Protein AF-A0A192ZIY2-F1 (afdb_monomer_lite)

Secondary structure (DSSP, 8-state):
---------SEEEEEEEEEETTEEEEEEEEEEE-TT-EEEEE--TTSSHHHHHHHHHT-SSEEEEEEEEEETTEE-TT--HHHHHHTTEEEE-SSPPPEEEEEHHHHHHHH-TTS-HHHHHHHHHHTT-GGGTTSEETTT--HHHHHHHHHHHHHHH--SEEEEESTTTT--HHHHHHHHHHHHHHHTSSTT-EEEEEESS-GGGGG-----EEEEEETTEEEEEE-HHHHHHHHHHHHHHHHHHHHH-TTSTT-GGGS--SSPPBPS--TTHHHHHHHHHHHHHHHHHHHHHHHHHTTSS------------------PPPPPPTTS----GGG-TT----TTSPPSEEEETTEEEEE---SSTTEEEEEHHHHHHH-HHHHHHTTTTTTTTTSSHHHHHHHHHTTT---SEEEEEPTT-B-TT--EEEEEEESS-SEEEEEEEEEE-TT-EEEEEEEEEE-TT---EEEEEEEEEE-TT-EEEEEEEEE--TT-EEEEEEEEEE-TT-EEEEEEEE-S--SEEEE--EEEE-STT-EEEEEEEEEE-TT-EEEEEEEEEE-STT-EEEEEEEEEESS-EEEEEEEEEE-SSSEEEEEEEEEEE-SSS-EEEEEEEEEE-STTEEEEEEEEEEEPPHHHHHHHHTTT--HHHHHHHHHHHHH-S--TT--HHHHHHHHHHHHHHHHT-

Foldseek 3Di:
DDDDDDLFFAKWWAQWWKDAPNRIQAGGETDDWGFLAAEEEAEDPSLCPLVVVCQQLVDDRMDTPDTFIGGRLDTCRPPHNLVSLVVQEFEADPDADWFFLFFLLLLLCLLAVPDDPVVLVVLCVLLVCPVRRRPGQVPVDFLSNNLSSSLSLSVSLLGLEYEYAASCPRPDLVSLLSSLLSVLCSQVVDSRRYHYYYHHQCSSVVNHDRHDKYWYGGRNYTFWMDDPVVVNVLCVVLNSVLVVCCSVPVCDPSHLNVDPDPIRTGGDDDPCSVVSVVVSVVVNVVVVVVVVVVVVVVVPDDDDDDDDPPPPPPPPPDDDDFDDDPPRDRQPPPPDVPAPPPSPDDAQWEDEQQDTPHHHADPFPQKHKAWPVVCVVVDVCCVVPWVCNFPPCVPDPLSVVLVVCVVPPAGAMEIERDAQGECPPPANEYEYEYEDDQEREHEYEYEFEHNYEHHYEYEYEYDQPDLHEYRYEYEYEWEANTEYAYEYEYYYYQNYHYEYEYEYEHAALTEYEYEYEYQYHYQEYAEEYEYEDQYALYEYEYEYEEEAEANYEYEYEYEYEQNYHNYEYEYAYEYEYHAAEYEYEYEYAQPDAQYEEEEEAEYEYADPHYFYHYHYYYHHPDPRYHYYYDYDYDYDDVSQLSSSSSSNADSLRSQLSSSLSSVVPDPPPDDPSVNVVNSVSSSVSSVVD

InterPro domains:
  IPR000825 SUF system FeS cluster assembly, SufBD core domain [PF01458] (438-662)
  IPR003439 ABC transporter-like, ATP-binding domain [PF00005] (26-167)
  IPR003439 ABC transporter-like, ATP-binding domain [PS50893] (11-244)
  IPR003593 AAA+ ATPase domain [SM00382] (35-229)
  IPR027417 P-loop containing nucleoside triphosphate hydrolase [G3DSA:3.40.50.300] (11-237)
  IPR027417 P-loop containing nucleoside triphosphate hydrolase [SSF52540] (11-235)
  IPR037284 SUF system FeS cluster assembly, SufBD superfamily [SSF101960] (343-683)
  IPR055346 SUF system FeS cluster assembly, SufBD [PTHR30508] (365-686)

Structure (mmCIF, N/CA/C/O backbone):
data_AF-A0A192ZIY2-F1
#
_entry.id   AF-A0A192ZIY2-F1
#
loop_
_atom_site.group_PDB
_atom_site.id
_atom_site.type_symbol
_atom_site.label_atom_id
_atom_site.label_alt_id
_atom_site.label_comp_id
_atom_site.label_asym_id
_atom_site.label_entity_id
_atom_site.label_seq_id
_atom_site.pdbx_PDB_ins_code
_atom_site.Cartn_x
_atom_site.Cartn_y
_atom_site.Cartn_z
_atom_site.occupancy
_atom_site.B_iso_or_equiv
_atom_site.auth_seq_id
_atom_site.auth_comp_id
_atom_site.auth_asym_id
_atom_site.auth_atom_id
_atom_site.pdbx_PDB_model_num
ATOM 1 N N . MET A 1 1 ? -45.177 20.064 40.447 1.00 34.44 1 MET A N 1
ATOM 2 C CA . MET A 1 1 ? -43.863 19.410 40.264 1.00 34.44 1 MET A CA 1
ATOM 3 C C . MET A 1 1 ? -44.067 18.135 39.458 1.00 34.44 1 MET A C 1
ATOM 5 O O . MET A 1 1 ? -44.577 17.172 40.004 1.00 34.44 1 MET A O 1
ATOM 9 N N . LYS A 1 2 ? -43.736 18.142 38.162 1.00 30.59 2 LYS A N 1
ATOM 10 C CA . LYS A 1 2 ? -43.534 16.923 37.362 1.00 30.59 2 LYS A CA 1
ATOM 11 C C . LYS A 1 2 ? -42.034 16.855 37.076 1.00 30.59 2 LYS A C 1
ATOM 13 O O . LYS A 1 2 ? -41.556 17.538 36.178 1.00 30.59 2 LYS A O 1
ATOM 18 N N . ARG A 1 3 ? -41.289 16.152 37.928 1.00 37.38 3 ARG A N 1
ATOM 19 C CA . ARG A 1 3 ? -39.884 15.800 37.696 1.00 37.38 3 ARG A CA 1
ATOM 20 C C . ARG A 1 3 ? -39.863 14.352 37.221 1.00 37.38 3 ARG A C 1
ATOM 22 O O . ARG A 1 3 ? -39.961 13.490 38.077 1.00 37.38 3 ARG A O 1
ATOM 29 N N . THR A 1 4 ? -39.729 14.146 35.913 1.00 34.03 4 THR A N 1
ATOM 30 C CA . THR A 1 4 ? -38.901 13.080 35.321 1.00 34.03 4 THR A CA 1
ATOM 31 C C . THR A 1 4 ? -38.742 13.395 33.837 1.00 34.03 4 THR A C 1
ATOM 33 O O . THR A 1 4 ? -39.650 13.211 33.035 1.00 34.03 4 THR A O 1
ATOM 36 N N . LYS A 1 5 ? -37.602 13.990 33.495 1.00 42.62 5 LYS A N 1
ATOM 37 C CA . LYS A 1 5 ? -37.067 14.032 32.135 1.00 42.62 5 LYS A CA 1
ATOM 38 C C . LYS A 1 5 ? -35.594 13.684 32.313 1.00 42.62 5 LYS A C 1
ATOM 40 O O . LYS A 1 5 ? -34.769 14.574 32.481 1.00 42.62 5 LYS A O 1
ATOM 45 N N . VAL A 1 6 ? -35.309 12.396 32.453 1.00 37.81 6 VAL A N 1
ATOM 46 C CA . VAL A 1 6 ? -33.943 11.877 32.440 1.00 37.81 6 VAL A CA 1
ATOM 47 C C . VAL A 1 6 ? -33.887 11.025 31.189 1.00 37.81 6 VAL A C 1
ATOM 49 O O . VAL A 1 6 ? -34.405 9.924 31.166 1.00 37.81 6 VAL A O 1
ATOM 52 N N . ILE A 1 7 ? -33.391 11.611 30.105 1.00 45.91 7 ILE A N 1
ATOM 53 C CA . ILE A 1 7 ? -33.013 10.842 28.924 1.00 45.91 7 ILE A CA 1
ATOM 54 C C . ILE A 1 7 ? -31.556 10.460 29.191 1.00 45.91 7 ILE A C 1
ATOM 56 O O . ILE A 1 7 ? -30.653 11.258 28.952 1.00 45.91 7 ILE A O 1
ATOM 60 N N . THR A 1 8 ? -31.341 9.303 29.813 1.00 50.22 8 THR A N 1
ATOM 61 C CA . THR A 1 8 ? -30.019 8.724 30.094 1.00 50.22 8 THR A CA 1
ATOM 62 C C . THR A 1 8 ? -29.543 7.997 28.840 1.00 50.22 8 THR A C 1
ATOM 64 O O . THR A 1 8 ? -29.742 6.805 28.660 1.00 50.22 8 THR A O 1
ATOM 67 N N . THR A 1 9 ? -28.974 8.730 27.888 1.00 69.62 9 THR A N 1
ATOM 68 C CA . THR A 1 9 ? -28.520 8.156 26.611 1.00 69.62 9 THR A CA 1
ATOM 69 C C . THR A 1 9 ? -27.038 7.812 26.677 1.00 69.62 9 THR A C 1
ATOM 71 O O . THR A 1 9 ? -26.224 8.641 26.293 1.00 69.62 9 THR A O 1
ATOM 74 N N . GLY A 1 10 ? -26.716 6.622 27.194 1.00 82.81 10 GLY A N 1
ATOM 75 C CA . GLY A 1 10 ? -25.386 5.996 27.162 1.00 82.81 10 GLY A CA 1
ATOM 76 C C . GLY A 1 10 ? -25.387 4.692 26.344 1.00 82.81 10 GLY A C 1
ATOM 77 O O . GLY A 1 10 ? -26.046 4.627 25.301 1.00 82.81 10 GLY A O 1
ATOM 78 N N . LEU A 1 11 ? -24.658 3.657 26.779 1.00 95.00 11 LEU A N 1
ATOM 79 C CA . LEU A 1 11 ? -24.660 2.322 26.152 1.00 95.00 11 LEU A CA 1
ATOM 80 C C . LEU A 1 11 ? -25.630 1.388 26.887 1.00 95.00 11 LEU A C 1
ATOM 82 O O . LEU A 1 11 ? -25.516 1.233 28.098 1.00 95.00 11 LEU A O 1
ATOM 86 N N . LEU A 1 12 ? -26.508 0.708 26.147 1.00 94.75 12 LEU A N 1
ATOM 87 C CA . LEU A 1 12 ? -27.374 -0.352 26.664 1.00 94.75 12 LEU A CA 1
ATOM 88 C C . LEU A 1 12 ? -27.266 -1.601 25.781 1.00 94.75 12 LEU A C 1
ATOM 90 O O . LEU A 1 12 ? -27.581 -1.573 24.595 1.00 94.75 12 LEU A O 1
ATOM 94 N N . VAL A 1 13 ? -26.850 -2.715 26.367 1.00 95.50 13 VAL A N 1
ATOM 95 C CA . VAL A 1 13 ? -26.836 -4.049 25.762 1.00 95.50 13 VAL A CA 1
ATOM 96 C C . VAL A 1 13 ? -27.898 -4.869 26.472 1.00 95.50 13 VAL A C 1
ATOM 98 O O . VAL A 1 13 ? -27.801 -5.036 27.682 1.00 95.50 13 VAL A O 1
ATOM 101 N N . HIS A 1 14 ? -28.886 -5.376 25.739 1.00 93.50 14 HIS A N 1
ATOM 102 C CA . HIS A 1 14 ? -30.027 -6.091 26.304 1.00 93.50 14 HIS A CA 1
ATOM 103 C C . HIS A 1 14 ? -30.129 -7.509 25.739 1.00 93.50 14 HIS A C 1
ATOM 105 O O . HIS A 1 14 ? -30.290 -7.688 24.527 1.00 93.50 14 HIS A O 1
ATOM 111 N N . ASP A 1 15 ? -30.102 -8.496 26.638 1.00 94.75 15 ASP A N 1
ATOM 112 C CA . ASP A 1 15 ? -30.283 -9.928 26.379 1.00 94.75 15 ASP A CA 1
ATOM 113 C C . ASP A 1 15 ? -29.476 -10.414 25.167 1.00 94.75 15 ASP A C 1
ATOM 115 O O . ASP A 1 15 ? -29.984 -11.100 24.279 1.00 94.75 15 ASP A O 1
ATOM 119 N N . LEU A 1 16 ? -28.217 -9.973 25.083 1.00 97.25 16 LEU A N 1
ATOM 120 C CA . LEU A 1 16 ? -27.389 -10.171 23.902 1.00 97.25 16 LEU A CA 1
ATOM 121 C C . LEU A 1 16 ? -26.819 -11.591 23.868 1.00 97.25 16 LEU A C 1
ATOM 123 O O . LEU A 1 16 ? -26.073 -11.997 24.764 1.00 97.25 16 LEU A O 1
ATOM 127 N N . HIS A 1 17 ? -27.123 -12.308 22.789 1.00 97.94 17 HIS A N 1
ATOM 128 C CA . HIS A 1 17 ? -26.523 -13.592 22.446 1.00 97.94 17 HIS A CA 1
ATOM 129 C C . HIS A 1 17 ? -25.740 -13.474 21.141 1.00 97.94 17 HIS A C 1
ATOM 131 O O . HIS A 1 17 ? -26.233 -12.924 20.151 1.00 97.94 17 HIS A O 1
ATOM 137 N N . VAL A 1 18 ? -24.513 -13.991 21.141 1.00 97.44 18 VAL A N 1
ATOM 138 C CA . VAL A 1 18 ? -23.596 -13.877 20.002 1.00 97.44 18 VAL A CA 1
ATOM 139 C C . VAL A 1 18 ? -22.951 -15.215 19.709 1.00 97.44 18 VAL A C 1
ATOM 141 O O . VAL A 1 18 ? -22.423 -15.874 20.604 1.00 97.44 18 VAL A O 1
ATOM 144 N N . GLU A 1 19 ? -22.956 -15.572 18.434 1.00 97.06 19 GLU A N 1
ATOM 145 C CA . GLU A 1 19 ? -22.317 -16.753 17.880 1.00 97.06 19 GLU A CA 1
ATOM 146 C C . GLU A 1 19 ? -21.079 -16.360 17.069 1.00 97.06 19 GLU A C 1
ATOM 148 O O . GLU A 1 19 ? -21.103 -15.393 16.307 1.00 97.06 19 GLU A O 1
ATOM 153 N N . VAL A 1 20 ? -19.998 -17.121 17.221 1.00 94.25 20 VAL A N 1
ATOM 154 C CA . VAL A 1 20 ? -18.762 -16.992 16.442 1.00 94.25 20 VAL A CA 1
ATOM 155 C C . VAL A 1 20 ? -18.442 -18.367 15.864 1.00 94.25 20 VAL A C 1
ATOM 157 O O . VAL A 1 20 ? -18.321 -19.343 16.604 1.00 94.25 20 VAL A O 1
ATOM 160 N N . HIS A 1 21 ? -18.331 -18.460 14.537 1.00 91.44 21 HIS A N 1
ATOM 161 C CA . HIS A 1 21 ? -18.038 -19.704 13.808 1.00 91.44 21 HIS A CA 1
ATOM 162 C C . HIS A 1 21 ? -18.883 -20.930 14.230 1.00 91.44 21 HIS A C 1
ATOM 164 O O . HIS A 1 21 ? -18.337 -22.017 14.428 1.00 91.44 21 HIS A O 1
ATOM 170 N N . GLY A 1 22 ? -20.203 -20.795 14.389 1.00 90.75 22 GLY A N 1
ATOM 171 C CA . GLY A 1 22 ? -21.055 -21.935 14.760 1.00 90.75 22 GLY A CA 1
ATOM 172 C C . GLY A 1 22 ? -21.241 -22.139 16.267 1.00 90.75 22 GLY A C 1
ATOM 173 O O . GLY A 1 22 ? -22.009 -23.009 16.677 1.00 90.75 22 GLY A O 1
ATOM 174 N N . ARG A 1 23 ? -20.496 -21.410 17.111 1.00 94.81 23 ARG A N 1
ATOM 175 C CA . ARG A 1 23 ? -20.497 -21.588 18.567 1.00 94.81 23 ARG A CA 1
ATOM 176 C C . ARG A 1 23 ? -20.997 -20.336 19.266 1.00 94.81 23 ARG A C 1
ATOM 178 O O . ARG A 1 23 ? -20.445 -19.256 19.081 1.00 94.81 23 ARG A O 1
ATOM 185 N N . GLU A 1 24 ? -22.003 -20.497 20.113 1.00 96.25 24 GLU A N 1
ATOM 186 C CA . GLU A 1 24 ? -22.490 -19.422 20.972 1.00 96.25 24 GLU A CA 1
ATOM 187 C C . GLU A 1 24 ? -21.434 -19.085 22.042 1.00 96.25 24 GLU A C 1
ATOM 189 O O . GLU A 1 24 ? -20.915 -19.980 22.715 1.00 96.25 24 GLU A O 1
ATOM 194 N N . ILE A 1 25 ? -21.074 -17.803 22.135 1.00 97.31 25 ILE A N 1
ATOM 195 C CA . ILE A 1 25 ? -20.029 -17.267 23.021 1.00 97.31 25 ILE A CA 1
ATOM 196 C C . ILE A 1 25 ? -20.614 -16.346 24.092 1.00 97.31 25 ILE A C 1
ATOM 198 O O . ILE A 1 25 ? -20.110 -16.333 25.210 1.00 97.31 25 ILE A O 1
ATOM 202 N N . LEU A 1 26 ? -21.633 -15.551 23.753 1.00 97.56 26 LEU A N 1
ATOM 203 C CA . LEU A 1 26 ? -22.332 -14.686 24.706 1.00 97.56 26 LEU A CA 1
ATOM 204 C C . LEU A 1 26 ? -23.729 -15.231 24.960 1.00 97.56 26 LEU A C 1
ATOM 206 O O . LEU A 1 26 ? -24.420 -15.592 24.008 1.00 97.56 26 LEU A O 1
ATOM 210 N N . HIS A 1 27 ? -24.137 -15.234 26.225 1.00 95.88 27 HIS A N 1
ATOM 211 C CA . HIS A 1 27 ? -25.359 -15.887 26.678 1.00 95.88 27 HIS A CA 1
ATOM 212 C C . HIS A 1 27 ? -26.210 -14.919 27.516 1.00 95.88 27 HIS A C 1
ATOM 214 O O . HIS A 1 27 ? -26.100 -14.873 28.744 1.00 95.88 27 HIS A O 1
ATOM 220 N N . GLY A 1 28 ? -27.059 -14.129 26.855 1.00 94.62 28 GLY A N 1
ATOM 221 C CA . GLY A 1 28 ? -28.006 -13.225 27.521 1.00 94.62 28 GLY A CA 1
ATOM 222 C C . GLY A 1 28 ? -27.320 -12.090 28.284 1.00 94.62 28 GLY A C 1
ATOM 223 O O . GLY A 1 28 ? -27.620 -11.839 29.452 1.00 94.62 28 GLY A O 1
ATOM 224 N N . VAL A 1 29 ? -26.348 -11.426 27.652 1.00 95.19 29 VAL A N 1
ATOM 225 C CA . VAL A 1 29 ? -25.579 -10.342 28.279 1.00 95.19 29 VAL A CA 1
ATOM 226 C C . VAL A 1 29 ? -26.437 -9.083 28.415 1.00 95.19 29 VAL A C 1
ATOM 228 O O . VAL A 1 29 ? -26.978 -8.591 27.426 1.00 95.19 29 VAL A O 1
ATOM 231 N N . ASN A 1 30 ? -26.505 -8.548 29.637 1.00 92.56 30 ASN A N 1
ATOM 232 C CA . ASN A 1 30 ? -27.182 -7.297 29.980 1.00 92.56 30 ASN A CA 1
ATOM 233 C C . ASN A 1 30 ? -26.175 -6.313 30.583 1.00 92.56 30 ASN A C 1
ATOM 235 O O . ASN A 1 30 ? -25.624 -6.582 31.649 1.00 92.56 30 ASN A O 1
ATOM 239 N N . LEU A 1 31 ? -25.911 -5.199 29.902 1.00 93.56 31 LEU A N 1
ATOM 240 C CA . LEU A 1 31 ? -24.946 -4.185 30.332 1.00 93.56 31 LEU A CA 1
ATOM 241 C C . LEU A 1 31 ? -25.505 -2.793 30.074 1.00 93.56 31 LEU A C 1
ATOM 243 O O . LEU A 1 31 ? -25.953 -2.501 28.971 1.00 93.56 31 LEU A O 1
ATOM 247 N N . GLU A 1 32 ? -25.401 -1.923 31.066 1.00 92.50 32 GLU A N 1
ATOM 248 C CA . GLU A 1 32 ? -25.784 -0.523 30.958 1.00 92.50 32 GLU A CA 1
ATOM 249 C C . GLU A 1 32 ? -24.625 0.360 31.433 1.00 92.50 32 GLU A C 1
ATOM 251 O O . GLU A 1 32 ? -23.956 0.029 32.414 1.00 92.50 32 GLU A O 1
ATOM 256 N N . ILE A 1 33 ? -24.346 1.437 30.698 1.00 93.81 33 ILE A N 1
ATOM 257 C CA . ILE A 1 33 ? -23.341 2.454 31.037 1.00 93.81 33 ILE A CA 1
ATOM 258 C C . ILE A 1 33 ? -23.975 3.817 30.798 1.00 93.81 33 ILE A C 1
ATOM 260 O O . ILE A 1 33 ? -24.331 4.131 29.656 1.00 93.81 33 ILE A O 1
ATOM 264 N N . HIS A 1 34 ? -24.122 4.627 31.844 1.00 92.19 34 HIS A N 1
ATOM 265 C CA . HIS A 1 34 ? -24.714 5.958 31.725 1.00 92.19 34 HIS A CA 1
ATOM 266 C C . HIS A 1 34 ? -23.685 6.994 31.245 1.00 92.19 34 HIS A C 1
ATOM 268 O O . HIS A 1 34 ? -22.475 6.792 31.380 1.00 92.19 34 HIS A O 1
ATOM 274 N N . PRO A 1 35 ? -24.137 8.130 30.681 1.00 91.38 35 PRO A N 1
ATOM 275 C CA . PRO A 1 35 ? -23.258 9.244 30.328 1.00 91.38 35 PRO A CA 1
ATOM 276 C C . PRO A 1 35 ? -22.317 9.645 31.469 1.00 91.38 35 PRO A C 1
ATOM 278 O O . PRO A 1 35 ? -22.763 9.881 32.590 1.00 91.38 35 PRO A O 1
ATOM 281 N N . GLY A 1 36 ? -21.020 9.740 31.168 1.00 91.94 36 GLY A N 1
ATOM 282 C CA . GLY A 1 36 ? -19.978 10.104 32.136 1.00 91.94 36 GLY A CA 1
ATOM 283 C C . GLY A 1 36 ? -19.411 8.935 32.949 1.00 91.94 36 GLY A C 1
ATOM 284 O O . GLY A 1 36 ? -18.352 9.090 33.576 1.00 91.94 36 GLY A O 1
ATOM 285 N N . GLU A 1 37 ? -20.063 7.768 32.919 1.00 94.94 37 GLU A N 1
ATOM 286 C CA . GLU A 1 37 ? -19.603 6.574 33.622 1.00 94.94 37 GLU A CA 1
ATOM 287 C C . GLU A 1 37 ? -18.511 5.843 32.841 1.00 94.94 37 GLU A C 1
ATOM 289 O O . GLU A 1 37 ? -18.525 5.718 31.613 1.00 94.94 37 GLU A O 1
ATOM 294 N N . THR A 1 38 ? -17.528 5.330 33.569 1.00 96.38 38 THR A N 1
ATOM 295 C CA . THR A 1 38 ? -16.494 4.443 33.043 1.00 96.38 38 THR A CA 1
ATOM 296 C C . THR A 1 38 ? -16.569 3.109 33.757 1.00 96.38 38 THR A C 1
ATOM 298 O O . THR A 1 38 ? -16.330 3.019 34.960 1.00 96.38 38 THR A O 1
ATOM 301 N N . HIS A 1 39 ? -16.890 2.061 33.010 1.00 96.62 39 HIS A N 1
ATOM 302 C CA . HIS A 1 39 ? -16.995 0.704 33.521 1.00 96.62 39 HIS A CA 1
ATOM 303 C C . HIS A 1 39 ? -15.748 -0.109 33.165 1.00 96.62 39 HIS A C 1
ATOM 305 O O . HIS A 1 39 ? -15.152 0.077 32.103 1.00 96.62 39 HIS A O 1
ATOM 311 N N . VAL A 1 40 ? -15.361 -1.041 34.037 1.00 96.62 40 VAL A N 1
ATOM 312 C CA . VAL A 1 40 ? -14.350 -2.062 33.733 1.00 96.62 40 VAL A CA 1
ATOM 313 C C . VAL A 1 40 ? -15.003 -3.434 33.596 1.00 96.62 40 VAL A C 1
ATOM 315 O O . VAL A 1 40 ? -15.867 -3.792 34.389 1.00 96.62 40 VAL A O 1
ATOM 318 N N . LEU A 1 41 ? -14.581 -4.223 32.613 1.00 96.06 41 LEU A N 1
ATOM 319 C CA . LEU A 1 41 ? -14.995 -5.607 32.426 1.00 96.06 41 LEU A CA 1
ATOM 320 C C . LEU A 1 41 ? -13.798 -6.539 32.632 1.00 96.06 41 LEU A C 1
ATOM 322 O O . LEU A 1 41 ? -12.836 -6.539 31.860 1.00 96.06 41 LEU A O 1
ATOM 326 N N . LEU A 1 42 ? -13.877 -7.347 33.683 1.00 93.69 42 LEU A N 1
ATOM 327 C CA . LEU A 1 42 ? -12.855 -8.296 34.106 1.00 93.69 42 LEU A CA 1
ATOM 328 C C . LEU A 1 42 ? -13.327 -9.727 33.836 1.00 93.69 42 LEU A C 1
ATOM 330 O O . LEU A 1 42 ? -14.518 -10.023 33.832 1.00 93.69 42 LEU A O 1
ATOM 334 N N . GLY A 1 43 ? -12.391 -10.646 33.633 1.00 91.44 43 GLY A N 1
ATOM 335 C CA . GLY A 1 43 ? -12.706 -12.064 33.459 1.00 91.44 43 GLY A CA 1
ATOM 336 C C . GLY A 1 43 ? -11.525 -12.851 32.894 1.00 91.44 43 GLY A C 1
ATOM 337 O O . GLY A 1 43 ? -10.617 -12.245 32.314 1.00 91.44 43 GLY A O 1
ATOM 338 N N . PRO A 1 44 ? -11.535 -14.190 32.995 1.00 89.12 44 PRO A N 1
ATOM 339 C CA . PRO A 1 44 ? -10.482 -15.037 32.446 1.00 89.12 44 PRO A CA 1
ATOM 340 C C . PRO A 1 44 ? -10.410 -14.953 30.913 1.00 89.12 44 PRO A C 1
ATOM 342 O O . PRO A 1 44 ? -11.318 -14.458 30.239 1.00 89.12 44 PRO A O 1
ATOM 345 N N . ASN A 1 45 ? -9.310 -15.426 30.331 1.00 88.81 45 ASN A N 1
ATOM 346 C CA . ASN A 1 45 ? -9.163 -15.463 28.875 1.00 88.81 45 ASN A CA 1
ATOM 347 C C . ASN A 1 45 ? -10.216 -16.385 28.248 1.00 88.81 45 ASN A C 1
ATOM 349 O O . ASN A 1 45 ? -10.500 -17.458 28.773 1.00 88.81 45 ASN A O 1
ATOM 353 N N . GLY A 1 46 ? -10.793 -15.960 27.122 1.00 88.75 46 GLY A N 1
ATOM 354 C CA . GLY A 1 46 ? -11.793 -16.744 26.393 1.00 88.75 46 GLY A CA 1
ATOM 355 C C . GLY A 1 46 ? -13.222 -16.696 26.947 1.00 88.75 46 GLY A C 1
ATOM 356 O O . GLY A 1 46 ? -14.073 -17.389 26.408 1.00 88.75 46 GLY A O 1
ATOM 357 N N . CYS A 1 47 ? -13.529 -15.876 27.963 1.00 91.69 47 CYS A N 1
ATOM 358 C CA . CYS A 1 47 ? -14.893 -15.785 28.508 1.00 91.69 47 CYS A CA 1
ATOM 359 C C . CYS A 1 47 ? -15.875 -14.912 27.701 1.00 91.69 47 CYS A C 1
ATOM 361 O O . CYS A 1 47 ? -17.019 -14.783 28.119 1.00 91.69 47 CYS A O 1
ATOM 363 N N . GLY A 1 48 ? -15.446 -14.311 26.582 1.00 93.69 48 GLY A N 1
ATOM 364 C CA . GLY A 1 48 ? -16.313 -13.519 25.695 1.00 93.69 48 GLY A CA 1
ATOM 365 C C . GLY A 1 48 ? -16.124 -11.996 25.741 1.00 93.69 48 GLY A C 1
ATOM 366 O O . GLY A 1 48 ? -16.800 -11.294 24.999 1.00 93.69 48 GLY A O 1
ATOM 367 N N . LYS A 1 49 ? -15.188 -11.453 26.537 1.00 95.12 49 LYS A N 1
ATOM 368 C CA . LYS A 1 49 ? -14.987 -9.987 26.672 1.00 95.12 49 LYS A CA 1
ATOM 369 C C . LYS A 1 49 ? -14.742 -9.290 25.326 1.00 95.12 49 LYS A C 1
ATOM 371 O O . LYS A 1 49 ? -15.482 -8.383 24.957 1.00 95.12 49 LYS A O 1
ATOM 376 N N . SER A 1 50 ? -13.753 -9.762 24.566 1.00 94.19 50 SER A N 1
ATOM 377 C CA . SER A 1 50 ? -13.437 -9.228 23.236 1.00 94.19 50 SER A CA 1
ATOM 378 C C . SER A 1 50 ? -14.582 -9.446 22.244 1.00 94.19 50 SER A C 1
ATOM 380 O O . SER A 1 50 ? -14.821 -8.598 21.391 1.00 94.19 50 SER A O 1
ATOM 382 N N . THR A 1 51 ? -15.347 -10.536 22.384 1.00 95.81 51 THR A N 1
ATOM 383 C CA . THR A 1 51 ? -16.551 -10.798 21.577 1.00 95.81 51 THR A CA 1
ATOM 384 C C . THR A 1 51 ? -17.659 -9.788 21.869 1.00 95.81 51 THR A C 1
ATOM 386 O O . THR A 1 51 ? -18.286 -9.303 20.933 1.00 95.81 51 THR A O 1
ATOM 389 N N . LEU A 1 52 ? -17.871 -9.408 23.134 1.00 97.06 52 LEU A N 1
ATOM 390 C CA . LEU A 1 52 ? -18.818 -8.351 23.501 1.00 97.06 52 LEU A CA 1
ATOM 391 C C . LEU A 1 52 ? -18.411 -7.009 22.889 1.00 97.06 52 LEU A C 1
ATOM 393 O O . LEU A 1 52 ? -19.245 -6.330 22.294 1.00 97.06 52 LEU A O 1
ATOM 397 N N . LEU A 1 53 ? -17.128 -6.650 22.971 1.00 96.44 53 LEU A N 1
ATOM 398 C CA . LEU A 1 53 ? -16.628 -5.418 22.364 1.00 96.44 53 LEU A CA 1
ATOM 399 C C . LEU A 1 53 ? -16.796 -5.437 20.837 1.00 96.44 53 LEU A C 1
ATOM 401 O O . LEU A 1 53 ? -17.283 -4.465 20.257 1.00 96.44 53 LEU A O 1
ATOM 405 N N . SER A 1 54 ? -16.450 -6.561 20.204 1.00 95.19 54 SER A N 1
ATOM 406 C CA . SER A 1 54 ? -16.624 -6.791 18.763 1.00 95.19 54 SER A CA 1
ATOM 407 C C . SER A 1 54 ? -18.091 -6.632 18.355 1.00 95.19 54 SER A C 1
ATOM 409 O O . SER A 1 54 ? -18.383 -5.942 17.382 1.00 95.19 54 SER A O 1
ATOM 411 N N . ALA A 1 55 ? -19.028 -7.157 19.152 1.00 97.25 55 ALA A N 1
ATOM 412 C CA . ALA A 1 55 ? -20.463 -7.023 18.915 1.00 97.25 55 ALA A CA 1
ATOM 413 C C . ALA A 1 55 ? -20.973 -5.577 19.050 1.00 97.25 55 ALA A C 1
ATOM 415 O O . ALA A 1 55 ? -21.792 -5.137 18.237 1.00 97.25 55 ALA A O 1
ATOM 416 N N . ILE A 1 56 ? -20.471 -4.817 20.033 1.00 97.56 56 ILE A N 1
ATOM 417 C CA . ILE A 1 56 ? -20.825 -3.400 20.232 1.00 97.56 56 ILE A CA 1
ATOM 418 C C . ILE A 1 56 ? -20.291 -2.532 19.089 1.00 97.56 56 ILE A C 1
ATOM 420 O O . ILE A 1 56 ? -21.018 -1.680 18.579 1.00 97.56 56 ILE A O 1
ATOM 424 N N . MET A 1 57 ? -19.053 -2.755 18.649 1.00 96.50 57 MET A N 1
ATOM 425 C CA . MET A 1 57 ? -18.447 -1.980 17.563 1.00 96.50 57 MET A CA 1
ATOM 426 C C . MET A 1 57 ? -18.853 -2.469 16.164 1.00 96.50 57 MET A C 1
ATOM 428 O O . MET A 1 57 ? -18.814 -1.699 15.210 1.00 96.50 57 MET A O 1
ATOM 432 N N . GLY A 1 58 ? -19.276 -3.726 16.033 1.00 95.00 58 GLY A N 1
ATOM 433 C CA . GLY A 1 58 ? -19.723 -4.322 14.776 1.00 95.00 58 GLY A CA 1
ATOM 434 C C . GLY A 1 58 ? -18.624 -4.934 13.901 1.00 95.00 58 GLY A C 1
ATOM 435 O O . GLY A 1 58 ? -18.866 -5.071 12.707 1.00 95.00 58 GLY A O 1
ATOM 436 N N . PHE A 1 59 ? -17.442 -5.260 14.441 1.00 91.81 59 PHE A N 1
ATOM 437 C CA . PHE A 1 59 ? -16.319 -5.838 13.675 1.00 91.81 59 PHE A CA 1
ATOM 438 C C . PHE A 1 59 ? -16.086 -7.325 13.979 1.00 91.81 59 PHE A C 1
ATOM 440 O O . PHE A 1 59 ? -16.474 -7.809 15.041 1.00 91.81 59 PHE A O 1
ATOM 447 N N . GLY A 1 60 ? -15.398 -8.030 13.077 1.00 89.19 60 GLY A N 1
ATOM 448 C CA . GLY A 1 60 ? -15.120 -9.462 13.184 1.00 89.19 60 GLY A CA 1
ATOM 449 C C . GLY A 1 60 ? -16.272 -10.373 12.738 1.00 89.19 60 GLY A C 1
ATOM 450 O O . GLY A 1 60 ? -17.410 -9.947 12.548 1.00 89.19 60 GLY A O 1
ATOM 451 N N . ASP A 1 61 ? -15.970 -11.665 12.599 1.00 88.81 61 ASP A N 1
ATOM 452 C CA . ASP A 1 61 ? -16.910 -12.677 12.101 1.00 88.81 61 ASP A CA 1
ATOM 453 C C . ASP A 1 61 ? -17.828 -13.206 13.219 1.00 88.81 61 ASP A C 1
ATOM 455 O O . ASP A 1 61 ? -17.589 -14.268 13.802 1.00 88.81 61 ASP A O 1
ATOM 459 N N . PHE A 1 62 ? -18.900 -12.472 13.527 1.00 93.50 62 PHE A N 1
ATOM 460 C CA . PHE A 1 62 ? -19.905 -12.880 14.514 1.00 93.50 62 PHE A CA 1
ATOM 461 C C . PHE A 1 62 ? -21.340 -12.742 13.991 1.00 93.50 62 PHE A C 1
ATOM 463 O O . PHE A 1 62 ? -21.618 -12.060 13.008 1.00 93.50 62 PHE A O 1
ATOM 470 N N . THR A 1 63 ? -22.283 -13.393 14.669 1.00 95.38 63 THR A N 1
ATOM 471 C CA . THR A 1 63 ? -23.723 -13.256 14.421 1.00 95.38 63 THR A CA 1
ATOM 472 C C . THR A 1 63 ? -24.449 -12.989 15.733 1.00 95.38 63 THR A C 1
ATOM 474 O O . THR A 1 63 ? -24.319 -13.758 16.682 1.00 95.38 63 THR A O 1
ATOM 477 N N . VAL A 1 64 ? -25.232 -11.908 15.794 1.00 96.69 64 VAL A N 1
ATOM 478 C CA . VAL A 1 64 ? -26.164 -11.671 16.909 1.00 96.69 64 VAL A CA 1
ATOM 479 C C . VAL A 1 64 ? -27.385 -12.561 16.704 1.00 96.69 64 VAL A C 1
ATOM 481 O O . VAL A 1 64 ? -28.157 -12.347 15.769 1.00 96.69 64 VAL A O 1
ATOM 484 N N . THR A 1 65 ? -27.558 -13.568 17.557 1.00 96.50 65 THR A N 1
ATOM 485 C CA . THR A 1 65 ? -28.669 -14.530 17.458 1.00 96.50 65 THR A CA 1
ATOM 486 C C . THR A 1 65 ? -29.909 -14.054 18.210 1.00 96.50 65 THR A C 1
ATOM 488 O O . THR A 1 65 ? -31.031 -14.401 17.836 1.00 96.50 65 THR A O 1
ATOM 491 N N . LYS A 1 66 ? -29.724 -13.230 19.249 1.00 96.94 66 LYS A N 1
ATOM 492 C CA . LYS A 1 66 ? -30.788 -12.645 20.073 1.00 96.94 66 LYS A CA 1
ATOM 493 C C . LYS A 1 66 ? -30.291 -11.368 20.761 1.00 96.94 66 LYS A C 1
ATOM 495 O O . LYS A 1 66 ? -29.089 -11.207 20.968 1.00 96.94 66 LYS A O 1
ATOM 500 N N . GLY A 1 67 ? -31.223 -10.495 21.130 1.00 94.94 67 GLY A N 1
ATOM 501 C CA . GLY A 1 67 ? -30.945 -9.264 21.866 1.00 94.94 67 GLY A CA 1
ATOM 502 C C . GLY A 1 67 ? -30.632 -8.071 20.974 1.00 94.94 67 GLY A C 1
ATOM 503 O O . GLY A 1 67 ? -30.651 -8.157 19.744 1.00 94.94 67 GLY A O 1
ATOM 504 N N . ASN A 1 68 ? -30.365 -6.941 21.622 1.00 94.12 68 ASN A N 1
ATOM 505 C CA . ASN A 1 68 ? -30.175 -5.654 20.965 1.00 94.12 68 ASN A CA 1
ATOM 506 C C . ASN A 1 68 ? -29.089 -4.835 21.667 1.00 94.12 68 ASN A C 1
ATOM 508 O O . ASN A 1 68 ? -28.845 -4.975 22.866 1.00 94.12 68 ASN A O 1
ATOM 512 N N . ILE A 1 69 ? -28.467 -3.944 20.904 1.00 96.38 69 ILE A N 1
ATOM 513 C CA . ILE A 1 69 ? -27.479 -2.983 21.380 1.00 96.38 69 ILE A CA 1
ATOM 514 C C . ILE A 1 69 ? -27.982 -1.590 21.019 1.00 96.38 69 ILE A C 1
ATOM 516 O O . ILE A 1 69 ? -28.175 -1.281 19.843 1.00 96.38 69 ILE A O 1
ATOM 520 N N . PHE A 1 70 ? -28.161 -0.745 22.026 1.00 95.12 70 PHE A N 1
ATOM 521 C CA . PHE A 1 70 ? -28.535 0.651 21.881 1.00 95.12 70 PHE A CA 1
ATOM 522 C C . PHE A 1 70 ? -27.382 1.545 22.307 1.00 95.12 70 PHE A C 1
ATOM 524 O O . PHE A 1 70 ? -26.755 1.335 23.345 1.00 95.12 70 PHE A O 1
ATOM 531 N N . TYR A 1 71 ? -27.131 2.583 21.520 1.00 94.94 71 TYR A N 1
ATOM 532 C CA . TYR A 1 71 ? -26.206 3.641 21.885 1.00 94.94 71 TYR A CA 1
ATOM 533 C C . TYR A 1 71 ? -26.848 4.995 21.635 1.00 94.94 71 TYR A C 1
ATOM 535 O O . TYR A 1 71 ? -27.405 5.250 20.565 1.00 94.94 71 TYR A O 1
ATOM 543 N N . ASN A 1 72 ? -26.816 5.851 22.651 1.00 90.38 72 ASN A N 1
ATOM 544 C CA . ASN A 1 72 ? -27.486 7.145 22.659 1.00 90.38 72 ASN A CA 1
ATOM 545 C C . ASN A 1 72 ? -28.958 7.079 22.199 1.00 90.38 72 ASN A C 1
ATOM 547 O O . ASN A 1 72 ? -29.435 7.916 21.429 1.00 90.38 72 ASN A O 1
ATOM 551 N N . GLY A 1 73 ? -29.665 6.036 22.644 1.00 86.75 73 GLY A N 1
ATOM 552 C CA . GLY A 1 73 ? -31.070 5.785 22.325 1.00 86.75 73 GLY A CA 1
ATOM 553 C C . GLY A 1 73 ? -31.351 5.286 20.903 1.00 86.75 73 GLY A C 1
ATOM 554 O O . GLY A 1 73 ? -32.510 5.221 20.505 1.00 86.75 73 GLY A O 1
ATOM 555 N N . ARG A 1 74 ? -30.319 4.934 20.126 1.00 91.12 74 ARG A N 1
ATOM 556 C CA . ARG A 1 74 ? -30.456 4.346 18.785 1.00 91.12 74 ARG A CA 1
ATOM 557 C C . ARG A 1 74 ? -30.071 2.876 18.808 1.00 91.12 74 ARG A C 1
ATOM 559 O O . ARG A 1 74 ? -29.004 2.552 19.317 1.00 91.12 74 ARG A O 1
ATOM 566 N N . ASP A 1 75 ? -30.884 2.013 18.200 1.00 94.50 75 ASP A N 1
ATOM 567 C CA . ASP A 1 75 ? -30.494 0.620 17.953 1.00 94.50 75 ASP A CA 1
ATOM 568 C C . ASP A 1 75 ? -29.352 0.584 16.920 1.00 94.50 75 ASP A C 1
ATOM 570 O O . ASP A 1 75 ? -29.500 1.025 15.772 1.00 94.50 75 ASP A O 1
ATOM 574 N N . ILE A 1 76 ? -28.194 0.084 17.348 1.00 96.25 76 ILE A N 1
ATOM 575 C CA . ILE A 1 76 ? -26.995 -0.059 16.522 1.00 96.25 76 ILE A CA 1
ATOM 576 C C . ILE A 1 76 ? -26.735 -1.506 16.099 1.00 96.25 76 ILE A C 1
ATOM 578 O O . ILE A 1 76 ? -25.820 -1.733 15.317 1.00 96.25 76 ILE A O 1
ATOM 582 N N . THR A 1 77 ? -27.543 -2.478 16.534 1.00 95.62 77 THR A N 1
ATOM 583 C CA . THR A 1 77 ? -27.302 -3.929 16.383 1.00 95.62 77 THR A CA 1
ATOM 584 C C . THR A 1 77 ? -26.973 -4.347 14.948 1.00 95.62 77 THR A C 1
ATOM 586 O O . THR A 1 77 ? -26.124 -5.210 14.735 1.00 95.62 77 THR A O 1
ATOM 589 N N . LYS A 1 78 ? -27.612 -3.712 13.956 1.00 94.38 78 LYS A N 1
ATOM 590 C CA . LYS A 1 78 ? -27.434 -3.992 12.517 1.00 94.38 78 LYS A CA 1
ATOM 591 C C . LYS A 1 78 ? -26.703 -2.888 11.747 1.00 94.38 78 LYS A C 1
ATOM 593 O O . LYS A 1 78 ? -26.633 -2.949 10.524 1.00 94.38 78 LYS A O 1
ATOM 598 N N . GLN A 1 79 ? -26.204 -1.860 12.431 1.00 95.75 79 GLN A N 1
ATOM 599 C CA . GLN A 1 79 ? -25.443 -0.791 11.786 1.00 95.75 79 GLN A CA 1
ATOM 600 C C . GLN A 1 79 ? -24.021 -1.254 11.466 1.00 95.75 79 GLN A C 1
ATOM 602 O O . GLN A 1 79 ? -23.458 -2.077 12.195 1.00 95.75 79 GLN A O 1
ATOM 607 N N . SER A 1 80 ? -23.444 -0.693 10.403 1.00 96.19 80 SER A N 1
ATOM 608 C CA . SER A 1 80 ? -22.056 -0.920 10.007 1.00 96.19 80 SER A CA 1
ATOM 609 C C . SER A 1 80 ? -21.065 -0.301 11.002 1.00 96.19 80 SER A C 1
ATOM 611 O O . SER A 1 80 ? -21.411 0.591 11.784 1.00 96.19 80 SER A O 1
ATOM 613 N N . ILE A 1 81 ? -19.815 -0.769 10.959 1.00 97.69 81 ILE A N 1
ATOM 614 C CA . ILE A 1 81 ? -18.724 -0.326 11.845 1.00 97.69 81 ILE A CA 1
ATOM 615 C C . ILE A 1 81 ? -18.528 1.190 11.764 1.00 97.69 81 ILE A C 1
ATOM 617 O O . ILE A 1 81 ? -18.422 1.874 12.778 1.00 97.69 81 ILE A O 1
ATOM 621 N N . ASP A 1 82 ? -18.514 1.733 10.552 1.00 97.12 82 ASP A N 1
ATOM 622 C CA . ASP A 1 82 ? -18.274 3.149 10.301 1.00 97.12 82 ASP A CA 1
ATOM 623 C C . ASP A 1 82 ? -19.438 4.033 10.768 1.00 97.12 82 ASP A C 1
ATOM 625 O O . ASP A 1 82 ? -19.218 5.120 11.304 1.00 97.12 82 ASP A O 1
ATOM 629 N N . ALA A 1 83 ? -20.681 3.555 10.639 1.00 97.12 83 ALA A N 1
ATOM 630 C CA . ALA A 1 83 ? -21.850 4.244 11.175 1.00 97.12 83 ALA A CA 1
ATOM 631 C C . ALA A 1 83 ? -21.787 4.324 12.708 1.00 97.12 83 ALA A C 1
ATOM 633 O O . ALA A 1 83 ? -21.985 5.399 13.275 1.00 97.12 83 ALA A O 1
ATOM 634 N N . ARG A 1 84 ? -21.424 3.220 13.372 1.00 97.75 84 ARG A N 1
ATOM 635 C CA . ARG A 1 84 ? -21.199 3.167 14.827 1.00 97.75 84 ARG A CA 1
ATOM 636 C C . ARG A 1 84 ? -20.059 4.090 15.259 1.00 97.75 84 ARG A C 1
ATOM 638 O O . ARG A 1 84 ? -20.215 4.853 16.210 1.00 97.75 84 ARG A O 1
ATOM 645 N N . ALA A 1 85 ? -18.953 4.095 14.518 1.00 97.56 85 ALA A N 1
ATOM 646 C CA . ALA A 1 85 ? -17.825 4.985 14.767 1.00 97.56 85 ALA A CA 1
ATOM 647 C C . ALA A 1 85 ? -18.218 6.469 14.675 1.00 97.56 85 ALA A C 1
ATOM 649 O O . ALA A 1 85 ? -17.881 7.255 15.561 1.00 97.56 85 ALA A O 1
ATOM 650 N N . ARG A 1 86 ? -18.992 6.853 13.649 1.00 96.06 86 ARG A N 1
ATOM 651 C CA . ARG A 1 86 ? -19.499 8.228 13.469 1.00 96.06 86 ARG A CA 1
ATOM 652 C C . ARG A 1 86 ? -20.557 8.641 14.492 1.00 96.06 86 ARG A C 1
ATOM 654 O O . ARG A 1 86 ? -20.728 9.835 14.717 1.00 96.06 86 ARG A O 1
ATOM 661 N N . LEU A 1 87 ? -21.239 7.692 15.138 1.00 95.56 87 LEU A N 1
ATOM 662 C CA . LEU A 1 87 ? -22.080 7.983 16.307 1.00 95.56 87 LEU A CA 1
ATOM 663 C C . LEU A 1 87 ? -21.257 8.356 17.550 1.00 95.56 87 LEU A C 1
ATOM 665 O O . LEU A 1 87 ? -21.839 8.814 18.530 1.00 95.56 87 LEU A O 1
ATOM 669 N N . GLY A 1 88 ? -19.931 8.186 17.508 1.00 95.44 88 GLY A N 1
ATOM 670 C CA . GLY A 1 88 ? -19.017 8.516 18.596 1.00 95.44 88 GLY A CA 1
ATOM 671 C C . GLY A 1 88 ? -18.464 7.297 19.333 1.00 95.44 88 GLY A C 1
ATOM 672 O O . GLY A 1 88 ? -17.942 7.456 20.433 1.00 95.44 88 GLY A O 1
ATOM 673 N N . ILE A 1 89 ? -18.556 6.090 18.770 1.00 97.88 89 ILE A N 1
ATOM 674 C CA . ILE A 1 89 ? -17.970 4.886 19.371 1.00 97.88 89 ILE A CA 1
ATOM 675 C C . ILE A 1 89 ? -16.520 4.729 18.895 1.00 97.88 89 ILE A C 1
ATOM 677 O O . ILE A 1 89 ? -16.256 4.570 17.708 1.00 97.88 89 ILE A O 1
ATOM 681 N N . GLY A 1 90 ? -15.565 4.769 19.819 1.00 97.44 90 GLY A N 1
ATOM 682 C CA . GLY A 1 90 ? -14.146 4.540 19.553 1.00 97.44 90 GLY A CA 1
ATOM 683 C C . GLY A 1 90 ? -13.653 3.274 20.246 1.00 97.44 90 GLY A C 1
ATOM 684 O O . GLY A 1 90 ? -14.020 3.007 21.388 1.00 97.44 90 GLY A O 1
ATOM 685 N N . VAL A 1 91 ? -12.793 2.509 19.573 1.00 97.44 91 VAL A N 1
ATOM 686 C CA . VAL A 1 91 ? -12.216 1.262 20.099 1.00 97.44 91 VAL A CA 1
ATOM 687 C C . VAL A 1 91 ? -10.686 1.254 20.048 1.00 97.44 91 VAL A C 1
ATOM 689 O O . VAL A 1 91 ? -10.075 1.707 19.082 1.00 97.44 91 VAL A O 1
ATOM 692 N N . MET A 1 92 ? -10.054 0.686 21.067 1.00 96.19 92 MET A N 1
ATOM 693 C CA . MET A 1 92 ? -8.659 0.247 21.052 1.00 96.19 92 MET A CA 1
ATOM 694 C C . MET A 1 92 ? -8.624 -1.285 21.061 1.00 96.19 92 MET A C 1
ATOM 696 O O . MET A 1 92 ? -9.251 -1.907 21.920 1.00 96.19 92 MET A O 1
ATOM 700 N N . TYR A 1 93 ? -7.933 -1.886 20.093 1.00 94.25 93 TYR A N 1
ATOM 701 C CA . TYR A 1 93 ? -7.948 -3.330 19.855 1.00 94.25 93 TYR A CA 1
ATOM 702 C C . TYR A 1 93 ? -6.996 -4.059 20.802 1.00 94.25 93 TYR A C 1
ATOM 704 O O . TYR A 1 93 ? -5.954 -3.523 21.181 1.00 94.25 93 TYR A O 1
ATOM 712 N N . GLN A 1 94 ? -7.281 -5.329 21.109 1.00 90.62 94 GLN A N 1
ATOM 713 C CA . GLN A 1 94 ? -6.347 -6.182 21.852 1.00 90.62 94 GLN A CA 1
ATOM 714 C C . GLN A 1 94 ? -5.038 -6.347 21.067 1.00 90.62 94 GLN A C 1
ATOM 716 O O . GLN A 1 94 ? -3.949 -6.084 21.583 1.00 90.62 94 GLN A O 1
ATOM 721 N N . LYS A 1 95 ? -5.157 -6.692 19.782 1.00 90.44 95 LYS A N 1
ATOM 722 C CA . LYS A 1 95 ? -4.072 -6.697 18.797 1.00 90.44 95 LYS A CA 1
ATOM 723 C C . LYS A 1 95 ? -4.530 -5.948 17.555 1.00 90.44 95 LYS A C 1
ATOM 725 O O . LYS A 1 95 ? -5.328 -6.470 16.792 1.00 90.44 95 LYS A O 1
ATOM 730 N N . ALA A 1 96 ? -4.028 -4.734 17.360 1.00 93.19 96 ALA A N 1
ATOM 731 C CA . ALA A 1 96 ? -4.300 -3.984 16.142 1.00 93.19 96 ALA A CA 1
ATOM 732 C C . ALA A 1 96 ? -3.513 -4.570 14.952 1.00 93.19 96 ALA A C 1
ATOM 734 O O . ALA A 1 96 ? -2.335 -4.919 15.116 1.00 93.19 96 ALA A O 1
ATOM 735 N N . PRO A 1 97 ? -4.108 -4.639 13.750 1.00 93.25 97 PRO A N 1
ATOM 736 C CA . PRO A 1 97 ? -3.409 -5.112 12.566 1.00 93.25 97 PRO A CA 1
ATOM 737 C C . PRO A 1 97 ? -2.307 -4.134 12.135 1.00 93.25 97 PRO A C 1
ATOM 739 O O . PRO A 1 97 ? -2.383 -2.922 12.359 1.00 93.25 97 PRO A O 1
ATOM 742 N N . SER A 1 98 ? -1.285 -4.670 11.462 1.00 91.38 98 SER A N 1
ATOM 743 C CA . SER A 1 98 ? -0.279 -3.875 10.749 1.00 91.38 98 SER A CA 1
ATOM 744 C C . SER A 1 98 ? -0.724 -3.605 9.311 1.00 91.38 98 SER A C 1
ATOM 746 O O . SER A 1 98 ? -1.093 -4.526 8.572 1.00 91.38 98 SER A O 1
ATOM 748 N N . ILE A 1 99 ? -0.662 -2.340 8.895 1.00 89.19 99 ILE A N 1
ATOM 749 C CA . ILE A 1 99 ? -1.044 -1.891 7.554 1.00 89.19 99 ILE A CA 1
ATOM 750 C C . ILE A 1 99 ? 0.192 -1.300 6.871 1.00 89.19 99 ILE A C 1
ATOM 752 O O . ILE A 1 99 ? 0.498 -0.122 7.026 1.00 89.19 99 ILE A O 1
ATOM 756 N N . SER A 1 100 ? 0.910 -2.142 6.122 1.00 81.44 100 SER A N 1
ATOM 757 C CA . SER A 1 100 ? 2.042 -1.708 5.292 1.00 81.44 100 SER A CA 1
ATOM 758 C C . SER A 1 100 ? 1.581 -0.767 4.171 1.00 81.44 100 SER A C 1
ATOM 760 O O . SER A 1 100 ? 0.465 -0.898 3.666 1.00 81.44 100 SER A O 1
ATOM 762 N N . GLY A 1 101 ? 2.422 0.211 3.837 1.00 78.00 101 GLY A N 1
ATOM 763 C CA . GLY A 1 101 ? 2.159 1.295 2.892 1.00 78.00 101 GLY A CA 1
ATOM 764 C C . GLY A 1 101 ? 1.389 2.476 3.495 1.00 78.00 101 GLY A C 1
ATOM 765 O O . GLY A 1 101 ? 1.655 3.633 3.177 1.00 78.00 101 GLY A O 1
ATOM 766 N N . LEU A 1 102 ? 0.460 2.244 4.426 1.00 87.06 102 LEU A N 1
ATOM 767 C CA . LEU A 1 102 ? -0.314 3.332 5.028 1.00 87.06 102 LEU A CA 1
ATOM 768 C C . LEU A 1 102 ? 0.458 3.994 6.171 1.00 87.06 102 LEU A C 1
ATOM 770 O O . LEU A 1 102 ? 0.543 3.436 7.260 1.00 87.06 102 LEU A O 1
ATOM 774 N N . LYS A 1 103 ? 0.976 5.209 5.961 1.00 91.06 103 LYS A N 1
ATOM 775 C CA . LYS A 1 103 ? 1.620 5.996 7.028 1.00 91.06 103 LYS A CA 1
ATOM 776 C C . LYS A 1 103 ? 0.633 6.400 8.124 1.00 91.06 103 LYS A C 1
ATOM 778 O O . LYS A 1 103 ? -0.488 6.815 7.821 1.00 91.06 103 LYS A O 1
ATOM 783 N N . LEU A 1 104 ? 1.078 6.383 9.385 1.00 94.50 104 LEU A N 1
ATOM 784 C CA . LEU A 1 104 ? 0.256 6.801 10.529 1.00 94.50 104 LEU A CA 1
ATOM 785 C C . LEU A 1 104 ? -0.268 8.232 10.364 1.00 94.50 104 LEU A C 1
ATOM 787 O O . LEU A 1 104 ? -1.458 8.460 10.551 1.00 94.50 104 LEU A O 1
ATOM 791 N N . ARG A 1 105 ? 0.577 9.179 9.935 1.00 92.81 105 ARG A N 1
ATOM 792 C CA . ARG A 1 105 ? 0.164 10.571 9.678 1.00 92.81 105 ARG A CA 1
ATOM 793 C C . ARG A 1 105 ? -1.005 10.659 8.699 1.00 92.81 105 ARG A C 1
ATOM 795 O O . ARG A 1 105 ? -1.967 11.364 8.964 1.00 92.81 105 ARG A O 1
ATOM 802 N N . ARG A 1 106 ? -0.948 9.899 7.601 1.00 90.38 106 ARG A N 1
ATOM 803 C CA . ARG A 1 106 ? -1.990 9.898 6.564 1.00 90.38 106 ARG A CA 1
ATOM 804 C C . ARG A 1 106 ? -3.310 9.340 7.092 1.00 90.38 106 ARG A C 1
ATOM 806 O O . ARG A 1 106 ? -4.357 9.902 6.792 1.00 90.38 106 ARG A O 1
ATOM 813 N N . LEU A 1 107 ? -3.262 8.285 7.910 1.00 94.56 107 LEU A N 1
ATOM 814 C CA . LEU A 1 107 ? -4.452 7.778 8.594 1.00 94.56 107 LEU A CA 1
ATOM 815 C C . LEU A 1 107 ? -5.044 8.842 9.532 1.00 94.56 107 LEU A C 1
ATOM 817 O O . LEU A 1 107 ? -6.241 9.089 9.474 1.00 94.56 107 LEU A O 1
ATOM 821 N N . LEU A 1 108 ? -4.224 9.518 10.343 1.00 95.06 108 LEU A N 1
ATOM 822 C CA . LEU A 1 108 ? -4.696 10.570 11.254 1.00 95.06 108 LEU A CA 1
ATOM 823 C C . LEU A 1 108 ? -5.350 11.741 10.505 1.00 95.06 108 LEU A C 1
ATOM 825 O O . LEU A 1 108 ? -6.415 12.196 10.914 1.00 95.06 108 LEU A O 1
ATOM 829 N N . SER A 1 109 ? -4.775 12.174 9.378 1.00 92.06 109 SER A N 1
ATOM 830 C CA . SER A 1 109 ? -5.383 13.193 8.511 1.00 92.06 109 SER A CA 1
ATOM 831 C C . SER A 1 109 ? -6.715 12.740 7.907 1.00 92.06 109 SER A C 1
ATOM 833 O O . SER A 1 109 ? -7.603 13.561 7.718 1.00 92.06 109 SER A O 1
ATOM 835 N N . ALA A 1 110 ? -6.884 11.447 7.620 1.00 91.31 110 ALA A N 1
ATOM 836 C CA . ALA A 1 110 ? -8.152 10.916 7.122 1.00 91.31 110 ALA A CA 1
ATOM 837 C C . ALA A 1 110 ? -9.226 10.818 8.224 1.00 91.31 110 ALA A C 1
ATOM 839 O O . ALA A 1 110 ? -10.409 10.991 7.943 1.00 91.31 110 ALA A O 1
ATOM 840 N N . ILE A 1 111 ? -8.819 10.566 9.473 1.00 94.56 111 ILE A N 1
ATOM 841 C CA . ILE A 1 111 ? -9.713 10.533 10.644 1.00 94.56 111 ILE A CA 1
ATOM 842 C C . ILE A 1 111 ? -10.188 11.944 11.007 1.00 94.56 111 ILE A C 1
ATOM 844 O O . ILE A 1 111 ? -11.363 12.139 11.309 1.00 94.56 111 ILE A O 1
ATOM 848 N N . ALA A 1 112 ? -9.280 12.922 10.982 1.00 93.06 112 ALA A N 1
ATOM 849 C CA . ALA A 1 112 ? -9.544 14.295 11.399 1.00 93.06 112 ALA A CA 1
ATOM 850 C C . ALA A 1 112 ? -9.048 15.305 10.342 1.00 93.06 112 ALA A C 1
ATOM 852 O O . ALA A 1 112 ? -8.070 16.017 10.574 1.00 93.06 112 ALA A O 1
ATOM 853 N N . PRO A 1 113 ? -9.718 15.397 9.175 1.00 89.56 113 PRO A N 1
ATOM 854 C CA . PRO A 1 113 ? -9.265 16.229 8.053 1.00 89.56 113 PRO A CA 1
ATOM 855 C C . PRO A 1 113 ? -9.295 17.734 8.344 1.00 89.56 113 PRO A C 1
ATOM 857 O O . PRO A 1 113 ? -8.622 18.506 7.670 1.00 89.56 113 PRO A O 1
ATOM 860 N N . SER A 1 114 ? -10.078 18.160 9.337 1.00 90.69 114 SER A N 1
ATOM 861 C CA . SER A 1 114 ? -10.178 19.555 9.774 1.00 90.69 114 SER A CA 1
ATOM 862 C C . SER A 1 114 ? -9.203 19.927 10.895 1.00 90.69 114 SER A C 1
ATOM 864 O O . SER A 1 114 ? -9.222 21.070 11.348 1.00 90.69 114 SER A O 1
ATOM 866 N N . GLU A 1 115 ? -8.413 18.978 11.404 1.00 90.12 115 GLU A N 1
ATOM 867 C CA . GLU A 1 115 ? -7.490 19.231 12.512 1.00 90.12 115 GLU A CA 1
ATOM 868 C C . GLU A 1 115 ? -6.246 19.979 12.022 1.00 90.12 115 GLU A C 1
ATOM 870 O O . GLU A 1 115 ? -5.710 19.683 10.953 1.00 90.12 115 GLU A O 1
ATOM 875 N N . SER A 1 116 ? -5.778 20.961 12.797 1.00 91.62 116 SER A N 1
ATOM 876 C CA . SER A 1 116 ? -4.570 21.701 12.430 1.00 91.62 116 SER A CA 1
ATOM 877 C C . SER A 1 116 ? -3.320 20.843 12.628 1.00 91.62 116 SER A C 1
ATOM 879 O O . SER A 1 116 ? -3.257 19.993 13.518 1.00 91.62 116 SER A O 1
ATOM 881 N N . GLU A 1 117 ? -2.285 21.106 11.828 1.00 88.69 117 GLU A N 1
ATOM 882 C CA . GLU A 1 117 ? -1.004 20.405 11.959 1.00 88.69 117 GLU A CA 1
ATOM 883 C C . GLU A 1 117 ? -0.387 20.609 13.353 1.00 88.69 117 GLU A C 1
ATOM 885 O O . GLU A 1 117 ? 0.063 19.652 13.972 1.00 88.69 117 GLU A O 1
ATOM 890 N N . GLU A 1 118 ? -0.464 21.828 13.896 1.00 91.12 118 GLU A N 1
ATOM 891 C CA . GLU A 1 118 ? 0.015 22.154 15.248 1.00 91.12 118 GLU A CA 1
ATOM 892 C C . GLU A 1 118 ? -0.647 21.271 16.316 1.00 91.12 118 GLU A C 1
ATOM 894 O O . GLU A 1 118 ? 0.021 20.723 17.194 1.00 91.12 118 GLU A O 1
ATOM 899 N N . ARG A 1 119 ? -1.963 21.064 16.213 1.00 90.44 119 ARG A N 1
ATOM 900 C CA . ARG A 1 119 ? -2.701 20.227 17.160 1.00 90.44 119 ARG A CA 1
ATOM 901 C C . ARG A 1 119 ? -2.397 18.744 16.967 1.00 90.44 119 ARG A C 1
ATOM 903 O O . ARG A 1 119 ? -2.339 17.996 17.945 1.00 90.44 119 ARG A O 1
ATOM 910 N N . MET A 1 120 ? -2.157 18.310 15.729 1.00 91.00 120 MET A N 1
ATOM 911 C CA . MET A 1 120 ? -1.704 16.950 15.442 1.00 91.00 120 MET A CA 1
ATOM 912 C C . MET A 1 120 ? -0.311 16.686 16.042 1.00 91.00 120 MET A C 1
ATOM 914 O O . MET A 1 120 ? -0.106 15.637 16.658 1.00 91.00 120 MET A O 1
ATOM 918 N N . GLU A 1 121 ? 0.615 17.643 15.954 1.00 91.00 121 GLU A N 1
ATOM 919 C CA . GLU A 1 121 ? 1.941 17.568 16.582 1.00 91.00 121 GLU A CA 1
ATOM 920 C C . GLU A 1 121 ? 1.871 17.583 18.118 1.00 91.00 121 GLU A C 1
ATOM 922 O O . GLU A 1 121 ? 2.576 16.809 18.779 1.00 91.00 121 GLU A O 1
ATOM 927 N N . GLU A 1 122 ? 0.988 18.398 18.706 1.00 92.31 122 GLU A N 1
ATOM 928 C CA . GLU A 1 122 ? 0.743 18.426 20.153 1.00 92.31 122 GLU A CA 1
ATOM 929 C C . GLU A 1 122 ? 0.248 17.059 20.652 1.00 92.31 122 GLU A C 1
ATOM 931 O O . GLU A 1 122 ? 0.805 16.477 21.591 1.00 92.31 122 GLU A O 1
ATOM 936 N N . MET A 1 123 ? -0.767 16.496 19.988 1.00 92.06 123 MET A N 1
ATOM 937 C CA . MET A 1 123 ? -1.305 15.180 20.331 1.00 92.06 123 MET A CA 1
ATOM 938 C C . MET A 1 123 ? -0.255 14.075 20.139 1.00 92.06 123 MET A C 1
ATOM 940 O O . MET A 1 123 ? -0.102 13.221 21.023 1.00 92.06 123 MET A O 1
ATOM 944 N N . ALA A 1 124 ? 0.528 14.126 19.056 1.00 93.25 124 ALA A N 1
ATOM 945 C CA . ALA A 1 124 ? 1.592 13.160 18.787 1.00 93.25 124 ALA A CA 1
ATOM 946 C C . ALA A 1 124 ? 2.717 13.218 19.833 1.00 93.25 124 ALA A C 1
ATOM 948 O O . ALA A 1 124 ? 3.287 12.186 20.202 1.00 93.25 124 ALA A O 1
ATOM 949 N N . SER A 1 125 ? 3.014 14.412 20.346 1.00 92.88 125 SER A N 1
ATOM 950 C CA . SER A 1 125 ? 3.963 14.616 21.442 1.00 92.88 125 SER A CA 1
ATOM 951 C C . SER A 1 125 ? 3.410 14.067 22.755 1.00 92.88 125 SER A C 1
ATOM 953 O O . SER A 1 125 ? 4.098 13.319 23.449 1.00 92.88 125 SER A O 1
ATOM 955 N N . SER A 1 126 ? 2.139 14.352 23.062 1.00 90.62 126 SER A N 1
ATOM 956 C CA . SER A 1 126 ? 1.476 13.884 24.289 1.00 90.62 126 SER A CA 1
ATOM 957 C C . SER A 1 126 ? 1.362 12.360 24.383 1.00 90.62 126 SER A C 1
ATOM 959 O O . SER A 1 126 ? 1.346 11.813 25.480 1.00 90.62 126 SER A O 1
ATOM 961 N N . THR A 1 127 ? 1.328 11.670 23.240 1.00 91.56 127 THR A N 1
ATOM 962 C CA . THR A 1 127 ? 1.275 10.204 23.141 1.00 91.56 127 THR A CA 1
ATOM 963 C C . THR A 1 127 ? 2.629 9.574 22.814 1.00 91.56 127 THR A C 1
ATOM 965 O O . THR A 1 127 ? 2.717 8.356 22.707 1.00 91.56 127 THR A O 1
ATOM 968 N N . ASN A 1 128 ? 3.702 10.362 22.683 1.00 93.50 128 ASN A N 1
ATOM 969 C CA . ASN A 1 128 ? 5.041 9.893 22.312 1.00 93.50 128 ASN A CA 1
ATOM 970 C C . ASN A 1 128 ? 5.058 9.041 21.019 1.00 93.50 128 ASN A C 1
ATOM 972 O O . ASN A 1 128 ? 5.692 7.983 20.957 1.00 93.50 128 ASN A O 1
ATOM 976 N N . VAL A 1 129 ? 4.336 9.493 19.987 1.00 94.38 129 VAL A N 1
ATOM 977 C CA . VAL A 1 129 ? 4.275 8.850 18.657 1.00 94.38 129 VAL A CA 1
ATOM 978 C C . VAL A 1 129 ? 4.853 9.713 17.536 1.00 94.38 129 VAL A C 1
ATOM 980 O O . VAL A 1 129 ? 4.823 9.294 16.384 1.00 94.38 129 VAL A O 1
ATOM 983 N N . GLY A 1 130 ? 5.424 10.885 17.834 1.00 93.44 130 GLY A N 1
ATOM 984 C CA . GLY A 1 130 ? 5.963 11.796 16.810 1.00 93.44 130 GLY A CA 1
ATOM 985 C C . GLY A 1 130 ? 6.924 11.120 15.818 1.00 93.44 130 GLY A C 1
ATOM 986 O O . GLY A 1 130 ? 6.804 11.297 14.610 1.00 93.44 130 GLY A O 1
ATOM 987 N N . LYS A 1 131 ? 7.810 10.238 16.305 1.00 93.50 131 LYS A N 1
ATOM 988 C CA . LYS A 1 131 ? 8.745 9.457 15.462 1.00 93.50 131 LYS A CA 1
ATOM 989 C C . LYS A 1 131 ? 8.067 8.376 14.607 1.00 93.50 131 LYS A C 1
ATOM 991 O O . LYS A 1 131 ? 8.688 7.838 13.695 1.00 93.50 131 LYS A O 1
ATOM 996 N N . LEU A 1 132 ? 6.820 8.028 14.915 1.00 94.94 132 LEU A N 1
ATOM 997 C CA . LEU A 1 132 ? 6.040 6.990 14.241 1.00 94.94 132 LEU A CA 1
ATOM 998 C C . LEU A 1 132 ? 5.151 7.550 13.127 1.00 94.94 132 LEU A C 1
ATOM 1000 O O . LEU A 1 132 ? 4.687 6.780 12.294 1.00 94.94 132 LEU A O 1
ATOM 1004 N N . LEU A 1 133 ? 4.938 8.870 13.074 1.00 93.12 133 LEU A N 1
ATOM 1005 C CA . LEU A 1 133 ? 4.039 9.520 12.111 1.00 93.12 133 LEU A CA 1
ATOM 1006 C C . LEU A 1 133 ? 4.372 9.180 10.650 1.00 93.12 133 LEU A C 1
ATOM 1008 O O . LEU A 1 133 ? 3.471 8.951 9.845 1.00 93.12 133 LEU A O 1
ATOM 1012 N N . MET A 1 134 ? 5.664 9.097 10.324 1.00 90.62 134 MET A N 1
ATOM 1013 C CA . MET A 1 134 ? 6.158 8.787 8.974 1.00 90.62 134 MET A CA 1
ATOM 1014 C C . MET A 1 134 ? 6.386 7.288 8.733 1.00 90.62 134 MET A C 1
ATOM 1016 O O . MET A 1 134 ? 6.887 6.890 7.678 1.00 90.62 134 MET A O 1
ATOM 1020 N N . ARG A 1 135 ? 6.036 6.437 9.702 1.00 91.25 135 ARG A N 1
ATOM 1021 C CA . ARG A 1 135 ? 6.101 4.980 9.577 1.00 91.25 135 ARG A CA 1
ATOM 1022 C C . ARG A 1 135 ? 4.725 4.416 9.243 1.00 91.25 135 ARG A C 1
ATOM 1024 O O . ARG A 1 135 ? 3.697 5.046 9.493 1.00 91.25 135 ARG A O 1
ATOM 1031 N N . ASP A 1 136 ? 4.731 3.226 8.663 1.00 91.75 136 ASP A N 1
ATOM 1032 C CA . ASP A 1 136 ? 3.517 2.490 8.324 1.00 91.75 136 ASP A CA 1
ATOM 1033 C C . ASP A 1 136 ? 2.763 2.098 9.603 1.00 91.75 136 ASP A C 1
ATOM 1035 O O . ASP A 1 136 ? 3.376 1.745 10.616 1.00 91.75 136 ASP A O 1
ATOM 1039 N N . VAL A 1 137 ? 1.432 2.157 9.562 1.00 94.75 137 VAL A N 1
ATOM 1040 C CA . VAL A 1 137 ? 0.555 1.923 10.714 1.00 94.75 137 VAL A CA 1
ATOM 1041 C C . VAL A 1 137 ? 0.854 0.555 11.325 1.00 94.75 137 VAL A C 1
ATOM 1043 O O . VAL A 1 137 ? 0.671 -0.495 10.702 1.00 94.75 137 VAL A O 1
ATOM 1046 N N . ASN A 1 138 ? 1.323 0.585 12.574 1.00 94.56 138 ASN A N 1
ATOM 1047 C CA . ASN A 1 138 ? 1.643 -0.577 13.405 1.00 94.56 138 ASN A CA 1
ATOM 1048 C C . ASN A 1 138 ? 2.698 -1.531 12.804 1.00 94.56 138 ASN A C 1
ATOM 1050 O O . ASN A 1 138 ? 2.883 -2.638 13.305 1.00 94.56 138 ASN A O 1
ATOM 1054 N N . HIS A 1 139 ? 3.404 -1.138 11.739 1.00 90.50 139 HIS A N 1
ATOM 1055 C CA . HIS A 1 139 ? 4.403 -1.987 11.092 1.00 90.50 139 HIS A CA 1
ATOM 1056 C C . HIS A 1 139 ? 5.771 -1.866 11.769 1.00 90.50 139 HIS A C 1
ATOM 1058 O O . HIS A 1 139 ? 6.402 -0.802 11.789 1.00 90.50 139 HIS A O 1
ATOM 1064 N N . GLY A 1 140 ? 6.240 -2.977 12.342 1.00 89.94 140 GLY A N 1
ATOM 1065 C CA . GLY A 1 140 ? 7.484 -3.010 13.113 1.00 89.94 140 GLY A CA 1
ATOM 1066 C C . GLY A 1 140 ? 7.444 -2.116 14.358 1.00 89.94 140 GLY A C 1
ATOM 1067 O O . GLY A 1 140 ? 8.490 -1.628 14.788 1.00 89.94 140 GLY A O 1
ATOM 1068 N N . PHE A 1 141 ? 6.248 -1.831 14.882 1.00 93.56 141 PHE A N 1
ATOM 1069 C CA . PHE A 1 141 ? 6.053 -1.148 16.161 1.00 93.56 141 PHE A CA 1
ATOM 1070 C C . PHE A 1 141 ? 6.135 -2.182 17.291 1.00 93.56 141 PHE A C 1
ATOM 1072 O O . PHE A 1 141 ? 5.682 -3.317 17.143 1.00 93.56 141 PHE A O 1
ATOM 1079 N N . SER A 1 142 ? 6.684 -1.790 18.436 1.00 92.94 142 SER A N 1
ATOM 1080 C CA . SER A 1 142 ? 6.539 -2.534 19.693 1.00 92.94 142 SER A CA 1
ATOM 1081 C C . SER A 1 142 ? 5.083 -2.517 20.180 1.00 92.94 142 SER A C 1
ATOM 1083 O O . SER A 1 142 ? 4.302 -1.650 19.785 1.00 92.94 142 SER A O 1
ATOM 1085 N N . GLY A 1 143 ? 4.704 -3.433 21.081 1.00 90.56 143 GLY A N 1
ATOM 1086 C CA . GLY A 1 143 ? 3.342 -3.471 21.636 1.00 90.56 143 GLY A CA 1
ATOM 1087 C C . GLY A 1 143 ? 2.915 -2.129 22.249 1.00 90.56 143 GLY A C 1
ATOM 1088 O O . GLY A 1 143 ? 1.851 -1.609 21.923 1.00 90.56 143 GLY A O 1
ATOM 1089 N N . GLY A 1 144 ? 3.798 -1.497 23.030 1.00 91.88 144 GLY A N 1
ATOM 1090 C CA . GLY A 1 144 ? 3.586 -0.151 23.569 1.00 91.88 144 GLY A CA 1
ATOM 1091 C C . GLY A 1 144 ? 3.420 0.939 22.505 1.00 91.88 144 GLY A C 1
ATOM 1092 O O . GLY A 1 144 ? 2.572 1.815 22.658 1.00 91.88 144 GLY A O 1
ATOM 1093 N N . GLU A 1 145 ? 4.185 0.893 21.412 1.00 95.00 145 GLU A N 1
ATOM 1094 C CA . GLU A 1 145 ? 4.038 1.838 20.295 1.00 95.00 145 GLU A CA 1
ATOM 1095 C C . GLU A 1 145 ? 2.707 1.664 19.558 1.00 95.00 145 GLU A C 1
ATOM 1097 O O . GLU A 1 145 ? 2.073 2.664 19.226 1.00 95.00 145 GLU A O 1
ATOM 1102 N N . VAL A 1 146 ? 2.245 0.423 19.362 1.00 95.56 146 VAL A N 1
ATOM 1103 C CA . VAL A 1 146 ? 0.917 0.138 18.791 1.00 95.56 146 VAL A CA 1
ATOM 1104 C C . VAL A 1 146 ? -0.178 0.743 19.666 1.00 95.56 146 VAL A C 1
ATOM 1106 O O . VAL A 1 146 ? -1.021 1.485 19.168 1.00 95.56 146 VAL A O 1
ATOM 1109 N N . LYS A 1 147 ? -0.130 0.518 20.984 1.00 95.06 147 LYS A N 1
ATOM 1110 C CA . LYS A 1 147 ? -1.134 1.068 21.901 1.00 95.06 147 LYS A CA 1
ATOM 1111 C C . LYS A 1 147 ? -1.153 2.600 21.908 1.00 95.06 147 LYS A C 1
ATOM 1113 O O . LYS A 1 147 ? -2.221 3.206 21.886 1.00 95.06 147 LYS A O 1
ATOM 1118 N N . ARG A 1 148 ? 0.015 3.251 21.883 1.00 94.88 148 ARG A N 1
ATOM 1119 C CA . ARG A 1 148 ? 0.109 4.722 21.798 1.00 94.88 148 ARG A CA 1
ATOM 1120 C C . ARG A 1 148 ? -0.372 5.265 20.450 1.00 94.88 148 ARG A C 1
ATOM 1122 O O . ARG A 1 148 ? -1.029 6.302 20.421 1.00 94.88 148 ARG A O 1
ATOM 1129 N N . SER A 1 149 ? -0.102 4.549 19.358 1.00 96.12 149 SER A N 1
ATOM 1130 C CA . SER A 1 149 ? -0.638 4.841 18.021 1.00 96.12 149 SER A CA 1
ATOM 1131 C C . SER A 1 149 ? -2.172 4.786 18.002 1.00 96.12 149 SER A C 1
ATOM 1133 O O . SER A 1 149 ? -2.811 5.688 17.465 1.00 96.12 149 SER A O 1
ATOM 1135 N N . GLU A 1 150 ? -2.790 3.790 18.645 1.00 96.94 150 GLU A N 1
ATOM 1136 C CA . GLU A 1 150 ? -4.253 3.711 18.769 1.00 96.94 150 GLU A CA 1
ATOM 1137 C C . GLU A 1 150 ? -4.841 4.830 19.634 1.00 96.94 150 GLU A C 1
ATOM 1139 O O . GLU A 1 150 ? -5.857 5.418 19.266 1.00 96.94 150 GLU A O 1
ATOM 1144 N N . LEU A 1 151 ? -4.194 5.172 20.751 1.00 96.12 151 LEU A N 1
ATOM 1145 C CA . LEU A 1 151 ? -4.620 6.298 21.586 1.00 96.12 151 LEU A CA 1
ATOM 1146 C C . LEU A 1 151 ? -4.567 7.622 20.822 1.00 96.12 151 LEU A C 1
ATOM 1148 O O . LEU A 1 151 ? -5.490 8.424 20.936 1.00 96.12 151 LEU A O 1
ATOM 1152 N N . MET A 1 152 ? -3.527 7.833 20.012 1.00 96.00 152 MET A N 1
ATOM 1153 C CA . MET A 1 152 ? -3.436 8.987 19.117 1.00 96.00 152 MET A CA 1
ATOM 1154 C C . MET A 1 152 ? -4.613 9.026 18.130 1.00 96.00 152 MET A C 1
ATOM 1156 O O . MET A 1 152 ? -5.241 10.068 17.962 1.00 96.00 152 MET A O 1
ATOM 1160 N N . GLN A 1 153 ? -4.969 7.887 17.528 1.00 97.38 153 GLN A N 1
ATOM 1161 C CA . GLN A 1 153 ? -6.125 7.800 16.628 1.00 97.38 153 GLN A CA 1
ATOM 1162 C C . GLN A 1 153 ? -7.443 8.123 17.346 1.00 97.38 153 GLN A C 1
ATOM 1164 O O . GLN A 1 153 ? -8.258 8.863 16.803 1.00 97.38 153 GLN A O 1
ATOM 1169 N N . LEU A 1 154 ? -7.647 7.626 18.571 1.00 96.94 154 LEU A N 1
ATOM 1170 C CA . LEU A 1 154 ? -8.833 7.941 19.378 1.00 96.94 154 LEU A CA 1
ATOM 1171 C C . LEU A 1 154 ? -8.891 9.420 19.777 1.00 96.94 154 LEU A C 1
ATOM 1173 O O . LEU A 1 154 ? -9.971 10.013 19.781 1.00 96.94 154 LEU A O 1
ATOM 1177 N N . LEU A 1 155 ? -7.743 10.035 20.078 1.00 95.50 155 LEU A N 1
ATOM 1178 C CA . LEU A 1 155 ? -7.664 11.470 20.345 1.00 95.50 155 LEU A CA 1
ATOM 1179 C C . LEU A 1 155 ? -8.125 12.281 19.132 1.00 95.50 155 LEU A C 1
ATOM 1181 O O . LEU A 1 155 ? -8.918 13.194 19.331 1.00 95.50 155 LEU A O 1
ATOM 1185 N N . CYS A 1 156 ? -7.721 11.912 17.912 1.00 94.81 156 CYS A N 1
ATOM 1186 C CA . CYS A 1 156 ? -8.202 12.531 16.671 1.00 94.81 156 CYS A CA 1
ATOM 1187 C C . CYS A 1 156 ? -9.683 12.231 16.380 1.00 94.81 156 CYS A C 1
ATOM 1189 O O . CYS A 1 156 ? -10.412 13.113 15.942 1.00 94.81 156 CYS A O 1
ATOM 1191 N N . GLN A 1 157 ? -10.140 11.000 16.633 1.00 95.31 157 GLN A N 1
ATOM 1192 C CA . GLN A 1 157 ? -11.511 10.556 16.344 1.00 95.31 157 GLN A CA 1
ATOM 1193 C C . GLN A 1 157 ? -12.563 11.234 17.228 1.00 95.31 157 GLN A C 1
ATOM 1195 O O . GLN A 1 157 ? -13.727 11.330 16.847 1.00 95.31 157 GLN A O 1
ATOM 1200 N N . HIS A 1 158 ? -12.174 11.694 18.418 1.00 93.62 158 HIS A N 1
ATOM 1201 C CA . HIS A 1 158 ? -13.070 12.389 19.335 1.00 93.62 158 HIS A CA 1
ATOM 1202 C C . HIS A 1 158 ? -14.327 11.582 19.769 1.00 93.62 158 HIS A C 1
ATOM 1204 O O . HIS A 1 158 ? -15.426 12.145 19.777 1.00 93.62 158 HIS A O 1
ATOM 1210 N N . PRO A 1 159 ? -14.203 10.319 20.224 1.00 95.88 159 PRO A N 1
ATOM 1211 C CA . PRO A 1 159 ? -15.349 9.482 20.599 1.00 95.88 159 PRO A CA 1
ATOM 1212 C C . PRO A 1 159 ? -16.053 9.926 21.898 1.00 95.88 159 PRO A C 1
ATOM 1214 O O . PRO A 1 159 ? -15.439 10.491 22.805 1.00 95.88 159 PRO A O 1
ATOM 1217 N N . THR A 1 160 ? -17.350 9.633 22.001 1.00 95.94 160 THR A N 1
ATOM 1218 C CA . THR A 1 160 ? -18.203 9.789 23.196 1.00 95.94 160 THR A CA 1
ATOM 1219 C C . THR A 1 160 ? -18.470 8.463 23.920 1.00 95.94 160 THR A C 1
ATOM 1221 O O . THR A 1 160 ? -18.987 8.472 25.032 1.00 95.94 160 THR A O 1
ATOM 1224 N N . LEU A 1 161 ? -18.101 7.324 23.331 1.00 97.44 161 LEU A N 1
ATOM 1225 C CA . LEU A 1 161 ? -17.940 6.034 24.005 1.00 97.44 161 LEU A CA 1
ATOM 1226 C C . LEU A 1 161 ? -16.549 5.498 23.672 1.00 97.44 161 LEU A C 1
ATOM 1228 O O . LEU A 1 161 ? -16.256 5.224 22.512 1.00 97.44 161 LEU A O 1
ATOM 1232 N N . VAL A 1 162 ? -15.694 5.352 24.680 1.00 97.88 162 VAL A N 1
ATOM 1233 C CA . VAL A 1 162 ? -14.332 4.830 24.524 1.00 97.88 162 VAL A CA 1
ATOM 1234 C C . VAL A 1 162 ? -14.295 3.399 25.035 1.00 97.88 162 VAL A C 1
ATOM 1236 O O . VAL A 1 162 ? -14.530 3.150 26.216 1.00 97.88 162 VAL A O 1
ATOM 1239 N N . MET A 1 163 ? -13.970 2.458 24.159 1.00 98.00 163 MET A N 1
ATOM 1240 C CA . MET A 1 163 ? -13.789 1.056 24.514 1.00 98.00 163 MET A CA 1
ATOM 1241 C C . MET A 1 163 ? -12.323 0.658 24.367 1.00 98.00 163 MET A C 1
ATOM 1243 O O . MET A 1 163 ? -11.696 0.964 23.353 1.00 98.00 163 MET A O 1
ATOM 1247 N N . CYS A 1 164 ? -11.764 -0.042 25.349 1.00 97.00 164 CYS A N 1
ATOM 1248 C CA . CYS A 1 164 ? -10.377 -0.503 25.290 1.00 97.00 164 CYS A CA 1
ATOM 1249 C C . CYS A 1 164 ? -10.288 -1.992 25.596 1.00 97.00 164 CYS A C 1
ATOM 1251 O O . CYS A 1 164 ? -10.695 -2.401 26.677 1.00 97.00 164 CYS A O 1
ATOM 1253 N N . ASP A 1 165 ? -9.714 -2.778 24.685 1.00 95.44 165 ASP A N 1
ATOM 1254 C CA . ASP A 1 165 ? -9.450 -4.199 24.907 1.00 95.44 165 ASP A CA 1
ATOM 1255 C C . ASP A 1 165 ? -7.988 -4.435 25.306 1.00 95.44 165 ASP A C 1
ATOM 1257 O O . ASP A 1 165 ? -7.067 -4.283 24.500 1.00 95.44 165 ASP A O 1
ATOM 1261 N N . GLU A 1 166 ? -7.776 -4.756 26.583 1.00 92.94 166 GLU A N 1
ATOM 1262 C CA . GLU A 1 166 ? -6.468 -4.978 27.208 1.00 92.94 166 GLU A CA 1
ATOM 1263 C C . GLU A 1 166 ? -5.438 -3.891 26.849 1.00 92.94 166 GLU A C 1
ATOM 1265 O O . GLU A 1 166 ? -4.423 -4.169 26.189 1.00 92.94 166 GLU A O 1
ATOM 1270 N N . PRO A 1 167 ? -5.681 -2.630 27.247 1.00 93.19 167 PRO A N 1
ATOM 1271 C CA . PRO A 1 167 ? -4.842 -1.505 26.848 1.00 93.19 167 PRO A CA 1
ATOM 1272 C C . PRO A 1 167 ? -3.392 -1.606 27.343 1.00 93.19 167 PRO A C 1
ATOM 1274 O O . PRO A 1 167 ? -2.506 -1.008 26.741 1.00 93.19 167 PRO A O 1
ATOM 1277 N N . GLU A 1 168 ? -3.122 -2.372 28.399 1.00 89.88 168 GLU A N 1
ATOM 1278 C CA . GLU A 1 168 ? -1.780 -2.607 28.937 1.00 89.88 168 GLU A CA 1
ATOM 1279 C C . GLU A 1 168 ? -1.040 -3.802 28.305 1.00 89.88 168 GLU A C 1
ATOM 1281 O O . GLU A 1 168 ? 0.133 -4.033 28.604 1.00 89.88 168 GLU A O 1
ATOM 1286 N N . SER A 1 169 ? -1.697 -4.581 27.439 1.00 87.75 169 SER A N 1
ATOM 1287 C CA . SER A 1 169 ? -1.083 -5.768 26.833 1.00 87.75 169 SER A CA 1
ATOM 1288 C C . SER A 1 169 ? 0.088 -5.391 25.915 1.00 87.75 169 SER A C 1
ATOM 1290 O O . SER A 1 169 ? -0.031 -4.560 25.015 1.00 87.75 169 SER A O 1
ATOM 1292 N N . GLY A 1 170 ? 1.255 -6.004 26.150 1.00 83.19 170 GLY A N 1
ATOM 1293 C CA . GLY A 1 170 ? 2.473 -5.733 25.374 1.00 83.19 170 GLY A CA 1
ATOM 1294 C C . GLY A 1 170 ? 3.113 -4.363 25.639 1.00 83.19 170 GLY A C 1
ATOM 1295 O O . GLY A 1 170 ? 3.981 -3.947 24.869 1.00 83.19 170 GLY A O 1
ATOM 1296 N N . VAL A 1 171 ? 2.699 -3.669 26.703 1.00 88.25 171 VAL A N 1
ATOM 1297 C CA . VAL A 1 171 ? 3.261 -2.387 27.144 1.00 88.25 171 VAL A CA 1
ATOM 1298 C C . VAL A 1 171 ? 4.221 -2.631 28.311 1.00 88.25 171 VAL A C 1
ATOM 1300 O O . VAL A 1 171 ? 3.913 -3.396 29.225 1.00 88.25 171 VAL A O 1
ATOM 1303 N N . ASP A 1 172 ? 5.394 -1.997 28.293 1.00 86.25 172 ASP A N 1
ATOM 1304 C CA . ASP A 1 172 ? 6.301 -2.013 29.444 1.00 86.25 172 ASP A CA 1
ATOM 1305 C C . ASP A 1 172 ? 5.709 -1.255 30.648 1.00 86.25 172 ASP A C 1
ATOM 1307 O O . ASP A 1 172 ? 4.863 -0.372 30.497 1.00 86.25 172 ASP A O 1
ATOM 1311 N N . LEU A 1 173 ? 6.161 -1.593 31.861 1.00 79.69 173 LEU A N 1
ATOM 1312 C CA . LEU A 1 173 ? 5.630 -1.024 33.108 1.00 79.69 173 LEU A CA 1
ATOM 1313 C C . LEU A 1 173 ? 5.711 0.512 33.162 1.00 79.69 173 LEU A C 1
ATOM 1315 O O . LEU A 1 173 ? 4.830 1.146 33.740 1.00 79.69 173 LEU A O 1
ATOM 1319 N N . GLU A 1 174 ? 6.737 1.115 32.558 1.00 77.75 174 GLU A N 1
ATOM 1320 C CA . GLU A 1 174 ? 6.936 2.569 32.559 1.00 77.75 174 GLU A CA 1
ATOM 1321 C C . GLU A 1 174 ? 5.856 3.275 31.719 1.00 77.75 174 GLU A C 1
ATOM 1323 O O . GLU A 1 174 ? 5.280 4.290 32.133 1.00 77.75 174 GLU A O 1
ATOM 1328 N N . ASN A 1 175 ? 5.508 2.688 30.571 1.00 86.56 175 ASN A N 1
ATOM 1329 C CA . ASN A 1 175 ? 4.552 3.235 29.615 1.00 86.56 175 ASN A CA 1
ATOM 1330 C C . ASN A 1 175 ? 3.079 2.930 29.940 1.00 86.56 175 ASN A C 1
ATOM 1332 O O . ASN A 1 175 ? 2.207 3.614 29.397 1.00 86.56 175 ASN A O 1
ATOM 1336 N N . ILE A 1 176 ? 2.767 1.995 30.851 1.00 91.56 176 ILE A N 1
ATOM 1337 C CA . ILE A 1 176 ? 1.378 1.777 31.319 1.00 91.56 176 ILE A CA 1
ATOM 1338 C C . ILE A 1 176 ? 0.802 3.071 31.911 1.00 91.56 176 ILE A C 1
ATOM 1340 O O . ILE A 1 176 ? -0.363 3.396 31.680 1.00 91.56 176 ILE A O 1
ATOM 1344 N N . SER A 1 177 ? 1.629 3.855 32.612 1.00 92.69 177 SER A N 1
ATOM 1345 C CA . SER A 1 177 ? 1.203 5.123 33.211 1.00 92.69 177 SER A CA 1
ATOM 1346 C C . SER A 1 177 ? 0.738 6.152 32.174 1.00 92.69 177 SER A C 1
ATOM 1348 O O . SER A 1 177 ? -0.233 6.874 32.411 1.00 92.69 177 SER A O 1
ATOM 1350 N N . LEU A 1 178 ? 1.403 6.205 31.016 1.00 92.56 178 LEU A N 1
ATOM 1351 C CA . LEU A 1 178 ? 1.030 7.069 29.899 1.00 92.56 178 LEU A CA 1
ATOM 1352 C C . LEU A 1 178 ? -0.271 6.589 29.253 1.00 92.56 178 LEU A C 1
ATOM 1354 O O . LEU A 1 178 ? -1.168 7.396 29.018 1.00 92.56 178 LEU A O 1
ATOM 1358 N N . VAL A 1 179 ? -0.386 5.282 29.003 1.00 94.69 179 VAL A N 1
ATOM 1359 C CA . VAL A 1 179 ? -1.597 4.671 28.436 1.00 94.69 179 VAL A CA 1
ATOM 1360 C C . VAL A 1 179 ? -2.806 4.955 29.328 1.00 94.69 179 VAL A C 1
ATOM 1362 O O . VAL A 1 179 ? -3.778 5.541 28.861 1.00 94.69 179 VAL A O 1
ATOM 1365 N N . GLY A 1 180 ? -2.721 4.641 30.624 1.00 94.75 180 GLY A N 1
ATOM 1366 C CA . GLY A 1 180 ? -3.824 4.837 31.566 1.00 94.75 180 GLY A CA 1
ATOM 1367 C C . GLY A 1 180 ? -4.238 6.302 31.724 1.00 94.75 180 GLY A C 1
ATOM 1368 O O . GLY A 1 180 ? -5.425 6.608 31.660 1.00 94.75 180 GLY A O 1
ATOM 1369 N N . LYS A 1 181 ? -3.282 7.237 31.838 1.00 94.44 181 LYS A N 1
ATOM 1370 C CA . LYS A 1 181 ? -3.589 8.681 31.918 1.00 94.44 181 LYS A CA 1
ATOM 1371 C C . LYS A 1 181 ? -4.235 9.222 30.642 1.00 94.44 181 LYS A C 1
ATOM 1373 O O . LYS A 1 181 ? -5.093 10.099 30.720 1.00 94.44 181 LYS A O 1
ATOM 1378 N N . THR A 1 182 ? -3.826 8.730 29.476 1.00 95.38 182 THR A N 1
ATOM 1379 C CA . THR A 1 182 ? -4.427 9.141 28.202 1.00 95.38 182 THR A CA 1
ATOM 1380 C C . THR A 1 182 ? -5.838 8.576 28.049 1.00 95.38 182 THR A C 1
ATOM 1382 O O . THR A 1 182 ? -6.724 9.305 27.607 1.00 95.38 182 THR A O 1
ATOM 1385 N N . ILE A 1 183 ? -6.081 7.331 28.477 1.00 96.19 183 ILE A N 1
ATOM 1386 C CA . ILE A 1 183 ? -7.434 6.755 28.530 1.00 96.19 183 ILE A CA 1
ATOM 1387 C C . ILE A 1 183 ? -8.315 7.561 29.488 1.00 96.19 183 ILE A C 1
ATOM 1389 O O . ILE A 1 183 ? -9.406 7.954 29.093 1.00 96.19 183 ILE A O 1
ATOM 1393 N N . GLU A 1 184 ? -7.830 7.888 30.692 1.00 95.19 184 GLU A N 1
ATOM 1394 C CA . GLU A 1 184 ? -8.544 8.744 31.653 1.00 95.19 184 GLU A CA 1
ATOM 1395 C C . GLU A 1 184 ? -8.933 10.090 31.014 1.00 95.19 184 GLU A C 1
ATOM 1397 O O . GLU A 1 184 ? -10.078 10.530 31.111 1.00 95.19 184 GLU A O 1
ATOM 1402 N N . LYS A 1 185 ? -7.995 10.725 30.296 1.00 94.50 185 LYS A N 1
ATOM 1403 C CA . LYS A 1 185 ? -8.245 11.978 29.570 1.00 94.50 185 LYS A CA 1
ATOM 1404 C C . LYS A 1 185 ? -9.317 11.817 28.487 1.00 94.50 185 LYS A C 1
ATOM 1406 O O . LYS A 1 185 ? -10.103 12.740 28.295 1.00 94.50 185 LYS A O 1
ATOM 1411 N N . LEU A 1 186 ? -9.344 10.686 27.779 1.00 94.81 186 LEU A N 1
ATOM 1412 C CA . LEU A 1 186 ? -10.360 10.386 26.767 1.00 94.81 186 LEU A CA 1
ATOM 1413 C C . LEU A 1 186 ? -11.740 10.198 27.408 1.00 94.81 186 LEU A C 1
ATOM 1415 O O . LEU A 1 186 ? -12.676 10.887 27.011 1.00 94.81 186 LEU A O 1
ATOM 1419 N N . VAL A 1 187 ? -11.864 9.327 28.416 1.00 95.25 187 VAL A N 1
ATOM 1420 C CA . VAL A 1 187 ? -13.161 9.002 29.042 1.00 95.25 187 VAL A CA 1
ATOM 1421 C C . VAL A 1 187 ? -13.730 10.144 29.883 1.00 95.25 187 VAL A C 1
ATOM 1423 O O . VAL A 1 187 ? -14.939 10.235 30.033 1.00 95.25 187 VAL A O 1
ATOM 1426 N N . LYS A 1 188 ? -12.891 11.052 30.401 1.00 93.25 188 LYS A N 1
ATOM 1427 C CA . LYS A 1 188 ? -13.329 12.245 31.155 1.00 93.25 188 LYS A CA 1
ATOM 1428 C C . LYS A 1 188 ? -13.265 13.538 30.342 1.00 93.25 188 LYS A C 1
ATOM 1430 O O . LYS A 1 188 ? -13.275 14.632 30.906 1.00 93.25 188 LYS A O 1
ATOM 1435 N N . ARG A 1 189 ? -13.193 13.433 29.014 1.00 90.06 189 ARG A N 1
ATOM 1436 C CA . ARG A 1 189 ? -13.093 14.589 28.117 1.00 90.06 189 ARG A CA 1
ATOM 1437 C C . ARG A 1 189 ? -14.317 15.500 28.187 1.00 90.06 189 ARG A C 1
ATOM 1439 O O . ARG A 1 189 ? -14.164 16.719 28.173 1.00 90.06 189 ARG A O 1
ATOM 1446 N N . THR A 1 190 ? -15.510 14.913 28.239 1.00 90.56 190 THR A N 1
ATOM 1447 C CA . THR A 1 190 ? -16.773 15.631 28.448 1.00 90.56 190 THR A CA 1
ATOM 1448 C C . THR A 1 190 ? -17.595 14.922 29.525 1.00 90.56 190 THR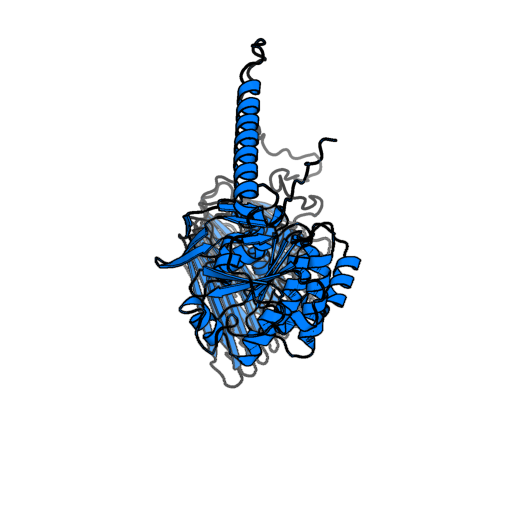 A C 1
ATOM 1450 O O . THR A 1 190 ? -17.393 13.722 29.730 1.00 90.56 190 THR A O 1
ATOM 1453 N N . PRO A 1 191 ? -18.529 15.617 30.202 1.00 88.81 191 PRO A N 1
ATOM 1454 C CA . PRO A 1 191 ? -19.422 15.000 31.187 1.00 88.81 191 PRO A CA 1
ATOM 1455 C C . PRO A 1 191 ? -20.262 13.836 30.643 1.00 88.81 191 PRO A C 1
ATOM 1457 O O . PRO A 1 191 ? -20.746 13.024 31.417 1.00 88.81 191 PRO A O 1
ATOM 1460 N N . GLU A 1 192 ? -20.444 13.762 29.327 1.00 89.19 192 GLU A N 1
ATOM 1461 C CA . GLU A 1 192 ? -21.249 12.748 28.647 1.00 89.19 192 GLU A CA 1
ATOM 1462 C C . GLU A 1 192 ? -20.421 11.564 28.130 1.00 89.19 192 GLU A C 1
ATOM 1464 O O . GLU A 1 192 ? -20.989 10.558 27.705 1.00 89.19 192 GLU A O 1
ATOM 1469 N N . THR A 1 193 ? -19.087 11.664 28.131 1.00 93.50 193 THR A N 1
ATOM 1470 C CA . THR A 1 193 ? -18.238 10.609 27.566 1.00 93.50 193 THR A CA 1
ATOM 1471 C C . THR A 1 193 ? -18.284 9.359 28.449 1.00 93.50 193 THR A C 1
ATOM 1473 O O . THR A 1 193 ? -18.036 9.423 29.648 1.00 93.50 193 THR A O 1
ATOM 1476 N N . CYS A 1 194 ? -18.610 8.218 27.846 1.00 94.56 194 CYS A N 1
ATOM 1477 C CA . CYS A 1 194 ? -18.684 6.918 28.512 1.00 94.56 194 CYS A CA 1
ATOM 1478 C C . CYS A 1 194 ? -17.407 6.104 28.259 1.00 94.56 194 CYS A C 1
ATOM 1480 O O . CYS A 1 194 ? -16.764 6.253 27.214 1.00 94.56 194 CYS A O 1
ATOM 1482 N N . GLY A 1 195 ? -17.075 5.186 29.166 1.00 96.50 195 GLY A N 1
ATOM 1483 C CA . GLY A 1 195 ? -15.933 4.282 29.018 1.00 96.50 195 GLY A CA 1
ATOM 1484 C C . GLY A 1 195 ? -16.277 2.817 29.288 1.00 96.50 195 GLY A C 1
ATOM 1485 O O . GLY A 1 195 ? -16.997 2.517 30.236 1.00 96.50 195 GLY A O 1
ATOM 1486 N N . LEU A 1 196 ? -15.717 1.899 28.499 1.00 97.56 196 LEU A N 1
ATOM 1487 C CA . LEU A 1 196 ? -15.719 0.457 28.768 1.00 97.56 196 LEU A CA 1
ATOM 1488 C C . LEU A 1 196 ? -14.301 -0.100 28.615 1.00 97.56 196 LEU A C 1
ATOM 1490 O O . LEU A 1 196 ? -13.788 -0.246 27.507 1.00 97.56 196 LEU A O 1
ATOM 1494 N N . ILE A 1 197 ? -13.660 -0.429 29.731 1.00 96.94 197 ILE A N 1
ATOM 1495 C CA . ILE A 1 197 ? -12.281 -0.923 29.752 1.00 96.94 197 ILE A CA 1
ATOM 1496 C C . ILE A 1 197 ? -12.285 -2.422 30.022 1.00 96.94 197 ILE A C 1
ATOM 1498 O O . ILE A 1 197 ? -12.690 -2.865 31.090 1.00 96.94 197 ILE A O 1
ATOM 1502 N N . ILE A 1 198 ? -11.811 -3.220 29.078 1.00 95.25 198 ILE A N 1
ATOM 1503 C CA . ILE A 1 198 ? -11.603 -4.654 29.257 1.00 95.25 198 ILE A CA 1
ATOM 1504 C C . ILE A 1 198 ? -10.162 -4.890 29.696 1.00 95.25 198 ILE A C 1
ATOM 1506 O O . ILE A 1 198 ? -9.217 -4.427 29.060 1.00 95.25 198 ILE A O 1
ATOM 1510 N N . THR A 1 199 ? -9.981 -5.640 30.779 1.00 90.31 199 THR A N 1
ATOM 1511 C CA . THR A 1 199 ? -8.653 -6.060 31.238 1.00 90.31 199 THR A CA 1
ATOM 1512 C C . THR A 1 199 ? -8.732 -7.359 32.037 1.00 90.31 199 THR A C 1
ATOM 1514 O O . THR A 1 199 ? -9.724 -7.637 32.708 1.00 90.31 199 THR A O 1
ATOM 1517 N N . HIS A 1 200 ? -7.681 -8.178 31.975 1.00 82.75 200 HIS A N 1
ATOM 1518 C CA . HIS A 1 200 ? -7.502 -9.319 32.876 1.00 82.75 200 HIS A CA 1
ATOM 1519 C C . HIS A 1 200 ? -6.539 -9.023 34.043 1.00 82.75 200 HIS A C 1
ATOM 1521 O O . HIS A 1 200 ? -6.584 -9.732 35.046 1.00 82.75 200 HIS A O 1
ATOM 1527 N N . SER A 1 201 ? -5.667 -8.007 33.936 1.00 83.19 201 SER A N 1
ATOM 1528 C CA . SER A 1 201 ? -4.623 -7.705 34.935 1.00 83.19 201 SER A CA 1
ATOM 1529 C C . SER A 1 201 ? -5.009 -6.570 35.891 1.00 83.19 201 SER A C 1
ATOM 1531 O O . SER A 1 201 ? -4.636 -6.573 37.067 1.00 83.19 201 SER A O 1
ATOM 1533 N N . GLY A 1 202 ? -5.764 -5.592 35.383 1.00 84.69 202 GLY A N 1
ATOM 1534 C CA . GLY A 1 202 ? -6.150 -4.383 36.101 1.00 84.69 202 GLY A CA 1
ATOM 1535 C C . GLY A 1 202 ? -5.043 -3.339 36.273 1.00 84.69 202 GLY A C 1
ATOM 1536 O O . GLY A 1 202 ? -5.311 -2.307 36.877 1.00 84.69 202 GLY A O 1
ATOM 1537 N N . ASN A 1 203 ? -3.825 -3.548 35.758 1.00 88.06 203 ASN A N 1
ATOM 1538 C CA . ASN A 1 203 ? -2.689 -2.639 35.994 1.00 88.06 203 ASN A CA 1
ATOM 1539 C C . ASN A 1 203 ? -2.931 -1.217 35.464 1.00 88.06 203 ASN A C 1
ATOM 1541 O O . ASN A 1 203 ? -2.464 -0.242 36.046 1.00 88.06 203 ASN A O 1
ATOM 1545 N N . VAL A 1 204 ? -3.688 -1.081 34.372 1.00 90.19 204 VAL A N 1
ATOM 1546 C CA . VAL A 1 204 ? -4.055 0.232 33.822 1.00 90.19 204 VAL A CA 1
ATOM 1547 C C . VAL A 1 204 ? -4.937 1.040 34.787 1.00 90.19 204 VAL A C 1
ATOM 1549 O O . VAL A 1 204 ? -4.860 2.269 34.805 1.00 90.19 204 VAL A O 1
ATOM 1552 N N . LEU A 1 205 ? -5.719 0.363 35.640 1.00 90.94 205 LEU A N 1
ATOM 1553 C CA . LEU A 1 205 ? -6.655 1.007 36.564 1.00 90.94 205 LEU A CA 1
ATOM 1554 C C . LEU A 1 205 ? -5.945 1.750 37.703 1.00 90.94 205 LEU A C 1
ATOM 1556 O O . LEU A 1 205 ? -6.524 2.669 38.273 1.00 90.94 205 LEU A O 1
ATOM 1560 N N . ASP A 1 206 ? -4.681 1.430 37.998 1.00 89.62 206 ASP A N 1
ATOM 1561 C CA . ASP A 1 206 ? -3.887 2.170 38.990 1.00 89.62 206 ASP A CA 1
ATOM 1562 C C . ASP A 1 206 ? -3.647 3.638 38.558 1.00 89.62 206 ASP A C 1
ATOM 1564 O O . ASP A 1 206 ? -3.361 4.507 39.387 1.00 89.62 206 ASP A O 1
ATOM 1568 N N . TYR A 1 207 ? -3.826 3.939 37.267 1.00 91.31 207 TYR A N 1
ATOM 1569 C CA . TYR A 1 207 ? -3.692 5.277 36.684 1.00 91.31 207 TYR A CA 1
ATOM 1570 C C . TYR A 1 207 ? -5.026 5.909 36.270 1.00 91.31 207 TYR A C 1
ATOM 1572 O O . TYR A 1 207 ? -5.027 7.060 35.830 1.00 91.31 207 TYR A O 1
ATOM 1580 N N . MET A 1 208 ? -6.138 5.188 36.439 1.00 91.50 208 MET A N 1
ATOM 1581 C CA . MET A 1 208 ? -7.486 5.652 36.118 1.00 91.50 208 MET A CA 1
ATOM 1582 C C . MET A 1 208 ? -8.273 5.885 37.407 1.00 91.50 208 MET A C 1
ATOM 1584 O O . MET A 1 208 ? -8.543 4.959 38.174 1.00 91.50 208 MET A O 1
ATOM 1588 N N . LYS A 1 209 ? -8.606 7.143 37.702 1.00 86.25 209 LYS A N 1
ATOM 1589 C CA . LYS A 1 209 ? -9.256 7.499 38.972 1.00 86.25 209 LYS A CA 1
ATOM 1590 C C . LYS A 1 209 ? -10.771 7.463 38.867 1.00 86.25 209 LYS A C 1
ATOM 1592 O O . LYS A 1 209 ? -11.415 7.194 39.875 1.00 86.25 209 LYS A O 1
ATOM 1597 N N . GLY A 1 210 ? -11.316 7.735 37.688 1.00 83.38 210 GLY A N 1
ATOM 1598 C CA . GLY A 1 210 ? -12.746 7.858 37.452 1.00 83.38 210 GLY A CA 1
ATOM 1599 C C . GLY A 1 210 ? -13.408 6.602 36.896 1.00 83.38 210 GLY A C 1
ATOM 1600 O O . GLY A 1 210 ? -14.226 6.741 35.995 1.00 83.38 210 GLY A O 1
ATOM 1601 N N . VAL A 1 211 ? -13.036 5.412 37.380 1.00 91.88 211 VAL A N 1
ATOM 1602 C CA . VAL A 1 211 ? -13.729 4.153 37.050 1.00 91.88 211 VAL A CA 1
ATOM 1603 C C . VAL A 1 211 ? -14.834 3.932 38.074 1.00 91.88 211 VAL A C 1
ATOM 1605 O O . VAL A 1 211 ? -14.554 3.760 39.260 1.00 91.88 211 VAL A O 1
ATOM 1608 N N . ASP A 1 212 ? -16.073 3.949 37.605 1.00 92.75 212 ASP A N 1
ATOM 1609 C CA . ASP A 1 212 ? -17.270 4.058 38.435 1.00 92.75 212 ASP A CA 1
ATOM 1610 C C . ASP A 1 212 ? -17.805 2.681 38.857 1.00 92.75 212 ASP A C 1
ATOM 1612 O O . ASP A 1 212 ? -18.224 2.494 39.998 1.00 92.75 212 ASP A O 1
ATOM 1616 N N . ASN A 1 213 ? -17.726 1.683 37.970 1.00 92.75 213 ASN A N 1
ATOM 1617 C CA . ASN A 1 213 ? -18.255 0.342 38.225 1.00 92.75 213 ASN A CA 1
ATOM 1618 C C . ASN A 1 213 ? -17.421 -0.744 37.528 1.00 92.75 213 ASN A C 1
ATOM 1620 O O . ASN A 1 213 ? -16.748 -0.498 36.525 1.00 92.75 213 ASN A O 1
ATOM 1624 N N . GLY A 1 214 ? -17.422 -1.953 38.076 1.00 92.69 214 GLY A N 1
ATOM 1625 C CA . GLY A 1 214 ? -16.708 -3.103 37.540 1.00 92.69 214 GLY A CA 1
ATOM 1626 C C . GLY A 1 214 ? -17.633 -4.294 37.366 1.00 92.69 214 GLY A C 1
ATOM 1627 O O . GLY A 1 214 ? -18.515 -4.512 38.184 1.00 92.69 214 GLY A O 1
ATOM 1628 N N . HIS A 1 215 ? -17.403 -5.075 36.317 1.00 93.75 215 HIS A N 1
ATOM 1629 C CA . HIS A 1 215 ? -18.203 -6.232 35.924 1.00 93.75 215 HIS A CA 1
ATOM 1630 C C . HIS A 1 215 ? -17.307 -7.458 35.791 1.00 93.75 215 HIS A C 1
ATOM 1632 O O . HIS A 1 215 ? -16.190 -7.352 35.280 1.00 93.75 215 HIS A O 1
ATOM 1638 N N . ILE A 1 216 ? -17.788 -8.628 36.212 1.00 92.62 216 ILE A N 1
ATOM 1639 C CA . ILE A 1 216 ? -17.094 -9.908 36.021 1.00 92.62 216 ILE A CA 1
ATOM 1640 C C . ILE A 1 216 ? -17.827 -10.737 34.969 1.00 92.62 216 ILE A C 1
ATOM 1642 O O . ILE A 1 216 ? -18.996 -11.069 35.151 1.00 92.62 216 ILE A O 1
ATOM 1646 N N . MET A 1 217 ? -17.125 -11.126 33.904 1.00 93.31 217 MET A N 1
ATOM 1647 C CA . MET A 1 217 ? -17.625 -12.052 32.887 1.00 93.31 217 MET A CA 1
ATOM 1648 C C . MET A 1 217 ? -17.020 -13.444 33.053 1.00 93.31 217 MET A C 1
ATOM 1650 O O . MET A 1 217 ? -15.795 -13.591 33.054 1.00 93.31 217 MET A O 1
ATOM 1654 N N . ILE A 1 218 ? -17.878 -14.461 33.130 1.00 91.88 218 ILE A N 1
ATOM 1655 C CA . ILE A 1 218 ? -17.519 -15.883 33.206 1.00 91.88 218 ILE A CA 1
ATOM 1656 C C . ILE A 1 218 ? -18.369 -16.637 32.188 1.00 91.88 218 ILE A C 1
ATOM 1658 O O . ILE A 1 218 ? -19.579 -16.447 32.157 1.00 91.88 218 ILE A O 1
ATOM 1662 N N . ASP A 1 219 ? -17.731 -17.476 31.367 1.00 91.19 219 ASP A N 1
ATOM 1663 C CA . ASP A 1 219 ? -18.405 -18.361 30.408 1.00 91.19 219 ASP A CA 1
ATOM 1664 C C . ASP A 1 219 ? -19.525 -17.666 29.604 1.00 91.19 219 ASP A C 1
ATOM 1666 O O . ASP A 1 219 ? -20.626 -18.188 29.506 1.00 91.19 219 ASP A O 1
ATOM 1670 N N . GLY A 1 220 ? -19.279 -16.461 29.072 1.00 93.12 220 GLY A N 1
ATOM 1671 C CA . GLY A 1 220 ? -20.250 -15.728 28.247 1.00 93.12 220 GLY A CA 1
ATOM 1672 C C . GLY A 1 220 ? -21.352 -14.977 29.002 1.00 93.12 220 GLY A C 1
ATOM 1673 O O . GLY A 1 220 ? -22.165 -14.308 28.362 1.00 93.12 220 GLY A O 1
ATOM 1674 N N . HIS A 1 221 ? -21.372 -15.040 30.337 1.00 92.81 221 HIS A N 1
ATOM 1675 C CA . HIS A 1 221 ? -22.342 -14.367 31.201 1.00 92.81 221 HIS A CA 1
ATOM 1676 C C . HIS A 1 221 ? -21.694 -13.249 32.025 1.00 92.81 221 HIS A C 1
ATOM 1678 O O . HIS A 1 221 ? -20.567 -13.389 32.505 1.00 92.81 221 HIS A O 1
ATOM 1684 N N . LEU A 1 222 ? -22.425 -12.153 32.253 1.00 91.31 222 LEU A N 1
ATOM 1685 C CA . LEU A 1 222 ? -22.071 -11.168 33.279 1.00 91.31 222 LEU A CA 1
ATOM 1686 C C . LEU A 1 222 ? -22.556 -11.667 34.642 1.00 91.31 222 LEU A C 1
ATOM 1688 O O . LEU A 1 222 ? -23.754 -11.736 34.900 1.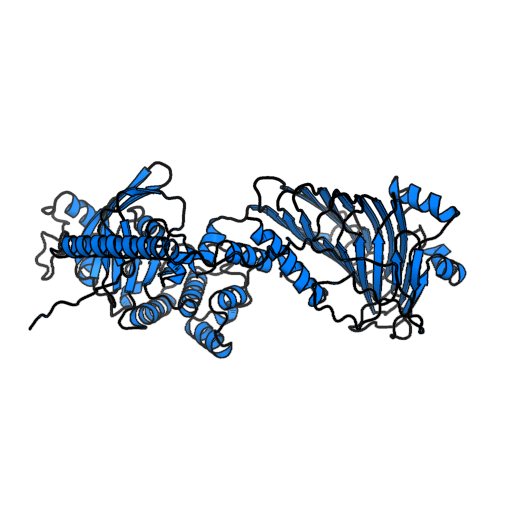00 91.31 222 LEU A O 1
ATOM 1692 N N . GLN A 1 223 ? -21.611 -12.043 35.500 1.00 88.25 223 GLN A N 1
ATOM 1693 C CA . GLN A 1 223 ? -21.882 -12.758 36.745 1.00 88.25 223 GLN A CA 1
ATOM 1694 C C . GLN A 1 223 ? -22.193 -11.820 37.915 1.00 88.25 223 GLN A C 1
ATOM 1696 O O . GLN A 1 223 ? -23.104 -12.072 38.703 1.00 88.25 223 GLN A O 1
ATOM 1701 N N . CYS A 1 224 ? -21.396 -10.766 38.074 1.00 85.38 224 CYS A N 1
ATOM 1702 C CA . CYS A 1 224 ? -21.553 -9.799 39.154 1.00 85.38 224 CYS A CA 1
ATOM 1703 C C . CYS A 1 224 ? -20.960 -8.443 38.781 1.00 85.38 224 CYS A C 1
ATOM 1705 O O . CYS A 1 224 ? -20.137 -8.341 37.865 1.00 85.38 224 CYS A O 1
ATOM 1707 N N . GLN A 1 225 ? -21.377 -7.420 39.525 1.00 88.06 225 GLN A N 1
ATOM 1708 C CA . GLN A 1 225 ? -20.883 -6.056 39.401 1.00 88.06 225 GLN A CA 1
ATOM 1709 C C . GLN A 1 225 ? -20.579 -5.426 40.767 1.00 88.06 225 GLN A C 1
ATOM 1711 O O . GLN A 1 225 ? -21.064 -5.892 41.800 1.00 88.06 225 GLN A O 1
ATOM 1716 N N . GLY A 1 226 ? -19.792 -4.356 40.794 1.00 88.06 226 GLY A N 1
ATOM 1717 C CA . GLY A 1 226 ? -19.508 -3.605 42.014 1.00 88.06 226 GLY A CA 1
ATOM 1718 C C . GLY A 1 226 ? -18.254 -2.749 41.907 1.00 88.06 226 GLY A C 1
ATOM 1719 O O . GLY A 1 226 ? -17.750 -2.483 40.819 1.00 88.06 226 GLY A O 1
ATOM 1720 N N . ASN A 1 227 ? -17.713 -2.337 43.055 1.00 87.75 227 ASN A N 1
ATOM 1721 C CA . ASN A 1 227 ? -16.528 -1.486 43.095 1.00 87.75 227 ASN A CA 1
ATOM 1722 C C . ASN A 1 227 ? -15.333 -2.153 42.365 1.00 87.75 227 ASN A C 1
ATOM 1724 O O . ASN A 1 227 ? -14.884 -3.230 42.780 1.00 87.75 227 ASN A O 1
ATOM 1728 N N . PRO A 1 228 ? -14.766 -1.518 41.316 1.00 88.06 228 PRO A N 1
ATOM 1729 C CA . PRO A 1 228 ? -13.654 -2.064 40.533 1.00 88.06 228 PRO A CA 1
ATOM 1730 C C . PRO A 1 228 ? -12.441 -2.490 41.364 1.00 88.06 228 PRO A C 1
ATOM 1732 O O . PRO A 1 228 ? -11.816 -3.514 41.086 1.00 88.06 228 PRO A O 1
ATOM 1735 N N . ARG A 1 229 ? -12.087 -1.706 42.391 1.00 85.38 229 ARG A N 1
ATOM 1736 C CA . ARG A 1 229 ? -10.904 -1.959 43.225 1.00 85.38 229 ARG A CA 1
ATOM 1737 C C . ARG A 1 229 ? -11.141 -3.134 44.162 1.00 85.38 229 ARG A C 1
ATOM 1739 O O . ARG A 1 229 ? -10.256 -3.976 44.317 1.00 85.38 229 ARG A O 1
ATOM 1746 N N . SER A 1 230 ? -12.342 -3.225 44.726 1.00 84.38 230 SER A N 1
ATOM 1747 C CA . SER A 1 230 ? -12.775 -4.356 45.550 1.00 84.38 230 SER A CA 1
ATOM 1748 C C . SER A 1 230 ? -12.771 -5.654 44.725 1.00 84.38 230 SER A C 1
ATOM 1750 O O . SER A 1 230 ? -12.171 -6.650 45.145 1.00 84.38 230 SER A O 1
ATOM 1752 N N . LEU A 1 231 ? -13.295 -5.621 43.493 1.00 86.50 231 LEU A N 1
ATOM 1753 C CA . LEU A 1 231 ? -13.247 -6.751 42.554 1.00 86.50 231 LEU A CA 1
ATOM 1754 C C . LEU A 1 231 ? -11.807 -7.161 42.204 1.00 86.50 231 LEU A C 1
ATOM 1756 O O . LEU A 1 231 ? -11.447 -8.331 42.347 1.00 86.50 231 LEU A O 1
ATOM 1760 N N . LEU A 1 232 ? -10.950 -6.211 41.816 1.00 86.69 232 LEU A N 1
ATOM 1761 C CA . LEU A 1 232 ? -9.548 -6.495 41.495 1.00 86.69 232 LEU A CA 1
ATOM 1762 C C . LEU A 1 232 ? -8.764 -7.053 42.682 1.00 86.69 232 LEU A C 1
ATOM 1764 O O . LEU A 1 232 ? -7.971 -7.975 42.506 1.00 86.69 232 LEU A O 1
ATOM 1768 N N . SER A 1 233 ? -8.963 -6.515 43.888 1.00 84.56 233 SER A N 1
ATOM 1769 C CA . SER A 1 233 ? -8.290 -7.020 45.092 1.00 84.56 233 SER A CA 1
ATOM 1770 C C . SER A 1 233 ? -8.663 -8.478 45.379 1.00 84.56 233 SER A C 1
ATOM 1772 O O . SER A 1 233 ? -7.795 -9.289 45.714 1.00 84.56 233 SER A O 1
ATOM 1774 N N . THR A 1 234 ? -9.928 -8.835 45.145 1.00 82.50 234 THR A N 1
ATOM 1775 C CA . THR A 1 234 ? -10.430 -10.206 45.265 1.00 82.50 234 THR A CA 1
ATOM 1776 C C . THR A 1 234 ? -9.773 -11.116 44.228 1.00 82.50 234 THR A C 1
ATOM 1778 O O . THR A 1 234 ? -9.232 -12.166 44.580 1.00 82.50 234 THR A O 1
ATOM 1781 N N . ILE A 1 235 ? -9.733 -10.688 42.962 1.00 87.50 235 ILE A N 1
ATOM 1782 C CA . ILE A 1 235 ? -9.097 -11.440 41.871 1.00 87.50 235 ILE A CA 1
ATOM 1783 C C . ILE A 1 235 ? -7.595 -11.618 42.127 1.00 87.50 235 ILE A C 1
ATOM 1785 O O . ILE A 1 235 ? -7.079 -12.721 41.970 1.00 87.50 235 ILE A O 1
ATOM 1789 N N . ARG A 1 236 ? -6.881 -10.581 42.585 1.00 86.44 236 ARG A N 1
ATOM 1790 C CA . ARG A 1 236 ? -5.447 -10.665 42.922 1.00 86.44 236 ARG A CA 1
ATOM 1791 C C . ARG A 1 236 ? -5.169 -11.677 44.041 1.00 86.44 236 ARG A C 1
ATOM 1793 O O . ARG A 1 236 ? -4.090 -12.262 44.069 1.00 86.44 236 ARG A O 1
ATOM 1800 N N . ARG A 1 237 ? -6.124 -11.895 44.952 1.00 84.25 237 ARG A N 1
ATOM 1801 C CA . ARG A 1 237 ? -5.973 -12.817 46.087 1.00 84.25 237 ARG A CA 1
ATOM 1802 C C . ARG A 1 237 ? -6.368 -14.261 45.767 1.00 84.25 237 ARG A C 1
ATOM 1804 O O . ARG A 1 237 ? -5.704 -15.176 46.246 1.00 84.25 237 ARG A O 1
ATOM 1811 N N . PHE A 1 238 ? -7.435 -14.475 44.998 1.00 82.88 238 PHE A N 1
ATOM 1812 C CA . PHE A 1 238 ? -8.022 -15.809 44.781 1.00 82.88 238 PHE A CA 1
ATOM 1813 C C . PHE A 1 238 ? -7.999 -16.285 43.326 1.00 82.88 238 PHE A C 1
ATOM 1815 O O . PHE A 1 238 ? -8.358 -17.431 43.053 1.00 82.88 238 PHE A O 1
ATOM 1822 N N . GLY A 1 239 ? -7.569 -15.426 42.403 1.00 86.69 239 GLY A N 1
ATOM 1823 C CA . GLY A 1 239 ? -7.669 -15.649 40.968 1.00 86.69 239 GLY A CA 1
ATOM 1824 C C . GLY A 1 239 ? -9.113 -15.615 40.464 1.00 86.69 239 GLY A C 1
ATOM 1825 O O . GLY A 1 239 ? -10.075 -15.544 41.233 1.00 86.69 239 GLY A O 1
ATOM 1826 N N . PHE A 1 240 ? -9.271 -15.726 39.144 1.00 87.69 240 PHE A N 1
ATOM 1827 C CA . PHE A 1 240 ? -10.590 -15.879 38.524 1.00 87.69 240 PHE A CA 1
ATOM 1828 C C . PHE A 1 240 ? -11.267 -17.209 38.887 1.00 87.69 240 PHE A C 1
ATOM 1830 O O . PHE A 1 240 ? -12.491 -17.288 38.837 1.00 87.69 240 PHE A O 1
ATOM 1837 N N . ASP A 1 241 ? -10.512 -18.217 39.337 1.00 84.81 241 ASP A N 1
ATOM 1838 C CA . ASP A 1 241 ? -11.068 -19.469 39.863 1.00 84.81 241 ASP A CA 1
ATOM 1839 C C . ASP A 1 241 ? -12.038 -19.219 41.024 1.00 84.81 241 ASP A C 1
ATOM 1841 O O . ASP A 1 241 ? -13.071 -19.876 41.112 1.00 84.81 241 ASP A O 1
ATOM 1845 N N . GLY A 1 242 ? -11.750 -18.244 41.897 1.00 83.25 242 GLY A N 1
ATOM 1846 C CA . GLY A 1 242 ? -12.670 -17.848 42.967 1.00 83.25 242 GLY A CA 1
ATOM 1847 C C . GLY A 1 242 ? -14.010 -17.344 42.426 1.00 83.25 242 GLY A C 1
ATOM 1848 O O . GLY A 1 242 ? -15.062 -17.734 42.931 1.00 83.25 242 GLY A O 1
ATOM 1849 N N . CYS A 1 243 ? -13.983 -16.554 41.347 1.00 83.69 243 CYS A N 1
ATOM 1850 C CA . CYS A 1 243 ? -15.182 -16.062 40.665 1.00 83.69 243 CYS A CA 1
ATOM 1851 C C . CYS A 1 243 ? -15.964 -17.197 39.988 1.00 83.69 243 CYS A C 1
ATOM 1853 O O . CYS A 1 243 ? -17.183 -17.250 40.119 1.00 83.69 243 CYS A O 1
ATOM 1855 N N . VAL A 1 244 ? -15.276 -18.135 39.325 1.00 85.19 244 VAL A N 1
ATOM 1856 C CA . VAL A 1 244 ? -15.905 -19.326 38.720 1.00 85.19 244 VAL A CA 1
ATOM 1857 C C . VAL A 1 244 ? -16.579 -20.187 39.790 1.00 85.19 244 VAL A C 1
ATOM 1859 O O . VAL A 1 244 ? -17.695 -20.664 39.590 1.00 85.19 244 VAL A O 1
ATOM 1862 N N . MET A 1 245 ? -15.931 -20.373 40.944 1.00 81.75 245 MET A N 1
ATOM 1863 C CA . MET A 1 245 ? -16.525 -21.121 42.054 1.00 81.75 245 MET A CA 1
ATOM 1864 C C . MET A 1 245 ? -17.711 -20.376 42.659 1.00 81.75 245 MET A C 1
ATOM 1866 O O . MET A 1 245 ? -18.740 -20.999 42.864 1.00 81.75 245 MET A O 1
ATOM 1870 N N . CYS A 1 246 ? -17.614 -19.059 42.864 1.00 81.50 246 CYS A N 1
ATOM 1871 C CA . CYS A 1 246 ? -18.727 -18.229 43.336 1.00 81.50 246 CYS A CA 1
ATOM 1872 C C . CYS A 1 246 ? -19.946 -18.302 42.405 1.00 81.50 246 CYS A C 1
ATOM 1874 O O . CYS A 1 246 ? -21.076 -18.343 42.882 1.00 81.50 246 CYS A O 1
ATOM 1876 N N . ALA A 1 247 ? -19.722 -18.322 41.087 1.00 80.81 247 ALA A N 1
ATOM 1877 C CA . ALA A 1 247 ? -20.785 -18.444 40.092 1.00 80.81 247 ALA A CA 1
ATOM 1878 C C . ALA A 1 247 ? -21.532 -19.784 40.190 1.00 80.81 247 ALA A C 1
ATOM 1880 O O . ALA A 1 247 ? -22.739 -19.842 39.969 1.00 80.81 247 ALA A O 1
ATOM 1881 N N . ARG A 1 248 ? -20.815 -20.863 40.531 1.00 82.06 248 ARG A N 1
ATOM 1882 C CA . ARG A 1 248 ? -21.374 -22.216 40.683 1.00 82.06 248 ARG A CA 1
ATOM 1883 C C . ARG A 1 248 ? -21.989 -22.452 42.062 1.00 82.06 248 ARG A C 1
ATOM 1885 O O . ARG A 1 248 ? -23.028 -23.094 42.164 1.00 82.06 248 ARG A O 1
ATOM 1892 N N . ASP A 1 249 ? -21.321 -21.968 43.102 1.00 80.56 249 ASP A N 1
ATOM 1893 C CA . ASP A 1 249 ? -21.687 -22.102 44.508 1.00 80.56 249 ASP A CA 1
ATOM 1894 C C . ASP A 1 249 ? -21.215 -20.862 45.298 1.00 80.56 249 ASP A C 1
ATOM 1896 O O . ASP A 1 249 ? -20.041 -20.760 45.681 1.00 80.56 249 ASP A O 1
ATOM 1900 N N . PRO A 1 250 ? -22.126 -19.917 45.598 1.00 76.31 250 PRO A N 1
ATOM 1901 C CA . PRO A 1 250 ? -21.808 -18.725 46.377 1.00 76.31 250 PRO A CA 1
ATOM 1902 C C . PRO A 1 250 ? -21.284 -19.017 47.790 1.00 76.31 250 PRO A C 1
ATOM 1904 O O . PRO A 1 250 ? -20.626 -18.152 48.363 1.00 76.31 250 PRO A O 1
ATOM 1907 N N . SER A 1 251 ? -21.535 -20.211 48.345 1.00 74.81 251 SER A N 1
ATOM 1908 C CA . SER A 1 251 ? -21.085 -20.624 49.684 1.00 74.81 251 SER A CA 1
ATOM 1909 C C . SER A 1 251 ? -19.664 -21.204 49.715 1.00 74.81 251 SER A C 1
ATOM 1911 O O . SER A 1 251 ? -19.134 -21.520 50.783 1.00 74.81 251 SER A O 1
ATOM 1913 N N . HIS A 1 252 ? -19.021 -21.331 48.553 1.00 76.69 252 HIS A N 1
ATOM 1914 C CA . HIS A 1 252 ? -17.689 -21.906 48.437 1.00 76.69 252 HIS A CA 1
ATOM 1915 C C . HIS A 1 252 ? -16.632 -21.059 49.188 1.00 76.69 252 HIS A C 1
ATOM 1917 O O . HIS A 1 252 ? -16.634 -19.842 49.046 1.00 76.69 252 HIS A O 1
ATOM 1923 N N . PRO A 1 253 ? -15.629 -21.636 49.885 1.00 72.38 253 PRO A N 1
ATOM 1924 C CA . PRO A 1 253 ? -14.658 -20.869 50.692 1.00 72.38 253 PRO A CA 1
ATOM 1925 C C . PRO A 1 253 ? -13.784 -19.861 49.924 1.00 72.38 253 PRO A C 1
ATOM 1927 O O . PRO A 1 253 ? -13.133 -19.006 50.519 1.00 72.38 253 PRO A O 1
ATOM 1930 N N . LYS A 1 254 ? -13.713 -20.003 48.596 1.00 70.94 254 LYS A N 1
ATOM 1931 C CA . LYS A 1 254 ? -13.025 -19.068 47.684 1.00 70.94 254 LYS A CA 1
ATOM 1932 C C . LYS A 1 254 ? -13.963 -18.011 47.074 1.00 70.94 254 LYS A C 1
ATOM 1934 O O . LYS A 1 254 ? -13.517 -17.236 46.233 1.00 70.94 254 LYS A O 1
ATOM 1939 N N . SER A 1 255 ? -15.243 -18.021 47.444 1.00 70.06 255 SER A N 1
ATOM 1940 C CA . SER A 1 255 ? -16.263 -17.072 47.000 1.00 70.06 255 SER A CA 1
ATOM 1941 C C . SER A 1 255 ? -16.091 -15.729 47.703 1.00 70.06 255 SER A C 1
ATOM 1943 O O . SER A 1 255 ? -15.769 -15.672 48.889 1.00 70.06 255 SER A O 1
ATOM 1945 N N . CYS A 1 256 ? -16.355 -14.632 46.995 1.00 69.69 256 CYS A N 1
ATOM 1946 C CA . CYS A 1 256 ? -16.413 -13.311 47.619 1.00 69.69 256 CYS A CA 1
ATOM 1947 C C . CYS A 1 256 ? -17.641 -13.144 48.527 1.00 69.69 256 CYS A C 1
ATOM 1949 O O . CYS A 1 256 ? -17.611 -12.313 49.428 1.00 69.69 256 CYS A O 1
ATOM 1951 N N . ALA A 1 257 ? -18.699 -13.941 48.326 1.00 65.38 257 ALA A N 1
ATOM 1952 C CA . ALA A 1 257 ? -19.925 -13.875 49.125 1.00 65.38 257 ALA A CA 1
ATOM 1953 C C . ALA A 1 257 ? -19.762 -14.445 50.546 1.00 65.38 257 ALA A C 1
ATOM 1955 O O . ALA A 1 257 ? -20.579 -14.165 51.416 1.00 65.38 257 ALA A O 1
ATOM 1956 N N . THR A 1 258 ? -18.704 -15.219 50.805 1.00 62.81 258 THR A N 1
ATOM 1957 C CA . THR A 1 258 ? -18.388 -15.760 52.139 1.00 62.81 258 THR A CA 1
ATOM 1958 C C . THR A 1 258 ? -17.439 -14.868 52.944 1.00 62.81 258 THR A C 1
ATOM 1960 O O . THR A 1 258 ? -16.871 -15.325 53.934 1.00 62.81 258 THR A O 1
ATOM 1963 N N . MET A 1 259 ? -17.194 -13.630 52.504 1.00 62.31 259 MET A N 1
ATOM 1964 C CA . MET A 1 259 ? -16.240 -12.719 53.140 1.00 62.31 259 MET A CA 1
ATOM 1965 C C . MET A 1 259 ? -16.935 -11.544 53.829 1.00 62.31 259 MET A C 1
ATOM 1967 O O . MET A 1 259 ? -17.846 -10.946 53.264 1.00 62.31 259 MET A O 1
ATOM 1971 N N . ASP A 1 260 ? -16.414 -11.148 54.995 1.00 54.59 260 ASP A N 1
ATOM 1972 C CA . ASP A 1 260 ? -16.700 -9.864 55.653 1.00 54.59 260 ASP A CA 1
ATOM 1973 C C . ASP A 1 260 ? -15.969 -8.718 54.920 1.00 54.59 260 ASP A C 1
ATOM 1975 O O . ASP A 1 260 ? -15.062 -8.082 55.456 1.00 54.59 260 ASP A O 1
ATOM 1979 N N . ILE A 1 261 ? -16.289 -8.500 53.642 1.00 55.41 261 ILE A N 1
ATOM 1980 C CA . ILE A 1 261 ? -15.844 -7.314 52.899 1.00 55.41 261 ILE A CA 1
ATOM 1981 C C . ILE A 1 261 ? -17.014 -6.331 52.926 1.00 55.41 261 ILE A C 1
ATOM 1983 O O . ILE A 1 261 ? -18.111 -6.687 52.502 1.00 55.41 261 ILE A O 1
ATOM 1987 N N . GLU A 1 262 ? -16.784 -5.099 53.392 1.00 51.47 262 GLU A N 1
ATOM 1988 C CA . GLU A 1 262 ? -17.795 -4.025 53.514 1.00 51.47 262 GLU A CA 1
ATOM 1989 C C . GLU A 1 262 ? -18.482 -3.631 52.181 1.00 51.47 262 GLU A C 1
ATOM 1991 O O . GLU A 1 262 ? -19.394 -2.811 52.174 1.00 51.47 262 GLU A O 1
ATOM 1996 N N . GLU A 1 263 ? -18.109 -4.251 51.058 1.00 54.78 263 GLU A N 1
ATOM 1997 C CA . GLU A 1 263 ? -18.720 -4.088 49.737 1.00 54.78 263 GLU A CA 1
ATOM 1998 C C . GLU A 1 263 ? -18.785 -5.446 49.015 1.00 54.78 263 GLU A C 1
ATOM 2000 O O . GLU A 1 263 ? -17.950 -5.769 48.165 1.00 54.78 263 GLU A O 1
ATOM 2005 N N . THR A 1 264 ? -19.758 -6.290 49.367 1.00 55.19 264 THR A N 1
ATOM 2006 C CA . THR A 1 264 ? -20.004 -7.541 48.634 1.00 55.19 264 THR A CA 1
ATOM 2007 C C . THR A 1 264 ? -20.488 -7.207 47.212 1.00 55.19 264 THR A C 1
ATOM 2009 O O . THR A 1 264 ? -21.434 -6.429 47.074 1.00 55.19 264 THR A O 1
ATOM 2012 N N . PRO A 1 265 ? -19.878 -7.762 46.144 1.00 58.41 265 PRO A N 1
ATOM 2013 C CA . PRO A 1 265 ? -20.330 -7.528 44.774 1.00 58.41 265 PRO A CA 1
ATOM 2014 C C . PRO A 1 265 ? -21.798 -7.922 44.591 1.00 58.41 265 PRO A C 1
ATOM 2016 O O . PRO A 1 265 ? -22.231 -8.972 45.068 1.00 58.41 265 PRO A O 1
ATOM 2019 N N . VAL A 1 266 ? -22.557 -7.095 43.877 1.00 60.16 266 VAL A N 1
ATOM 2020 C CA . VAL A 1 266 ? -23.978 -7.326 43.609 1.00 60.16 266 VAL A CA 1
ATOM 2021 C C . VAL A 1 266 ? -24.115 -8.299 42.436 1.00 60.16 266 VAL A C 1
ATOM 2023 O O . VAL A 1 266 ? -23.524 -8.101 41.372 1.00 60.16 266 VAL A O 1
ATOM 2026 N N . VAL A 1 267 ? -24.910 -9.352 42.617 1.00 57.00 267 VAL A N 1
ATOM 2027 C CA . VAL A 1 267 ? -25.331 -10.263 41.540 1.00 57.00 267 VAL A CA 1
ATOM 2028 C C . VAL A 1 267 ? -26.502 -9.600 40.792 1.00 57.00 267 VAL A C 1
ATOM 2030 O O . VAL A 1 267 ? -27.462 -9.173 41.430 1.00 57.00 267 VAL A O 1
ATOM 2033 N N . LEU A 1 268 ? -26.383 -9.438 39.466 1.00 58.25 268 LEU A N 1
ATOM 2034 C CA . LEU A 1 268 ? -27.284 -8.648 38.592 1.00 58.25 268 LEU A CA 1
ATOM 2035 C C . LEU A 1 268 ? -28.737 -9.180 38.613 1.00 58.25 268 LEU A C 1
ATOM 2037 O O . LEU A 1 268 ? -28.934 -10.388 38.711 1.00 58.25 268 LEU A O 1
ATOM 2041 N N . LEU A 1 269 ? -29.804 -8.365 38.546 1.00 46.47 269 LEU A N 1
ATOM 2042 C CA . LEU A 1 269 ? -30.037 -7.109 37.800 1.00 46.47 269 LEU A CA 1
ATOM 2043 C C . LEU A 1 269 ? -30.377 -5.889 38.696 1.00 46.47 269 LEU A C 1
ATOM 2045 O O . LEU A 1 269 ? -31.084 -6.052 39.694 1.00 46.47 269 LEU A O 1
ATOM 2049 N N . PRO A 1 270 ? -29.973 -4.652 38.332 1.00 50.44 270 PRO A N 1
ATOM 2050 C CA . PRO A 1 270 ? -30.541 -3.446 38.930 1.00 50.44 270 PRO A CA 1
ATOM 2051 C C . PRO A 1 270 ? -32.023 -3.296 38.521 1.00 50.44 270 PRO A C 1
ATOM 2053 O O . PRO A 1 270 ? -32.376 -3.592 37.380 1.00 50.44 270 PRO A O 1
ATOM 2056 N N . PRO A 1 271 ? -32.911 -2.826 39.415 1.00 50.62 271 PRO A N 1
ATOM 2057 C CA . PRO A 1 271 ? -34.353 -2.770 39.157 1.00 50.62 271 PRO A CA 1
ATOM 2058 C C . PRO A 1 271 ? -34.781 -1.822 38.021 1.00 50.62 271 PRO A C 1
ATOM 2060 O O . PRO A 1 271 ? -35.918 -1.923 37.580 1.00 50.62 271 PRO A O 1
ATOM 2063 N N . THR A 1 272 ? -33.913 -0.921 37.547 1.00 60.66 272 THR A N 1
ATOM 2064 C CA . THR A 1 272 ? -34.236 0.087 36.514 1.00 60.66 272 THR A CA 1
ATOM 2065 C C . THR A 1 272 ? -34.035 -0.399 35.077 1.00 60.66 272 THR A C 1
ATOM 2067 O O . THR A 1 272 ? -34.677 0.118 34.172 1.00 60.66 272 THR A O 1
ATOM 2070 N N . PHE A 1 273 ? -33.224 -1.440 34.868 1.00 68.06 273 PHE A N 1
ATOM 2071 C CA . PHE A 1 273 ? -32.788 -1.885 33.537 1.00 68.06 273 PHE A CA 1
ATOM 2072 C C . PHE A 1 273 ? -33.951 -2.216 32.580 1.00 68.06 273 PHE A C 1
ATOM 2074 O O . PHE A 1 273 ? -33.939 -1.863 31.402 1.00 68.06 273 PHE A O 1
ATOM 2081 N N . GLU A 1 274 ? -34.986 -2.882 33.098 1.00 75.31 274 GLU A N 1
ATOM 2082 C CA . GLU A 1 274 ? -36.159 -3.283 32.314 1.00 75.31 274 GLU A CA 1
ATOM 2083 C C . GLU A 1 274 ? -37.054 -2.085 31.951 1.00 75.31 274 GLU A C 1
ATOM 2085 O O . GLU A 1 274 ? -37.707 -2.081 30.904 1.00 75.31 274 GLU A O 1
ATOM 2090 N N . ASP A 1 275 ? -37.084 -1.060 32.807 1.00 70.75 275 ASP A N 1
ATOM 2091 C CA . ASP A 1 275 ? -37.837 0.170 32.567 1.00 70.75 275 ASP A CA 1
ATOM 2092 C C . ASP A 1 275 ? -37.134 1.031 31.502 1.00 70.75 275 ASP A C 1
ATOM 2094 O O . ASP A 1 275 ? -37.789 1.480 30.556 1.00 70.75 275 ASP A O 1
ATOM 2098 N N . ASP A 1 276 ? -35.804 1.164 31.589 1.00 72.06 276 ASP A N 1
ATOM 2099 C CA . ASP A 1 276 ? -34.976 1.890 30.615 1.00 72.06 276 ASP A CA 1
ATOM 2100 C C . ASP A 1 276 ? -35.078 1.260 29.209 1.00 72.06 276 ASP A C 1
ATOM 2102 O O . ASP A 1 276 ? -35.276 1.956 28.206 1.00 72.06 276 ASP A O 1
ATOM 2106 N N . PHE A 1 277 ? -35.046 -0.076 29.117 1.00 77.69 277 PHE A N 1
ATOM 2107 C CA . PHE A 1 277 ? -35.237 -0.788 27.850 1.00 77.69 277 PHE A CA 1
ATOM 2108 C C . PHE A 1 277 ? -36.634 -0.566 27.250 1.00 77.69 277 PHE A C 1
ATOM 2110 O O . PHE A 1 277 ? -36.759 -0.269 26.056 1.00 77.69 277 PHE A O 1
ATOM 2117 N N . ARG A 1 278 ? -37.701 -0.679 28.055 1.00 79.00 278 ARG A N 1
ATOM 2118 C CA . ARG A 1 278 ? -39.082 -0.469 27.582 1.00 79.00 278 ARG A CA 1
ATOM 2119 C C . ARG A 1 278 ? -39.282 0.934 27.021 1.00 79.00 278 ARG A C 1
ATOM 2121 O O . ARG A 1 278 ? -39.878 1.078 25.952 1.00 79.00 278 ARG A O 1
ATOM 2128 N N . GLU A 1 279 ? -38.758 1.953 27.698 1.00 77.00 279 GLU A N 1
ATOM 2129 C CA . GLU A 1 279 ? -38.852 3.340 27.239 1.00 77.00 279 GLU A CA 1
ATOM 2130 C C . GLU A 1 279 ? -38.104 3.550 25.907 1.00 77.00 279 GLU A C 1
ATOM 2132 O O . GLU A 1 279 ? -38.640 4.170 24.983 1.00 77.00 279 GLU A O 1
ATOM 2137 N N . LEU A 1 280 ? -36.916 2.958 25.743 1.00 77.38 280 LEU A N 1
ATOM 2138 C CA . LEU A 1 280 ? -36.149 3.021 24.492 1.00 77.38 280 LEU A CA 1
ATOM 2139 C C . LEU A 1 280 ? -36.844 2.327 23.317 1.00 77.38 280 LEU A C 1
ATOM 2141 O O . LEU A 1 280 ? -36.871 2.871 22.206 1.00 77.38 280 LEU A O 1
ATOM 2145 N N . VAL A 1 281 ? -37.443 1.155 23.542 1.00 77.12 281 VAL A N 1
ATOM 2146 C CA . VAL A 1 281 ? -38.226 0.452 22.515 1.00 77.12 281 VAL A CA 1
ATOM 2147 C C . VAL A 1 281 ? -39.419 1.306 22.075 1.00 77.12 281 VAL A C 1
ATOM 2149 O O . VAL A 1 281 ? -39.672 1.436 20.874 1.00 77.12 281 VAL A O 1
ATOM 2152 N N . GLU A 1 282 ? -40.113 1.960 23.010 1.00 76.06 282 GLU A N 1
ATOM 2153 C CA . GLU A 1 282 ? -41.210 2.876 22.681 1.00 76.06 282 GLU A CA 1
ATOM 2154 C C . GLU A 1 282 ? -40.752 4.093 21.866 1.00 76.06 282 GLU A C 1
ATOM 2156 O O . GLU A 1 282 ? -41.421 4.479 20.904 1.00 76.06 282 GLU A O 1
ATOM 2161 N N . ILE A 1 283 ? -39.619 4.705 22.221 1.00 73.00 283 ILE A N 1
ATOM 2162 C CA . ILE A 1 283 ? -39.062 5.863 21.503 1.00 73.00 283 ILE A CA 1
ATOM 2163 C C . ILE A 1 283 ? -38.648 5.469 20.081 1.00 73.00 283 ILE A C 1
ATOM 2165 O O . ILE A 1 283 ? -38.981 6.171 19.119 1.00 73.00 283 ILE A O 1
ATOM 2169 N N . THR A 1 284 ? -37.973 4.328 19.933 1.00 69.62 284 THR A N 1
ATOM 2170 C CA . THR A 1 284 ? -37.535 3.812 18.627 1.00 69.62 284 THR A CA 1
ATOM 2171 C C . THR A 1 284 ? -38.745 3.515 17.735 1.00 69.62 284 THR A C 1
ATOM 2173 O O . THR A 1 284 ? -38.793 3.934 16.579 1.00 69.62 284 THR A O 1
ATOM 2176 N N . ALA A 1 285 ? -39.794 2.899 18.289 1.00 69.31 285 ALA A N 1
ATOM 2177 C CA . ALA A 1 285 ? -41.043 2.653 17.570 1.00 69.31 285 ALA A CA 1
ATOM 2178 C C . ALA A 1 285 ? -41.763 3.952 17.147 1.00 69.31 285 ALA A C 1
ATOM 2180 O O . ALA A 1 285 ? -42.295 4.035 16.036 1.00 69.31 285 ALA A O 1
ATOM 2181 N N . ARG A 1 286 ? -41.773 4.988 18.001 1.00 67.50 286 ARG A N 1
ATOM 2182 C CA . ARG A 1 286 ? -42.390 6.293 17.692 1.00 67.50 286 ARG A CA 1
ATOM 2183 C C . ARG A 1 286 ? -41.647 7.023 16.576 1.00 67.50 286 ARG A C 1
ATOM 2185 O O . ARG A 1 286 ? -42.290 7.416 15.604 1.00 67.50 286 ARG A O 1
ATOM 2192 N N . THR A 1 287 ? -40.323 7.132 16.683 1.00 63.38 287 THR A N 1
ATOM 2193 C CA . THR A 1 287 ? -39.456 7.793 15.687 1.00 63.38 287 THR A CA 1
ATOM 2194 C C . THR A 1 287 ? -39.516 7.119 14.317 1.00 63.38 287 THR A C 1
ATOM 2196 O O . THR A 1 287 ? -39.620 7.804 13.301 1.00 63.38 287 THR A O 1
ATOM 2199 N N . GLN A 1 288 ? -39.562 5.786 14.270 1.00 57.38 288 GLN A N 1
ATOM 2200 C CA . GLN A 1 288 ? -39.728 5.050 13.016 1.00 57.38 288 GLN A CA 1
ATOM 2201 C C . GLN A 1 288 ? -41.126 5.264 12.405 1.00 57.38 288 GLN A C 1
ATOM 2203 O O . GLN A 1 288 ? -41.253 5.464 11.199 1.00 57.38 288 GLN A O 1
ATOM 2208 N N . SER A 1 289 ? -42.173 5.350 13.238 1.00 52.56 289 SER A N 1
ATOM 2209 C CA . SER A 1 289 ? -43.532 5.678 12.779 1.00 52.56 289 SER A CA 1
ATOM 2210 C C . SER A 1 289 ? -43.680 7.116 12.260 1.00 52.56 289 SER A C 1
ATOM 2212 O O . SER A 1 289 ? -44.524 7.375 11.400 1.00 52.56 289 SER A O 1
ATOM 2214 N N . GLU A 1 290 ? -42.896 8.061 12.789 1.00 54.88 290 GLU A N 1
ATOM 2215 C CA . GLU A 1 290 ? -42.883 9.467 12.371 1.00 54.88 290 GLU A CA 1
ATOM 2216 C C . GLU A 1 290 ? -42.124 9.647 11.054 1.00 54.88 290 GLU A C 1
ATOM 2218 O O . GLU A 1 290 ? -42.658 10.283 10.145 1.00 54.88 290 GLU A O 1
ATOM 2223 N N . ALA A 1 291 ? -40.976 8.980 10.889 1.00 47.81 291 ALA A N 1
ATOM 2224 C CA . ALA A 1 291 ? -40.265 8.906 9.611 1.00 47.81 291 ALA A CA 1
ATOM 2225 C C . ALA A 1 291 ? -41.141 8.273 8.509 1.00 47.81 291 ALA A C 1
ATOM 2227 O O . ALA A 1 291 ? -41.260 8.808 7.403 1.00 47.81 291 ALA A O 1
ATOM 2228 N N . ASP A 1 292 ? -41.866 7.193 8.818 1.00 45.56 292 ASP A N 1
ATOM 2229 C CA . ASP A 1 292 ? -42.815 6.568 7.887 1.00 45.56 292 ASP A CA 1
ATOM 2230 C C . ASP A 1 292 ? -44.032 7.461 7.572 1.00 45.56 292 ASP A C 1
ATOM 2232 O O . ASP A 1 292 ? -44.625 7.361 6.490 1.00 45.56 292 ASP A O 1
ATOM 2236 N N . LYS A 1 293 ? -44.422 8.355 8.493 1.00 46.31 293 LYS A N 1
ATOM 2237 C CA . LYS A 1 293 ? -45.489 9.348 8.287 1.00 46.31 293 LYS A CA 1
ATOM 2238 C C . LYS A 1 293 ? -45.022 10.551 7.473 1.00 46.31 293 LYS A C 1
ATOM 2240 O O . LYS A 1 293 ? -45.806 11.010 6.649 1.00 46.31 293 LYS A O 1
ATOM 2245 N N . GLU A 1 294 ? -43.786 11.023 7.616 1.00 42.50 294 GLU A N 1
ATOM 2246 C CA . GLU A 1 294 ? -43.199 12.055 6.741 1.00 42.50 294 GLU A CA 1
ATOM 2247 C C . GLU A 1 294 ? -42.994 11.541 5.310 1.00 42.50 294 GLU A C 1
ATOM 2249 O O . GLU A 1 294 ? -43.302 12.234 4.336 1.00 42.50 294 GLU A O 1
ATOM 2254 N N . THR A 1 295 ? -42.613 10.270 5.167 1.00 41.97 295 THR A N 1
ATOM 2255 C CA . THR A 1 295 ? -42.508 9.598 3.860 1.00 41.97 295 THR A CA 1
ATOM 2256 C C . THR A 1 295 ? -43.888 9.352 3.214 1.00 41.97 295 THR A C 1
ATOM 2258 O O . THR A 1 295 ? -44.005 9.176 1.998 1.00 41.97 295 THR A O 1
ATOM 2261 N N . LYS A 1 296 ? -44.972 9.365 4.009 1.00 41.16 296 LYS A N 1
ATOM 2262 C CA . LYS A 1 296 ? -46.369 9.290 3.535 1.00 41.16 296 LYS A CA 1
ATOM 2263 C C . LYS A 1 296 ? -47.045 10.660 3.378 1.00 41.16 296 LYS A C 1
ATOM 2265 O O . LYS A 1 296 ? -47.920 10.782 2.522 1.00 41.16 296 LYS A O 1
ATOM 2270 N N . SER A 1 297 ? -46.657 11.694 4.129 1.00 37.28 297 SER A N 1
ATOM 2271 C CA . SER A 1 297 ? -47.209 13.055 3.999 1.00 37.28 297 SER A CA 1
ATOM 2272 C C . SER A 1 297 ? -46.664 13.775 2.761 1.00 37.28 297 SER A C 1
ATOM 2274 O O . SER A 1 297 ? -47.403 14.507 2.104 1.00 37.28 297 SER A O 1
ATOM 2276 N N . THR A 1 298 ? -45.438 13.447 2.341 1.00 37.09 298 THR A N 1
ATOM 2277 C CA . THR A 1 298 ? -44.862 13.854 1.046 1.00 37.09 298 THR A CA 1
ATOM 2278 C C . THR A 1 298 ? -45.543 13.201 -0.167 1.00 37.09 298 THR A C 1
ATOM 2280 O O . THR A 1 298 ? -45.350 13.660 -1.290 1.00 37.09 298 THR A O 1
ATOM 2283 N N . LYS A 1 299 ? -46.411 12.193 0.028 1.00 39.72 299 LYS A N 1
ATOM 2284 C CA . LYS A 1 299 ? -47.221 11.573 -1.042 1.00 39.72 299 LYS A CA 1
ATOM 2285 C C . LYS A 1 299 ? -48.633 12.156 -1.212 1.00 39.72 299 LYS A C 1
ATOM 2287 O O . LYS A 1 299 ? -49.298 11.783 -2.171 1.00 39.72 299 LYS A O 1
ATOM 2292 N N . ASN A 1 300 ? -49.086 13.081 -0.355 1.00 33.84 300 ASN A N 1
ATOM 2293 C CA . ASN A 1 300 ? -50.468 13.602 -0.369 1.00 33.84 300 ASN A CA 1
ATOM 2294 C C . ASN A 1 300 ? -50.569 15.145 -0.434 1.00 33.84 300 ASN A C 1
ATOM 2296 O O . ASN A 1 300 ? -51.440 15.750 0.191 1.00 33.84 300 ASN A O 1
ATOM 2300 N N . GLY A 1 301 ? -49.711 15.796 -1.226 1.00 30.73 301 GLY A N 1
ATOM 2301 C CA . GLY A 1 301 ? -49.767 17.238 -1.497 1.00 30.73 301 GLY A CA 1
ATOM 2302 C C . GLY A 1 301 ? -49.917 17.566 -2.986 1.00 30.73 301 GLY A C 1
ATOM 2303 O O . GLY A 1 301 ? -48.924 17.609 -3.694 1.00 30.73 301 GLY A O 1
ATOM 2304 N N . LYS A 1 302 ? -51.161 17.826 -3.418 1.00 32.53 302 LYS A N 1
ATOM 2305 C CA . LYS A 1 302 ? -51.615 18.536 -4.641 1.00 32.53 302 LYS A CA 1
ATOM 2306 C C . LYS A 1 302 ? -50.957 18.190 -5.994 1.00 32.53 302 LYS A C 1
ATOM 2308 O O . LYS A 1 302 ? -49.875 18.658 -6.328 1.00 32.53 302 LYS A O 1
ATOM 2313 N N . MET A 1 303 ? -51.751 17.530 -6.848 1.00 35.19 303 MET A N 1
ATOM 2314 C CA . MET A 1 303 ? -51.640 17.589 -8.312 1.00 35.19 303 MET A CA 1
ATOM 2315 C C . MET A 1 303 ? -51.708 19.051 -8.791 1.00 35.19 303 MET A C 1
ATOM 2317 O O . MET A 1 303 ? -52.784 19.647 -8.818 1.00 35.19 303 MET A O 1
ATOM 2321 N N . GLY A 1 304 ? -50.557 19.616 -9.148 1.00 29.39 304 GLY A N 1
ATOM 2322 C CA . GLY A 1 304 ? -50.425 20.766 -10.042 1.00 29.39 304 GLY A CA 1
ATOM 2323 C C . GLY A 1 304 ? -49.978 20.277 -11.421 1.00 29.39 304 GLY A C 1
ATOM 2324 O O . GLY A 1 304 ? -49.270 19.278 -11.518 1.00 29.39 304 GLY A O 1
ATOM 2325 N N . GLU A 1 305 ? -50.462 20.940 -12.467 1.00 27.28 305 GLU A N 1
ATOM 2326 C CA . GLU A 1 305 ? -50.298 20.628 -13.894 1.00 27.28 305 GLU A CA 1
ATOM 2327 C C . GLU A 1 305 ? -48.877 20.209 -14.328 1.00 27.28 305 GLU A C 1
ATOM 2329 O O . GLU A 1 305 ? -47.883 20.653 -13.747 1.00 27.28 305 GLU A O 1
ATOM 2334 N N . PRO A 1 306 ? -48.750 19.373 -15.381 1.00 25.31 306 PRO A N 1
ATOM 2335 C CA . PRO A 1 306 ? -47.460 18.875 -15.826 1.00 25.31 306 PRO A CA 1
ATOM 2336 C C . PRO A 1 306 ? -46.644 20.003 -16.467 1.00 25.31 306 PRO A C 1
ATOM 2338 O O . PRO A 1 306 ? -46.895 20.413 -17.600 1.00 25.31 306 PRO A O 1
ATOM 2341 N N . ALA A 1 307 ? -45.615 20.461 -15.755 1.00 27.06 307 ALA A N 1
ATOM 2342 C CA . ALA A 1 307 ? -44.493 21.171 -16.355 1.00 27.06 307 ALA A CA 1
ATOM 2343 C C . ALA A 1 307 ? -43.854 20.285 -17.451 1.00 27.06 307 ALA A C 1
ATOM 2345 O O . ALA A 1 307 ? -43.849 19.053 -17.328 1.00 27.06 307 ALA A O 1
ATOM 2346 N N . PRO A 1 308 ? -43.364 20.873 -18.556 1.00 24.53 308 PRO A N 1
ATOM 2347 C CA . PRO A 1 308 ? -43.038 20.132 -19.765 1.00 24.53 308 PRO A CA 1
ATOM 2348 C C . PRO A 1 308 ? -41.938 19.108 -19.489 1.00 24.53 308 PRO A C 1
ATOM 2350 O O . PRO A 1 308 ? -40.941 19.414 -18.841 1.00 24.53 308 PRO A O 1
ATOM 2353 N N . ARG A 1 309 ? -42.123 17.892 -20.022 1.00 25.34 309 ARG A N 1
ATOM 2354 C CA . ARG A 1 309 ? -41.104 16.837 -20.070 1.00 25.34 309 ARG A CA 1
ATOM 2355 C C . ARG A 1 309 ? -39.792 17.429 -20.591 1.00 25.34 309 ARG A C 1
ATOM 2357 O O . ARG A 1 309 ? -39.629 17.597 -21.800 1.00 25.34 309 ARG A O 1
ATOM 2364 N N . THR A 1 310 ? -38.847 17.701 -19.698 1.00 25.38 310 THR A N 1
ATOM 2365 C CA . THR A 1 310 ? -37.448 17.850 -20.072 1.00 25.38 310 THR A CA 1
ATOM 2366 C C . THR A 1 310 ? -37.003 16.493 -20.597 1.00 25.38 310 THR A C 1
ATOM 2368 O O . THR A 1 310 ? -37.023 15.474 -19.904 1.00 25.38 310 THR A O 1
ATOM 2371 N N . LYS A 1 311 ? -36.714 16.459 -21.900 1.00 25.59 311 LYS A N 1
ATOM 2372 C CA . LYS A 1 311 ? -36.068 15.328 -22.557 1.00 25.59 311 LYS A CA 1
ATOM 2373 C C . LYS A 1 311 ? -34.867 14.912 -21.707 1.00 25.59 311 LYS A C 1
ATOM 2375 O O . LYS A 1 311 ? -34.099 15.772 -21.286 1.00 25.59 311 LYS A O 1
ATOM 2380 N N . LYS A 1 312 ? -34.691 13.601 -21.512 1.00 25.14 312 LYS A N 1
ATOM 2381 C CA . LYS A 1 312 ? -33.376 13.027 -21.220 1.00 25.14 312 LYS A CA 1
ATOM 2382 C C . LYS A 1 312 ? -32.400 13.619 -22.237 1.00 25.14 312 LYS A C 1
ATOM 2384 O O . LYS A 1 312 ? -32.470 13.278 -23.417 1.00 25.14 312 LYS A O 1
ATOM 2389 N N . VAL A 1 313 ? -31.552 14.532 -21.786 1.00 23.84 313 VAL A N 1
ATOM 2390 C CA . VAL A 1 313 ? -30.356 14.920 -22.517 1.00 23.84 313 VAL A CA 1
ATOM 2391 C C . VAL A 1 313 ? -29.393 13.765 -22.274 1.00 23.84 313 VAL A C 1
ATOM 2393 O O . VAL A 1 313 ? -28.754 13.677 -21.234 1.00 23.84 313 VAL A O 1
ATOM 2396 N N . ALA A 1 314 ? -29.376 12.810 -23.207 1.00 24.44 314 ALA A N 1
ATOM 2397 C CA . ALA A 1 314 ? -28.124 12.129 -23.505 1.00 24.44 314 ALA A CA 1
ATOM 2398 C C . ALA A 1 314 ? -27.089 13.231 -23.777 1.00 24.44 314 ALA A C 1
ATOM 2400 O O . ALA A 1 314 ? -27.485 14.229 -24.389 1.00 24.44 314 ALA A O 1
ATOM 2401 N N . PRO A 1 315 ? -25.825 13.116 -23.343 1.00 23.39 315 PRO A N 1
ATOM 2402 C CA . PRO A 1 315 ? -24.821 14.092 -23.726 1.00 23.39 315 PRO A CA 1
ATOM 2403 C C . PRO A 1 315 ? -24.664 14.006 -25.247 1.00 23.39 315 PRO A C 1
ATOM 2405 O O . PRO A 1 315 ? -23.969 13.154 -25.785 1.00 23.39 315 PRO A O 1
ATOM 2408 N N . SER A 1 316 ? -25.405 14.845 -25.967 1.00 25.05 316 SER A N 1
ATOM 2409 C CA . SER A 1 316 ? -25.194 15.104 -27.376 1.00 25.05 316 SER A CA 1
ATOM 2410 C C . SER A 1 316 ? -24.050 16.100 -27.434 1.00 25.05 316 SER A C 1
ATOM 2412 O O . SER A 1 316 ? -24.283 17.307 -27.492 1.00 25.05 316 SER A O 1
ATOM 2414 N N . CYS A 1 317 ? -22.822 15.600 -27.351 1.00 22.84 317 CYS A N 1
ATOM 2415 C CA . CYS A 1 317 ? -21.681 16.383 -27.784 1.00 22.84 317 CYS A CA 1
ATOM 2416 C C . CYS A 1 317 ? -21.638 16.264 -29.308 1.00 22.84 317 CYS A C 1
ATOM 2418 O O . CYS A 1 317 ? -21.351 15.205 -29.864 1.00 22.84 317 CYS A O 1
ATOM 2420 N N . SER A 1 318 ? -22.063 17.320 -29.994 1.00 23.94 318 SER A N 1
ATOM 2421 C CA . SER A 1 318 ? -21.866 17.455 -31.431 1.00 23.94 318 SER A CA 1
ATOM 2422 C C . SER A 1 318 ? -20.382 17.710 -31.680 1.00 23.94 318 SER A C 1
ATOM 2424 O O . SER A 1 318 ? -19.915 18.822 -31.444 1.00 23.94 318 SER A O 1
ATOM 2426 N N . THR A 1 319 ? -19.647 16.712 -32.158 1.00 28.52 319 THR A N 1
ATOM 2427 C CA . THR A 1 319 ? -18.272 16.900 -32.624 1.00 28.52 319 THR A CA 1
ATOM 2428 C C . THR A 1 319 ? -18.296 17.302 -34.099 1.00 28.52 319 THR A C 1
ATOM 2430 O O . THR A 1 319 ? -18.724 16.554 -34.978 1.00 28.52 319 THR A O 1
ATOM 2433 N N . GLY A 1 320 ? -17.911 18.551 -34.368 1.00 25.34 320 GLY A N 1
ATOM 2434 C CA . GLY A 1 320 ? -17.496 18.995 -35.700 1.00 25.34 320 GLY A CA 1
ATOM 2435 C C . GLY A 1 320 ? -16.027 18.624 -35.949 1.00 25.34 320 GLY A C 1
ATOM 2436 O O . GLY A 1 320 ? -15.318 18.303 -34.997 1.00 25.34 320 GLY A O 1
ATOM 2437 N N . PRO A 1 321 ? -15.545 18.653 -37.204 1.00 24.92 321 PRO A N 1
ATOM 2438 C CA . PRO A 1 321 ? -14.158 18.322 -37.509 1.00 24.92 321 PRO A CA 1
ATOM 2439 C C . PRO A 1 321 ? -13.205 19.389 -36.943 1.00 24.92 321 PRO A C 1
ATOM 2441 O O . PRO A 1 321 ? -13.591 20.544 -36.763 1.00 24.92 321 PRO A O 1
ATOM 2444 N N . ALA A 1 322 ? -11.958 18.990 -36.679 1.00 28.22 322 ALA A N 1
ATOM 2445 C CA . ALA A 1 322 ? -10.896 19.840 -36.145 1.00 28.22 322 ALA A CA 1
ATOM 2446 C C . ALA A 1 322 ? -10.792 21.189 -36.885 1.00 28.22 322 ALA A C 1
ATOM 2448 O O . ALA A 1 322 ? -10.547 21.222 -38.091 1.00 28.22 322 ALA A O 1
ATOM 2449 N N . ASN A 1 323 ? -10.940 22.300 -36.156 1.00 25.86 323 ASN A N 1
ATOM 2450 C CA . ASN A 1 323 ? -10.722 23.639 -36.699 1.00 25.86 323 ASN A CA 1
ATOM 2451 C C . ASN A 1 323 ? -9.313 24.134 -36.360 1.00 25.86 323 ASN A C 1
ATOM 2453 O O . ASN A 1 323 ? -8.927 24.252 -35.199 1.00 25.86 323 ASN A O 1
ATOM 2457 N N . ILE A 1 324 ? -8.559 24.449 -37.410 1.00 30.12 324 ILE A N 1
ATOM 2458 C CA . ILE A 1 324 ? -7.255 25.107 -37.353 1.00 30.12 324 ILE A CA 1
ATOM 2459 C C . ILE A 1 324 ? -7.518 26.610 -37.200 1.00 30.12 324 ILE A C 1
ATOM 2461 O O . ILE A 1 324 ? -8.089 27.216 -38.105 1.00 30.12 324 ILE A O 1
ATOM 2465 N N . ASN A 1 325 ? -7.108 27.228 -36.090 1.00 29.33 325 ASN A N 1
ATOM 2466 C CA . ASN A 1 325 ? -7.137 28.691 -35.988 1.00 29.33 325 ASN A CA 1
ATOM 2467 C C . ASN A 1 325 ? -5.939 29.319 -36.719 1.00 29.33 325 ASN A C 1
ATOM 2469 O O . ASN A 1 325 ? -4.833 28.764 -36.730 1.00 29.33 325 ASN A O 1
ATOM 2473 N N . GLU A 1 326 ? -6.169 30.502 -37.300 1.00 29.23 326 GLU A N 1
ATOM 2474 C CA . GLU A 1 326 ? -5.163 31.360 -37.939 1.00 29.23 326 GLU A CA 1
ATOM 2475 C C . GLU A 1 326 ? -4.032 31.675 -36.941 1.00 29.23 326 GLU A C 1
ATOM 2477 O O . GLU A 1 326 ? -4.146 32.544 -36.081 1.00 29.23 326 GLU A O 1
ATOM 2482 N N . GLY A 1 327 ? -2.954 30.888 -37.002 1.00 32.44 327 GLY A N 1
ATOM 2483 C CA . GLY A 1 327 ? -1.849 30.910 -36.037 1.00 32.44 327 GLY A CA 1
ATOM 2484 C C . GLY A 1 327 ? -1.147 29.561 -35.829 1.00 32.44 327 GLY A C 1
ATOM 2485 O O . GLY A 1 327 ? -0.094 29.526 -35.201 1.00 32.44 327 GLY A O 1
ATOM 2486 N N . GLY A 1 328 ? -1.684 28.454 -36.359 1.00 28.72 328 GLY A N 1
ATOM 2487 C CA . GLY A 1 328 ? -0.973 27.166 -36.423 1.00 28.72 328 GLY A CA 1
ATOM 2488 C C . GLY A 1 328 ? -0.872 26.392 -35.101 1.00 28.72 328 GLY A C 1
ATOM 2489 O O . GLY A 1 328 ? -0.072 25.468 -35.002 1.00 28.72 328 GLY A O 1
ATOM 2490 N N . ARG A 1 329 ? -1.675 26.737 -34.085 1.00 28.45 329 ARG A N 1
ATOM 2491 C CA . ARG A 1 329 ? -1.809 25.952 -32.846 1.00 28.45 329 ARG A CA 1
ATOM 2492 C C . ARG A 1 329 ? -3.039 25.050 -32.922 1.00 28.45 329 ARG A C 1
ATOM 2494 O O . ARG A 1 329 ? -4.152 25.547 -33.081 1.00 28.45 329 ARG A O 1
ATOM 2501 N N . VAL A 1 330 ? -2.832 23.743 -32.771 1.00 32.00 330 VAL A N 1
ATOM 2502 C CA . VAL A 1 330 ? -3.903 22.773 -32.516 1.00 32.00 330 VAL A CA 1
ATOM 2503 C C . VAL A 1 330 ? -4.218 22.836 -31.021 1.00 32.00 330 VAL A C 1
ATOM 2505 O O . VAL A 1 330 ? -3.377 22.485 -30.198 1.00 32.00 330 VAL A O 1
ATOM 2508 N N . VAL A 1 331 ? -5.401 23.335 -30.660 1.00 29.59 331 VAL A N 1
ATOM 2509 C CA . VAL A 1 331 ? -5.929 23.224 -29.293 1.00 29.59 331 VAL A CA 1
ATOM 2510 C C . VAL A 1 331 ? -6.658 21.894 -29.228 1.00 29.59 331 VAL A C 1
ATOM 2512 O O . VAL A 1 331 ? -7.682 21.728 -29.886 1.00 29.59 331 VAL A O 1
ATOM 2515 N N . ILE A 1 332 ? -6.108 20.938 -28.484 1.00 40.72 332 ILE A N 1
ATOM 2516 C CA . ILE A 1 332 ? -6.775 19.660 -28.262 1.00 40.72 332 ILE A CA 1
ATOM 2517 C C . ILE A 1 332 ? -7.596 19.789 -26.980 1.00 40.72 332 ILE A C 1
ATOM 2519 O O . ILE A 1 332 ? -7.093 19.539 -25.890 1.00 40.72 332 ILE A O 1
ATOM 2523 N N . SER A 1 333 ? -8.842 20.247 -27.116 1.00 29.77 333 SER A N 1
ATOM 2524 C CA . SER A 1 333 ? -9.794 20.338 -26.001 1.00 29.77 333 SER A CA 1
ATOM 2525 C C . SER A 1 333 ? -10.256 18.966 -25.502 1.00 29.77 333 SER A C 1
ATOM 2527 O O . SER A 1 333 ? -10.653 18.854 -24.354 1.00 29.77 333 SER A O 1
ATOM 2529 N N . ASP A 1 334 ? -10.128 17.909 -26.307 1.00 32.47 334 ASP A N 1
ATOM 2530 C CA . ASP A 1 334 ? -10.797 16.631 -26.018 1.00 32.47 334 ASP A CA 1
ATOM 2531 C C . ASP A 1 334 ? -9.847 15.555 -25.439 1.00 32.47 334 ASP A C 1
ATOM 2533 O O . ASP A 1 334 ? -10.235 14.401 -25.280 1.00 32.47 334 ASP A O 1
ATOM 2537 N N . ILE A 1 335 ? -8.594 15.910 -25.108 1.00 39.44 335 ILE A N 1
ATOM 2538 C CA . ILE A 1 335 ? -7.622 15.000 -24.454 1.00 39.44 335 ILE A CA 1
ATOM 2539 C C . ILE A 1 335 ? -7.694 15.078 -22.912 1.00 39.44 335 ILE A C 1
ATOM 2541 O O . ILE A 1 335 ? -7.121 14.222 -22.238 1.00 39.44 335 ILE A O 1
ATOM 2545 N N . MET A 1 336 ? -8.394 16.066 -22.332 1.00 33.88 336 MET A N 1
ATOM 2546 C CA . MET A 1 336 ? -8.354 16.349 -20.883 1.00 33.88 336 MET A CA 1
ATOM 2547 C C . MET A 1 336 ? -9.655 16.931 -20.292 1.00 33.88 336 MET A C 1
ATOM 2549 O O . MET A 1 336 ? -9.586 17.740 -19.369 1.00 33.88 336 MET A O 1
ATOM 2553 N N . ASP A 1 337 ? -10.840 16.537 -20.763 1.00 33.78 337 ASP A N 1
ATOM 2554 C CA . ASP A 1 337 ? -12.087 16.884 -20.055 1.00 33.78 337 ASP A CA 1
ATOM 2555 C C . ASP A 1 337 ? -12.245 15.999 -18.798 1.00 33.78 337 ASP A C 1
ATOM 2557 O O . ASP A 1 337 ? -12.899 14.959 -18.843 1.00 33.78 337 ASP A O 1
ATOM 2561 N N . ASP A 1 338 ? -11.515 16.379 -17.735 1.00 33.66 338 ASP A N 1
ATOM 2562 C CA . ASP A 1 338 ? -11.864 16.344 -16.291 1.00 33.66 338 ASP A CA 1
ATOM 2563 C C . ASP A 1 338 ? -10.637 16.384 -15.334 1.00 33.66 338 ASP A C 1
ATOM 2565 O O . ASP A 1 338 ? -10.782 16.125 -14.140 1.00 33.66 338 ASP A O 1
ATOM 2569 N N . ASP A 1 339 ? -9.430 16.776 -15.776 1.00 33.28 339 ASP A N 1
ATOM 2570 C CA . ASP A 1 339 ? -8.262 16.900 -14.873 1.00 33.28 339 ASP A CA 1
ATOM 2571 C C . ASP A 1 339 ? -7.537 18.255 -15.050 1.00 33.28 339 ASP A C 1
ATOM 2573 O O . ASP A 1 339 ? -7.266 18.654 -16.185 1.00 33.28 339 ASP A O 1
ATOM 2577 N N . PRO A 1 340 ? -7.179 18.997 -13.973 1.00 29.06 340 PRO A N 1
ATOM 2578 C CA . PRO A 1 340 ? -6.498 20.281 -14.052 1.00 29.06 340 PRO A CA 1
ATOM 2579 C C . PRO A 1 340 ? -4.989 20.080 -14.263 1.00 29.06 340 PRO A C 1
ATOM 2581 O O . PRO A 1 340 ? -4.153 20.601 -13.522 1.00 29.06 340 PRO A O 1
ATOM 2584 N N . LEU A 1 341 ? -4.629 19.316 -15.292 1.00 36.75 341 LEU A N 1
ATOM 2585 C CA . LEU A 1 341 ? -3.324 19.419 -15.925 1.00 36.75 341 LEU A CA 1
ATOM 2586 C C . LEU A 1 341 ? -3.384 20.649 -16.827 1.00 36.75 341 LEU A C 1
ATOM 2588 O O . LEU A 1 341 ? -3.870 20.595 -17.950 1.00 36.75 341 LEU A O 1
ATOM 2592 N N . ASP A 1 342 ? -2.957 21.774 -16.258 1.00 32.78 342 ASP A N 1
ATOM 2593 C CA . ASP A 1 342 ? -2.870 23.088 -16.888 1.00 32.78 342 ASP A CA 1
ATOM 2594 C C . ASP A 1 342 ? -2.441 22.965 -18.366 1.00 32.78 342 ASP A C 1
ATOM 2596 O O . ASP A 1 342 ? -1.306 22.603 -18.689 1.00 32.78 342 ASP A O 1
ATOM 2600 N N . VAL A 1 343 ? -3.384 23.230 -19.275 1.00 35.38 343 VAL A N 1
ATOM 2601 C CA . VAL A 1 343 ? -3.289 23.058 -20.741 1.00 35.38 343 VAL A CA 1
ATOM 2602 C C . VAL A 1 343 ? -2.379 24.134 -21.372 1.00 35.38 343 VAL A C 1
ATOM 2604 O O . VAL A 1 343 ? -2.534 24.541 -22.524 1.00 35.38 343 VAL A O 1
ATOM 2607 N N . THR A 1 344 ? -1.419 24.640 -20.599 1.00 34.78 344 THR A N 1
ATOM 2608 C CA . THR A 1 344 ? -0.486 25.708 -20.958 1.00 34.78 344 THR A CA 1
ATOM 2609 C C . THR A 1 344 ? 0.942 25.207 -21.225 1.00 34.78 344 THR A C 1
ATOM 2611 O O . THR A 1 344 ? 1.756 25.981 -21.733 1.00 34.78 344 THR A O 1
ATOM 2614 N N . GLU A 1 345 ? 1.256 23.920 -21.006 1.00 51.47 345 GLU A N 1
ATOM 2615 C CA . GLU A 1 345 ? 2.586 23.344 -21.280 1.00 51.47 345 GLU A CA 1
ATOM 2616 C C . GLU A 1 345 ? 2.638 22.503 -22.577 1.00 51.47 345 GLU A C 1
ATOM 2618 O O . GLU A 1 345 ? 1.987 21.473 -22.729 1.00 51.47 345 GLU A O 1
ATOM 2623 N N . THR A 1 346 ? 3.441 22.955 -23.543 1.00 65.81 346 THR A N 1
ATOM 2624 C CA . THR A 1 346 ? 3.505 22.442 -24.928 1.00 65.81 346 THR A CA 1
ATOM 2625 C C . THR A 1 346 ? 4.068 21.009 -25.026 1.00 65.81 346 THR A C 1
ATOM 2627 O O . THR A 1 346 ? 5.177 20.756 -24.560 1.00 65.81 346 THR A O 1
ATOM 2630 N N . LEU A 1 347 ? 3.364 20.087 -25.703 1.00 79.31 347 LEU A N 1
ATOM 2631 C CA . LEU A 1 347 ? 3.899 18.770 -26.105 1.00 79.31 347 LEU A CA 1
ATOM 2632 C C . LEU A 1 347 ? 5.116 18.922 -27.037 1.00 79.31 347 LEU A C 1
ATOM 2634 O O . LEU A 1 347 ? 5.132 19.777 -27.921 1.00 79.31 347 LEU A O 1
ATOM 2638 N N . ASN A 1 348 ? 6.120 18.058 -26.907 1.00 90.94 348 ASN A N 1
ATOM 2639 C CA . ASN A 1 348 ? 7.281 18.050 -27.801 1.00 90.94 348 ASN A CA 1
ATOM 2640 C C . ASN A 1 348 ? 7.091 17.128 -29.003 1.00 90.94 348 ASN A C 1
ATOM 2642 O O . ASN A 1 348 ? 7.634 17.389 -30.071 1.00 90.94 348 ASN A O 1
ATOM 2646 N N . TYR A 1 349 ? 6.305 16.067 -28.858 1.00 93.12 349 TYR A N 1
ATOM 2647 C CA . TYR A 1 349 ? 5.982 15.165 -29.957 1.00 93.12 349 TYR A CA 1
ATOM 2648 C C . TYR A 1 349 ? 4.560 14.633 -29.814 1.00 93.12 349 TYR A C 1
ATOM 2650 O O . TYR A 1 349 ? 4.149 14.268 -28.712 1.00 93.12 349 TYR A O 1
ATOM 2658 N N . LEU A 1 350 ? 3.831 14.567 -30.925 1.00 92.00 350 LEU A N 1
ATOM 2659 C CA . LEU A 1 350 ? 2.524 13.919 -31.001 1.00 92.00 350 LEU A CA 1
ATOM 2660 C C . LEU A 1 350 ? 2.437 13.115 -32.294 1.00 92.00 350 LEU A C 1
ATOM 2662 O O . LEU A 1 350 ? 2.554 13.681 -33.384 1.00 92.00 350 LEU A O 1
ATOM 2666 N N . GLN A 1 351 ? 2.165 11.822 -32.160 1.00 90.50 351 GLN A N 1
ATOM 2667 C CA . GLN A 1 351 ? 1.778 10.954 -33.264 1.00 90.50 351 GLN A CA 1
ATOM 2668 C C . GLN A 1 351 ? 0.378 10.406 -32.999 1.00 90.50 351 GLN A C 1
ATOM 2670 O O . GLN A 1 351 ? 0.122 9.832 -31.942 1.00 90.50 351 GLN A O 1
ATOM 2675 N N . VAL A 1 352 ? -0.514 10.587 -33.968 1.00 90.12 352 VAL A N 1
ATOM 2676 C CA . VAL A 1 352 ? -1.864 10.017 -33.960 1.00 90.12 352 VAL A CA 1
ATOM 2677 C C . VAL A 1 352 ? -1.910 8.988 -35.068 1.00 90.12 352 VAL A C 1
ATOM 2679 O O . VAL A 1 352 ? -1.677 9.335 -36.225 1.00 90.12 352 VAL A O 1
ATOM 2682 N N . ASP A 1 353 ? -2.166 7.739 -34.700 1.00 88.38 353 ASP A N 1
ATOM 2683 C CA . ASP A 1 353 ? -2.061 6.589 -35.579 1.00 88.38 353 ASP A CA 1
ATOM 2684 C C . ASP A 1 353 ? -0.693 6.566 -36.260 1.00 88.38 353 ASP A C 1
ATOM 2686 O O . ASP A 1 353 ? 0.327 6.322 -35.607 1.00 88.38 353 ASP A O 1
ATOM 2690 N N . ASP A 1 354 ? -0.649 6.846 -37.551 1.00 83.69 354 ASP A N 1
ATOM 2691 C CA . ASP A 1 354 ? 0.569 6.922 -38.328 1.00 83.69 354 ASP A CA 1
ATOM 2692 C C . ASP A 1 354 ? 1.053 8.327 -38.657 1.00 83.69 354 ASP A C 1
ATOM 2694 O O . ASP A 1 354 ? 2.171 8.518 -39.137 1.00 83.69 354 ASP A O 1
ATOM 2698 N N . ARG A 1 355 ? 0.233 9.325 -38.363 1.00 86.00 355 ARG A N 1
ATOM 2699 C CA . ARG A 1 355 ? 0.513 10.707 -38.697 1.00 86.00 355 ARG A CA 1
ATOM 2700 C C . ARG A 1 355 ? 1.262 11.383 -37.560 1.00 86.00 355 ARG A C 1
ATOM 2702 O O . ARG A 1 355 ? 0.736 11.555 -36.459 1.00 86.00 355 ARG A O 1
ATOM 2709 N N . ILE A 1 356 ? 2.460 11.874 -37.861 1.00 87.50 356 ILE A N 1
ATOM 2710 C CA . ILE A 1 356 ? 3.184 12.792 -36.979 1.00 87.50 356 ILE A CA 1
ATOM 2711 C C . ILE A 1 356 ? 2.493 14.158 -37.051 1.00 87.50 356 ILE A C 1
ATOM 2713 O O . ILE A 1 356 ? 2.539 14.840 -38.072 1.00 87.50 356 ILE A O 1
ATOM 2717 N N . VAL A 1 357 ? 1.812 14.539 -35.972 1.00 84.50 357 VAL A N 1
ATOM 2718 C CA . VAL A 1 357 ? 1.061 15.800 -35.870 1.00 84.50 357 VAL A CA 1
ATOM 2719 C C . VAL A 1 357 ? 1.971 16.934 -35.410 1.00 84.50 357 VAL A C 1
ATOM 2721 O O . VAL A 1 357 ? 1.827 18.065 -35.869 1.00 84.50 357 VAL A O 1
ATOM 2724 N N . GLN A 1 358 ? 2.910 16.642 -34.507 1.00 82.44 358 GLN A N 1
ATOM 2725 C CA . GLN A 1 358 ? 3.769 17.656 -33.908 1.00 82.44 358 GLN A CA 1
ATOM 2726 C C . GLN A 1 358 ? 5.168 17.122 -33.624 1.00 82.44 358 GLN A C 1
ATOM 2728 O O . GLN A 1 358 ? 5.347 15.997 -33.161 1.00 82.44 358 GLN A O 1
ATOM 2733 N N . THR A 1 359 ? 6.167 17.967 -33.863 1.00 85.44 359 THR A N 1
ATOM 2734 C CA . THR A 1 359 ? 7.555 17.752 -33.448 1.00 85.44 359 THR A CA 1
ATOM 2735 C C . THR A 1 359 ? 8.166 19.111 -33.123 1.00 85.44 359 THR A C 1
ATOM 2737 O O . THR A 1 359 ? 8.368 19.938 -34.009 1.00 85.44 359 THR A O 1
ATOM 2740 N N . LEU A 1 360 ? 8.406 19.362 -31.840 1.00 83.12 360 LEU A N 1
ATOM 2741 C CA . LEU A 1 360 ? 8.942 20.603 -31.298 1.00 83.12 360 LEU A CA 1
ATOM 2742 C C . LEU A 1 360 ? 10.043 20.270 -30.295 1.00 83.12 360 LEU A C 1
ATOM 2744 O O . LEU A 1 360 ? 9.790 19.638 -29.266 1.00 83.12 360 LEU A O 1
ATOM 2748 N N . SER A 1 361 ? 11.255 20.757 -30.547 1.00 78.69 361 SER A N 1
ATOM 2749 C CA . SER A 1 361 ? 12.302 20.728 -29.526 1.00 78.69 361 SER A CA 1
ATOM 2750 C C . SER A 1 361 ? 11.870 21.540 -28.297 1.00 78.69 361 SER A C 1
ATOM 2752 O O . SER A 1 361 ? 11.179 22.555 -28.440 1.00 78.69 361 SER A O 1
ATOM 2754 N N . PRO A 1 362 ? 12.234 21.102 -27.081 1.00 75.12 362 PRO A N 1
ATOM 2755 C CA . PRO A 1 362 ? 11.900 21.821 -25.859 1.00 75.12 362 PRO A CA 1
ATOM 2756 C C . PRO A 1 362 ? 12.609 23.177 -25.796 1.00 75.12 362 PRO A C 1
ATOM 2758 O O . PRO A 1 362 ? 13.591 23.432 -26.490 1.00 75.12 362 PRO A O 1
ATOM 2761 N N . ILE A 1 363 ? 12.122 24.042 -24.903 1.00 70.75 363 ILE A N 1
ATOM 2762 C CA . ILE A 1 363 ? 12.728 25.357 -24.625 1.00 70.75 363 ILE A CA 1
ATOM 2763 C C . ILE A 1 363 ? 14.160 25.202 -24.078 1.00 70.75 363 ILE A C 1
ATOM 2765 O O . ILE A 1 363 ? 14.990 26.099 -24.228 1.00 70.75 363 ILE A O 1
ATOM 2769 N N . VAL A 1 364 ? 14.465 24.056 -23.463 1.00 76.88 364 VAL A N 1
ATOM 2770 C CA . VAL A 1 364 ? 15.797 23.733 -22.950 1.00 76.88 364 VAL A CA 1
ATOM 2771 C C . VAL A 1 364 ? 16.781 23.565 -24.111 1.00 76.88 364 VAL A C 1
ATOM 2773 O O . VAL A 1 364 ? 16.704 22.615 -24.891 1.00 76.88 364 VAL A O 1
ATOM 2776 N N . SER A 1 365 ? 17.733 24.496 -24.202 1.00 80.69 365 SER A N 1
ATOM 2777 C CA . SER A 1 365 ? 18.796 24.468 -25.207 1.00 80.69 365 SER A CA 1
ATOM 2778 C C . SER A 1 365 ? 19.656 23.210 -25.064 1.00 80.69 365 SER A C 1
ATOM 2780 O O . SER A 1 365 ? 20.078 22.863 -23.963 1.00 80.69 365 SER A O 1
ATOM 2782 N N . GLY A 1 366 ? 19.941 22.546 -26.186 1.00 87.69 366 GLY A N 1
ATOM 2783 C CA . GLY A 1 366 ? 20.756 21.330 -26.215 1.00 87.69 366 GLY A CA 1
ATOM 2784 C C . GLY A 1 366 ? 19.973 20.022 -26.061 1.00 87.69 366 GLY A C 1
ATOM 2785 O O . GLY A 1 366 ? 20.594 18.961 -26.038 1.00 87.69 366 GLY A O 1
ATOM 2786 N N . ILE A 1 367 ? 18.638 20.071 -26.012 1.00 93.75 367 ILE A N 1
ATOM 2787 C CA . ILE A 1 367 ? 17.784 18.893 -26.192 1.00 93.75 367 ILE A CA 1
ATOM 2788 C C . ILE A 1 367 ? 17.090 18.982 -27.554 1.00 93.75 367 ILE A C 1
ATOM 2790 O O . ILE A 1 367 ? 16.465 19.989 -27.883 1.00 93.75 367 ILE A O 1
ATOM 2794 N N . GLU A 1 368 ? 17.192 17.923 -28.350 1.00 94.31 368 GLU A N 1
ATOM 2795 C CA . GLU A 1 368 ? 16.547 17.819 -29.660 1.00 94.31 368 GLU A CA 1
ATOM 2796 C C . GLU A 1 368 ? 15.451 16.758 -29.646 1.00 94.31 368 GLU A C 1
ATOM 2798 O O . GLU A 1 368 ? 15.640 15.679 -29.087 1.00 94.31 368 GLU A O 1
ATOM 2803 N N . VAL A 1 369 ? 14.323 17.064 -30.294 1.00 95.56 369 VAL A N 1
ATOM 2804 C CA . VAL A 1 369 ? 13.236 16.115 -30.559 1.00 95.56 369 VAL A CA 1
ATOM 2805 C C . VAL A 1 369 ? 12.983 16.104 -32.059 1.00 95.56 369 VAL A C 1
ATOM 2807 O O . VAL A 1 369 ? 12.677 17.138 -32.650 1.00 95.56 369 VAL A O 1
ATOM 2810 N N . LEU A 1 370 ? 13.155 14.944 -32.681 1.00 94.81 370 LEU A N 1
ATOM 2811 C CA . LEU A 1 370 ? 13.077 14.748 -34.128 1.00 94.81 370 LEU A CA 1
ATOM 2812 C C . LEU A 1 370 ? 12.145 13.577 -34.443 1.00 94.81 370 LEU A C 1
ATOM 2814 O O . LEU A 1 370 ? 11.954 12.696 -33.607 1.00 94.81 370 LEU A O 1
ATOM 2818 N N . SER A 1 371 ? 11.605 13.526 -35.661 1.00 95.25 371 SER A N 1
ATOM 2819 C CA . SER A 1 371 ? 11.073 12.265 -36.183 1.00 95.25 371 SER A CA 1
ATOM 2820 C C . SER A 1 371 ? 12.215 11.269 -36.403 1.00 95.25 371 SER A C 1
ATOM 2822 O O . SER A 1 371 ? 13.366 11.665 -36.618 1.00 95.25 371 SER A O 1
ATOM 2824 N N . LEU A 1 372 ? 11.892 9.976 -36.372 1.00 95.69 372 LEU A N 1
ATOM 2825 C CA . LEU A 1 372 ? 12.852 8.906 -36.641 1.00 95.69 372 LEU A CA 1
ATOM 2826 C C . LEU A 1 372 ? 13.583 9.098 -37.975 1.00 95.69 372 LEU A C 1
ATOM 2828 O O . LEU A 1 372 ? 14.811 9.045 -38.017 1.00 95.69 372 LEU A O 1
ATOM 2832 N N . GLU A 1 373 ? 12.841 9.378 -39.045 1.00 93.75 373 GLU A N 1
ATOM 2833 C CA . GLU A 1 373 ? 13.398 9.613 -40.379 1.00 93.75 373 GLU A CA 1
ATOM 2834 C C . GLU A 1 373 ? 14.421 10.760 -40.384 1.00 93.75 373 GLU A C 1
ATOM 2836 O O . GLU A 1 373 ? 15.585 10.551 -40.731 1.00 93.75 373 GLU A O 1
ATOM 2841 N N . ASN A 1 374 ? 14.036 11.936 -39.875 1.00 94.25 374 ASN A N 1
ATOM 2842 C CA . ASN A 1 374 ? 14.911 13.111 -39.838 1.00 94.25 374 ASN A CA 1
ATOM 2843 C C . ASN A 1 374 ? 16.172 12.874 -38.995 1.00 94.25 374 ASN A C 1
ATOM 2845 O O . ASN A 1 374 ? 17.252 13.365 -39.324 1.00 94.25 374 ASN A O 1
ATOM 2849 N N . ALA A 1 375 ? 16.059 12.130 -37.893 1.00 95.81 375 ALA A N 1
ATOM 2850 C CA . ALA A 1 375 ? 17.205 11.810 -37.052 1.00 95.81 375 ALA A CA 1
ATOM 2851 C C . ALA A 1 375 ? 18.190 10.860 -37.746 1.00 95.81 375 ALA A C 1
ATOM 2853 O O . ALA A 1 375 ? 19.400 11.062 -37.640 1.00 95.81 375 ALA A O 1
ATOM 2854 N N . LEU A 1 376 ? 17.691 9.858 -38.476 1.00 95.38 376 LEU A N 1
ATOM 2855 C CA . LEU A 1 376 ? 18.523 8.908 -39.220 1.00 95.38 376 LEU A CA 1
ATOM 2856 C C . LEU A 1 376 ? 19.238 9.561 -40.409 1.00 95.38 376 LEU A C 1
ATOM 2858 O O . LEU A 1 376 ? 20.357 9.163 -40.735 1.00 95.38 376 LEU A O 1
ATOM 2862 N N . GLU A 1 377 ? 18.623 10.566 -41.033 1.00 94.62 377 GLU A N 1
ATOM 2863 C CA . GLU A 1 377 ? 19.273 11.381 -42.063 1.00 94.62 377 GLU A CA 1
ATOM 2864 C C . GLU A 1 377 ? 20.337 12.313 -41.472 1.00 94.62 377 GLU A C 1
ATOM 2866 O O . GLU A 1 377 ? 21.433 12.442 -42.019 1.00 94.62 377 GLU A O 1
ATOM 2871 N N . LYS A 1 378 ? 20.032 12.949 -40.334 1.00 96.50 378 LYS A N 1
ATOM 2872 C CA . LYS A 1 378 ? 20.908 13.943 -39.701 1.00 96.50 378 LYS A CA 1
ATOM 2873 C C . LYS A 1 378 ? 22.107 13.324 -38.979 1.00 96.50 378 LYS A C 1
ATOM 2875 O O . LYS A 1 378 ? 23.186 13.918 -38.968 1.00 96.50 378 LYS A O 1
ATOM 2880 N N . TYR A 1 379 ? 21.940 12.156 -38.362 1.00 96.50 379 TYR A N 1
ATOM 2881 C CA . TYR A 1 379 ? 22.936 11.542 -37.484 1.00 96.50 379 TYR A CA 1
ATOM 2882 C C . TYR A 1 379 ? 23.266 10.108 -37.903 1.00 96.50 379 TYR A C 1
ATOM 2884 O O . TYR A 1 379 ? 22.656 9.144 -37.436 1.00 96.50 379 TYR A O 1
ATOM 2892 N N . SER A 1 380 ? 24.321 9.947 -38.706 1.00 95.12 380 SER A N 1
ATOM 2893 C CA . SER A 1 380 ? 24.791 8.624 -39.149 1.00 95.12 380 SER A CA 1
ATOM 2894 C C . SER A 1 380 ? 25.095 7.670 -37.986 1.00 95.12 380 SER A C 1
ATOM 2896 O O . SER A 1 380 ? 24.806 6.479 -38.064 1.00 95.12 380 SER A O 1
ATOM 2898 N N . TRP A 1 381 ? 25.602 8.195 -36.867 1.00 95.50 381 TRP A N 1
ATOM 2899 C CA . TRP A 1 381 ? 25.939 7.398 -35.688 1.00 95.50 381 TRP A CA 1
ATOM 2900 C C . TRP A 1 381 ? 24.719 6.747 -35.021 1.00 95.50 381 TRP A C 1
ATOM 2902 O O . TRP A 1 381 ? 24.875 5.688 -34.419 1.00 95.50 381 TRP A O 1
ATOM 2912 N N . ILE A 1 382 ? 23.516 7.328 -35.136 1.00 94.50 382 ILE A N 1
ATOM 2913 C CA . ILE A 1 382 ? 22.285 6.714 -34.609 1.00 94.50 382 ILE A CA 1
ATOM 2914 C C . ILE A 1 382 ? 21.997 5.433 -35.381 1.00 94.50 382 ILE A C 1
ATOM 2916 O O . ILE A 1 382 ? 21.770 4.383 -34.783 1.00 94.50 382 ILE A O 1
ATOM 2920 N N . LYS A 1 383 ? 22.082 5.513 -36.712 1.00 91.19 383 LYS A N 1
ATOM 2921 C CA . LYS A 1 383 ? 21.894 4.374 -37.610 1.00 91.19 383 LYS A CA 1
ATOM 2922 C C . LYS A 1 383 ? 22.939 3.279 -37.383 1.00 91.19 383 LYS A C 1
ATOM 2924 O O . LYS A 1 383 ? 22.612 2.101 -37.429 1.00 91.19 383 LYS A O 1
ATOM 2929 N N . GLU A 1 384 ? 24.192 3.664 -37.159 1.00 92.44 384 GLU A N 1
ATOM 2930 C CA . GLU A 1 384 ? 25.307 2.722 -37.011 1.00 92.44 384 GLU A CA 1
ATOM 2931 C C . GLU A 1 384 ? 25.362 2.043 -35.640 1.00 92.44 384 GLU A C 1
ATOM 2933 O O . GLU A 1 384 ? 25.817 0.905 -35.553 1.00 92.44 384 GLU A O 1
ATOM 2938 N N . ARG A 1 385 ? 24.956 2.739 -34.570 1.00 91.56 385 ARG A N 1
ATOM 2939 C CA . ARG A 1 385 ? 25.206 2.291 -33.189 1.00 91.56 385 ARG A CA 1
ATOM 2940 C C . ARG A 1 385 ? 23.959 1.929 -32.403 1.00 91.56 385 ARG A C 1
ATOM 2942 O O . ARG A 1 385 ? 24.075 1.151 -31.463 1.00 91.56 385 ARG A O 1
ATOM 2949 N N . ILE A 1 386 ? 22.804 2.507 -32.739 1.00 94.75 386 ILE A N 1
ATOM 2950 C CA . ILE A 1 386 ? 21.600 2.396 -31.905 1.00 94.75 386 ILE A CA 1
ATOM 2951 C C . ILE A 1 386 ? 20.465 1.729 -32.661 1.00 94.75 386 ILE A C 1
ATOM 2953 O O . ILE A 1 386 ? 20.061 0.665 -32.226 1.00 94.75 386 ILE A O 1
ATOM 2957 N N . PHE A 1 387 ? 20.025 2.291 -33.790 1.00 96.88 387 PHE A N 1
ATOM 2958 C CA . PHE A 1 387 ? 18.858 1.825 -34.548 1.00 96.88 387 PHE A CA 1
ATOM 2959 C C . PHE A 1 387 ? 18.930 0.314 -34.834 1.00 96.88 387 PHE A C 1
ATOM 2961 O O . PHE A 1 387 ? 19.778 -0.127 -35.613 1.00 96.88 387 PHE A O 1
ATOM 2968 N N . TRP A 1 388 ? 18.056 -0.462 -34.185 1.00 97.12 388 TRP A N 1
ATOM 2969 C CA . TRP A 1 388 ? 17.981 -1.932 -34.196 1.00 97.12 388 TRP A CA 1
ATOM 2970 C C . TRP A 1 388 ? 19.198 -2.699 -33.644 1.00 97.12 388 TRP A C 1
ATOM 2972 O O . TRP A 1 388 ? 19.303 -3.919 -33.819 1.00 97.12 388 TRP A O 1
ATOM 2982 N N . ASN A 1 389 ? 20.121 -2.016 -32.972 1.00 95.06 389 ASN A N 1
ATOM 2983 C CA . ASN A 1 389 ? 21.300 -2.617 -32.347 1.00 95.06 389 ASN A CA 1
ATOM 2984 C C . ASN A 1 389 ? 21.083 -2.931 -30.861 1.00 95.06 389 ASN A C 1
ATOM 2986 O O . ASN A 1 389 ? 21.787 -3.780 -30.312 1.00 95.06 389 ASN A O 1
ATOM 2990 N N . VAL A 1 390 ? 20.119 -2.279 -30.205 1.00 95.81 390 VAL A N 1
ATOM 2991 C CA . VAL A 1 390 ? 19.811 -2.487 -28.783 1.00 95.81 390 VAL A CA 1
ATOM 2992 C C . VAL A 1 390 ? 18.623 -3.441 -28.627 1.00 95.81 390 VAL A C 1
ATOM 2994 O O . VAL A 1 390 ? 18.666 -4.374 -27.821 1.00 95.81 390 VAL A O 1
ATOM 2997 N N . VAL A 1 391 ? 17.575 -3.260 -29.434 1.00 97.50 391 VAL A N 1
ATOM 2998 C CA . VAL A 1 391 ? 16.470 -4.213 -29.600 1.00 97.50 391 VAL A CA 1
ATOM 2999 C C . VAL A 1 391 ? 16.678 -4.970 -30.917 1.00 97.50 391 VAL A C 1
ATOM 3001 O O . VAL A 1 391 ? 16.595 -4.364 -31.975 1.00 97.50 391 VAL A O 1
ATOM 3004 N N . PRO A 1 392 ? 16.906 -6.297 -30.910 1.00 94.56 392 PRO A N 1
ATOM 3005 C CA . PRO A 1 392 ? 17.119 -7.038 -32.154 1.00 94.56 392 PRO A CA 1
ATOM 3006 C C . PRO A 1 392 ? 15.852 -7.144 -33.020 1.00 94.56 392 PRO A C 1
ATOM 3008 O O . PRO A 1 392 ? 14.808 -7.573 -32.525 1.00 94.56 392 PRO A O 1
ATOM 3011 N N . MET A 1 393 ? 15.965 -6.902 -34.335 1.00 94.25 393 MET A N 1
ATOM 3012 C CA . MET A 1 393 ? 14.858 -7.052 -35.309 1.00 94.25 393 MET A CA 1
ATOM 3013 C C . MET A 1 393 ? 14.192 -8.435 -35.254 1.00 94.25 393 MET A C 1
ATOM 3015 O O . MET A 1 393 ? 12.980 -8.575 -35.393 1.00 94.25 393 MET A O 1
ATOM 3019 N N . GLY A 1 394 ? 14.986 -9.486 -35.040 1.00 92.81 394 GLY A N 1
ATOM 3020 C CA . GLY A 1 394 ? 14.521 -10.874 -35.035 1.00 92.81 394 GLY A CA 1
ATOM 3021 C C . GLY A 1 394 ? 13.987 -11.383 -33.694 1.00 92.81 394 GLY A C 1
ATOM 3022 O O . GLY A 1 394 ? 13.647 -12.569 -33.625 1.00 92.81 394 GLY A O 1
ATOM 3023 N N . LYS A 1 395 ? 13.942 -10.535 -32.653 1.00 93.06 395 LYS A N 1
ATOM 3024 C CA . LYS A 1 395 ? 13.627 -10.922 -31.268 1.00 93.06 395 LYS A CA 1
ATOM 3025 C C . LYS A 1 395 ? 12.311 -11.688 -31.166 1.00 93.06 395 LYS A C 1
ATOM 3027 O O . LYS A 1 395 ? 12.285 -12.753 -30.555 1.00 93.06 395 LYS A O 1
ATOM 3032 N N . ASP A 1 396 ? 11.251 -11.181 -31.784 1.00 95.88 396 ASP A N 1
ATOM 3033 C CA . ASP A 1 396 ? 9.957 -11.853 -31.874 1.00 95.88 396 ASP A CA 1
ATOM 3034 C C . ASP A 1 396 ? 9.150 -11.382 -33.096 1.00 95.88 396 ASP A C 1
ATOM 3036 O O . ASP A 1 396 ? 9.674 -10.737 -34.004 1.00 95.88 396 ASP A O 1
ATOM 3040 N N . GLU A 1 397 ? 7.881 -11.780 -33.175 1.00 96.06 397 GLU A N 1
ATOM 3041 C CA . GLU A 1 397 ? 6.989 -11.408 -34.277 1.00 96.06 397 GLU A CA 1
ATOM 3042 C C . GLU A 1 397 ? 6.703 -9.902 -34.322 1.00 96.06 397 GLU A C 1
ATOM 3044 O O . GLU A 1 397 ? 6.560 -9.351 -35.411 1.00 96.06 397 GLU A O 1
ATOM 3049 N N . VAL A 1 398 ? 6.698 -9.223 -33.170 1.00 95.69 398 VAL A N 1
ATOM 3050 C CA . VAL A 1 398 ? 6.439 -7.782 -33.079 1.00 95.69 398 VAL A CA 1
ATOM 3051 C C . VAL A 1 398 ? 7.609 -7.011 -33.671 1.00 95.69 398 VAL A C 1
ATOM 3053 O O . VAL A 1 398 ? 7.408 -6.187 -34.558 1.00 95.69 398 VAL A O 1
ATOM 3056 N N . THR A 1 399 ? 8.843 -7.312 -33.255 1.00 97.19 399 THR A N 1
ATOM 3057 C CA . THR A 1 399 ? 10.024 -6.626 -33.805 1.00 97.19 399 THR A CA 1
ATOM 3058 C C . THR A 1 399 ? 10.181 -6.873 -35.303 1.00 97.19 399 THR A C 1
ATOM 3060 O O . THR A 1 399 ? 10.511 -5.946 -36.038 1.00 97.19 399 THR A O 1
ATOM 3063 N N . ARG A 1 400 ? 9.879 -8.090 -35.782 1.00 96.94 400 ARG A N 1
ATOM 3064 C CA . ARG A 1 400 ? 9.902 -8.403 -37.221 1.00 96.94 400 ARG A CA 1
ATOM 3065 C C . ARG A 1 400 ? 8.841 -7.626 -37.990 1.00 96.94 400 ARG A C 1
ATOM 3067 O O . ARG A 1 400 ? 9.129 -7.151 -39.083 1.00 96.94 400 ARG A O 1
ATOM 3074 N N . TYR A 1 401 ? 7.638 -7.494 -37.428 1.00 95.75 401 TYR A N 1
ATOM 3075 C CA . TYR A 1 401 ? 6.573 -6.699 -38.030 1.00 95.75 401 TYR A CA 1
ATOM 3076 C C . TYR A 1 401 ? 6.998 -5.237 -38.167 1.00 95.75 401 TYR A C 1
ATOM 3078 O O . TYR A 1 401 ? 6.919 -4.693 -39.264 1.00 95.75 401 TYR A O 1
ATOM 3086 N N . VAL A 1 402 ? 7.483 -4.614 -37.086 1.00 95.81 402 VAL A N 1
ATOM 3087 C CA . VAL A 1 402 ? 7.906 -3.203 -37.113 1.00 95.81 402 VAL A CA 1
ATOM 3088 C C . VAL A 1 402 ? 9.036 -3.005 -38.126 1.00 95.81 402 VAL A C 1
ATOM 3090 O O . VAL A 1 402 ? 8.912 -2.154 -39.001 1.00 95.81 402 VAL A O 1
ATOM 3093 N N . ALA A 1 403 ? 10.073 -3.850 -38.095 1.00 95.62 403 ALA A N 1
ATOM 3094 C CA . ALA A 1 403 ? 11.203 -3.760 -39.022 1.00 95.62 403 ALA A CA 1
ATOM 3095 C C . ALA A 1 403 ? 10.783 -3.860 -40.501 1.00 95.62 403 ALA A C 1
ATOM 3097 O O . ALA A 1 403 ? 11.303 -3.122 -41.333 1.00 95.62 403 ALA A O 1
ATOM 3098 N N . LEU A 1 404 ? 9.825 -4.738 -40.829 1.00 94.69 404 LEU A N 1
ATOM 3099 C CA . LEU A 1 404 ? 9.314 -4.883 -42.196 1.00 94.69 404 LEU A CA 1
ATOM 3100 C C . LEU A 1 404 ? 8.593 -3.616 -42.685 1.00 94.69 404 LEU A C 1
ATOM 3102 O O . LEU A 1 404 ? 8.740 -3.233 -43.841 1.00 94.69 404 LEU A O 1
ATOM 3106 N N . HIS A 1 405 ? 7.814 -2.960 -41.821 1.00 92.50 405 HIS A N 1
ATOM 3107 C CA . HIS A 1 405 ? 7.036 -1.776 -42.206 1.00 92.50 405 HIS A CA 1
ATOM 3108 C C . HIS A 1 405 ? 7.906 -0.511 -42.308 1.00 92.50 405 HIS A C 1
ATOM 3110 O O . HIS A 1 405 ? 7.652 0.352 -43.153 1.00 92.50 405 HIS A O 1
ATOM 3116 N N . GLU A 1 406 ? 8.998 -0.447 -41.543 1.00 92.19 406 GLU A N 1
ATOM 3117 C CA . GLU A 1 406 ? 9.986 0.637 -41.607 1.00 92.19 406 GLU A CA 1
ATOM 3118 C C . GLU A 1 406 ? 10.796 0.696 -42.909 1.00 92.19 406 GLU A C 1
ATOM 3120 O O . GLU A 1 406 ? 11.445 1.713 -43.194 1.00 92.19 406 GLU A O 1
ATOM 3125 N N . GLU A 1 407 ? 10.782 -0.366 -43.720 1.00 84.94 407 GLU A N 1
ATOM 3126 C CA . GLU A 1 407 ? 11.350 -0.321 -45.071 1.00 84.94 407 GLU A CA 1
ATOM 3127 C C . GLU A 1 407 ? 10.618 0.706 -45.940 1.00 84.94 407 GLU A C 1
ATOM 3129 O O . GLU A 1 407 ? 11.252 1.404 -46.733 1.00 84.94 407 GLU A O 1
ATOM 3134 N N . THR A 1 408 ? 9.303 0.826 -45.746 1.00 83.06 408 THR A N 1
ATOM 3135 C CA . THR A 1 408 ? 8.436 1.733 -46.503 1.00 83.06 408 THR A CA 1
ATOM 3136 C C . THR A 1 408 ? 8.149 3.045 -45.787 1.00 83.06 408 THR A C 1
ATOM 3138 O O . THR A 1 408 ? 8.053 4.068 -46.457 1.00 83.06 408 THR A O 1
ATOM 3141 N N . ASP A 1 409 ? 8.015 3.033 -44.458 1.00 86.00 409 ASP A N 1
ATOM 3142 C CA . ASP A 1 409 ? 7.614 4.214 -43.691 1.00 86.00 409 ASP A CA 1
ATOM 3143 C C . ASP A 1 409 ? 8.166 4.157 -42.256 1.00 86.00 409 ASP A C 1
ATOM 3145 O O . ASP A 1 409 ? 7.822 3.266 -41.480 1.00 86.00 409 ASP A O 1
ATOM 3149 N N . LYS A 1 410 ? 9.063 5.087 -41.903 1.00 90.81 410 LYS A N 1
ATOM 3150 C CA . LYS A 1 410 ? 9.750 5.114 -40.599 1.00 90.81 410 LYS A CA 1
ATOM 3151 C C . LYS A 1 410 ? 9.026 6.046 -39.643 1.00 90.81 410 LYS A C 1
ATOM 3153 O O . LYS A 1 410 ? 9.051 7.263 -39.811 1.00 90.81 410 LYS A O 1
ATOM 3158 N N . ARG A 1 411 ? 8.449 5.474 -38.587 1.00 90.44 411 ARG A N 1
ATOM 3159 C CA . ARG A 1 411 ? 7.578 6.185 -37.642 1.00 90.44 411 ARG A CA 1
ATOM 3160 C C . ARG A 1 411 ? 8.132 6.144 -36.224 1.00 90.44 411 ARG A C 1
ATOM 3162 O O . ARG A 1 411 ? 8.755 5.166 -35.825 1.00 90.44 411 ARG A O 1
ATOM 3169 N N . GLY A 1 412 ? 7.849 7.187 -35.452 1.00 94.75 412 GLY A N 1
ATOM 3170 C CA . GLY A 1 412 ? 8.359 7.379 -34.097 1.00 94.75 412 GLY A CA 1
ATOM 3171 C C . GLY A 1 412 ? 9.266 8.599 -33.972 1.00 94.75 412 GLY A C 1
ATOM 3172 O O . GLY A 1 412 ? 9.388 9.423 -34.891 1.00 94.75 412 GLY A O 1
ATOM 3173 N N . TYR A 1 413 ? 9.878 8.735 -32.802 1.00 96.56 413 TYR A N 1
ATOM 3174 C CA . TYR A 1 413 ? 10.636 9.922 -32.419 1.00 96.56 413 TYR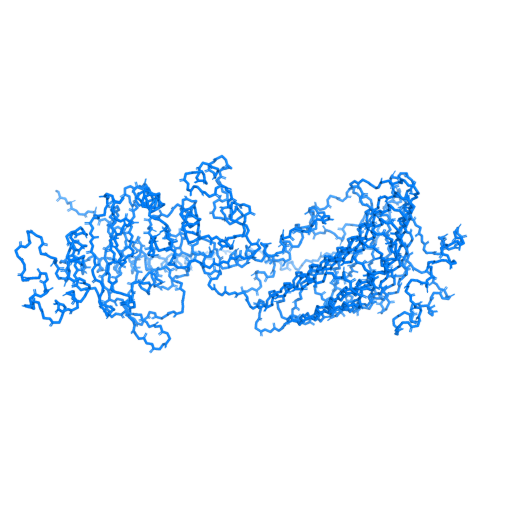 A CA 1
ATOM 3175 C C . TYR A 1 413 ? 12.046 9.600 -31.937 1.00 96.56 413 TYR A C 1
ATOM 3177 O O . TYR A 1 413 ? 12.326 8.526 -31.406 1.00 96.56 413 TYR A O 1
ATOM 3185 N N . VAL A 1 414 ? 12.930 10.586 -32.054 1.00 97.88 414 VAL A N 1
ATOM 3186 C CA . VAL A 1 414 ? 14.261 10.566 -31.458 1.00 97.88 414 VAL A CA 1
ATOM 3187 C C . VAL A 1 414 ? 14.420 11.748 -30.518 1.00 97.88 414 VAL A C 1
ATOM 3189 O O . VAL A 1 414 ? 14.197 12.888 -30.923 1.00 97.88 414 VAL A O 1
ATOM 3192 N N . ILE A 1 415 ? 14.826 11.476 -29.278 1.00 97.75 415 ILE A N 1
ATOM 3193 C CA . ILE A 1 415 ? 15.165 12.496 -28.279 1.00 97.75 415 ILE A CA 1
ATOM 3194 C C . ILE A 1 415 ? 16.656 12.401 -27.977 1.00 97.75 415 ILE A C 1
ATOM 3196 O O . ILE A 1 415 ? 17.155 11.322 -27.663 1.00 97.75 415 ILE A O 1
ATOM 3200 N N . ILE A 1 416 ? 17.365 13.525 -28.045 1.00 97.50 416 ILE A N 1
ATOM 3201 C CA . ILE A 1 416 ? 18.799 13.591 -27.747 1.00 97.50 416 ILE A CA 1
ATOM 3202 C C . ILE A 1 416 ? 19.032 14.721 -26.753 1.00 97.50 416 ILE A C 1
ATOM 3204 O O . ILE A 1 416 ? 18.793 15.878 -27.088 1.00 97.50 416 ILE A O 1
ATOM 3208 N N . ALA A 1 417 ? 19.534 14.402 -25.562 1.00 97.38 417 ALA A N 1
ATOM 3209 C CA . ALA A 1 417 ? 20.171 15.385 -24.691 1.00 97.38 417 ALA A CA 1
ATOM 3210 C C . ALA A 1 417 ? 21.670 15.405 -24.994 1.00 97.38 417 ALA A C 1
ATOM 3212 O O . ALA A 1 417 ? 22.347 14.383 -24.854 1.00 97.38 417 ALA A O 1
ATOM 3213 N N . HIS A 1 418 ? 22.181 16.548 -25.454 1.00 97.12 418 HIS A N 1
ATOM 3214 C CA . HIS A 1 418 ? 23.599 16.703 -25.777 1.00 97.12 418 HIS A CA 1
ATOM 3215 C C . HIS A 1 418 ? 24.481 16.718 -24.525 1.00 97.12 418 HIS A C 1
ATOM 3217 O O . HIS A 1 418 ? 24.003 16.795 -23.397 1.00 97.12 418 HIS A O 1
ATOM 3223 N N . GLU A 1 419 ? 25.791 16.601 -24.735 1.00 97.62 419 GLU A N 1
ATOM 3224 C CA . GLU A 1 419 ? 26.780 16.482 -23.662 1.00 97.62 419 GLU A CA 1
ATOM 3225 C C . GLU A 1 419 ? 26.652 17.615 -22.629 1.00 97.62 419 GLU A C 1
ATOM 3227 O O . GLU A 1 419 ? 26.602 18.794 -22.983 1.00 97.62 419 GLU A O 1
ATOM 3232 N N . GLY A 1 420 ? 26.574 17.238 -21.349 1.00 95.44 420 GLY A N 1
ATOM 3233 C CA . GLY A 1 420 ? 26.454 18.159 -20.214 1.00 95.44 420 GLY A CA 1
ATOM 3234 C C . GLY A 1 420 ? 25.119 18.905 -20.083 1.00 95.44 420 GLY A C 1
ATOM 3235 O O . GLY A 1 420 ? 25.000 19.761 -19.207 1.00 95.44 420 GLY A O 1
ATOM 3236 N N . VAL A 1 421 ? 24.122 18.625 -20.929 1.00 95.69 421 VAL A N 1
ATOM 3237 C CA . VAL A 1 421 ? 22.811 19.295 -20.883 1.00 95.69 421 VAL A CA 1
ATOM 3238 C C . VAL A 1 421 ? 21.944 18.713 -19.770 1.00 95.69 421 VAL A C 1
ATOM 3240 O O . VAL A 1 421 ? 21.854 17.498 -19.637 1.00 95.69 421 VAL A O 1
ATOM 3243 N N . ASP A 1 422 ? 21.256 19.563 -19.009 1.00 92.12 422 ASP A N 1
ATOM 3244 C CA . ASP A 1 422 ? 20.303 19.159 -17.968 1.00 92.12 422 ASP A CA 1
ATOM 3245 C C . ASP A 1 422 ? 18.899 19.674 -18.313 1.00 92.12 422 ASP A C 1
ATOM 3247 O O . ASP A 1 422 ? 18.706 20.875 -18.512 1.00 92.12 422 ASP A O 1
ATOM 3251 N N . SER A 1 423 ? 17.914 18.775 -18.382 1.00 84.50 423 SER A N 1
ATOM 3252 C CA . SER A 1 423 ? 16.502 19.132 -18.561 1.00 84.50 423 SER A CA 1
ATOM 3253 C C . SER A 1 423 ? 15.910 19.864 -17.351 1.00 84.50 423 SER A C 1
ATOM 3255 O O . SER A 1 423 ? 14.845 20.471 -17.464 1.00 84.50 423 SER A O 1
ATOM 3257 N N . GLY A 1 424 ? 16.571 19.807 -16.189 1.00 80.62 424 GLY A N 1
ATOM 3258 C CA . GLY A 1 424 ? 16.040 20.308 -14.927 1.00 80.62 424 GLY A CA 1
ATOM 3259 C C . GLY A 1 424 ? 14.705 19.643 -14.594 1.00 80.62 424 GLY A C 1
ATOM 3260 O O . GLY A 1 424 ? 14.508 18.454 -14.857 1.00 80.62 424 GLY A O 1
ATOM 3261 N N . ASP A 1 425 ? 13.771 20.434 -14.070 1.00 73.69 425 ASP A N 1
ATOM 3262 C CA . ASP A 1 425 ? 12.419 19.982 -13.718 1.00 73.69 425 ASP A CA 1
ATOM 3263 C C . ASP A 1 425 ? 11.428 20.022 -14.900 1.00 73.69 425 ASP A C 1
ATOM 3265 O O . ASP A 1 425 ? 10.243 19.745 -14.717 1.00 73.69 425 ASP A O 1
ATOM 3269 N N . VAL A 1 426 ? 11.881 20.361 -16.117 1.00 79.81 426 VAL A N 1
ATOM 3270 C CA . VAL A 1 426 ? 11.022 20.461 -17.309 1.00 79.81 426 VAL A CA 1
ATOM 3271 C C . VAL A 1 426 ? 11.160 19.190 -18.159 1.00 79.81 426 VAL A C 1
ATOM 3273 O O . VAL A 1 426 ? 12.136 19.058 -18.903 1.00 79.81 426 VAL A O 1
ATOM 3276 N N . PRO A 1 427 ? 10.210 18.238 -18.085 1.00 85.19 427 PRO A N 1
ATOM 3277 C CA . PRO A 1 427 ? 10.272 17.027 -18.894 1.00 85.19 427 PRO A CA 1
ATOM 3278 C C . PRO A 1 427 ? 10.073 17.305 -20.382 1.00 85.19 427 PRO A C 1
ATOM 3280 O O . PRO A 1 427 ? 9.241 18.125 -20.774 1.00 85.19 427 PRO A O 1
ATOM 3283 N N . VAL A 1 428 ? 10.738 16.506 -21.216 1.00 89.94 428 VAL A N 1
ATOM 3284 C CA . VAL A 1 428 ? 10.355 16.335 -22.621 1.00 89.94 428 VAL A CA 1
ATOM 3285 C C . VAL A 1 428 ? 9.093 15.480 -22.672 1.00 89.94 428 VAL A C 1
ATOM 3287 O O . VAL A 1 428 ? 9.091 14.353 -22.173 1.00 89.94 428 VAL A O 1
ATOM 3290 N N . ARG A 1 429 ? 8.017 15.998 -23.268 1.00 89.06 429 ARG A N 1
ATOM 3291 C CA . ARG A 1 429 ? 6.712 15.319 -23.302 1.00 89.06 429 ARG A CA 1
ATOM 3292 C C . ARG A 1 429 ? 6.383 14.796 -24.690 1.00 89.06 429 ARG A C 1
ATOM 3294 O O . ARG A 1 429 ? 6.331 15.567 -25.647 1.00 89.06 429 ARG A O 1
ATOM 3301 N N . VAL A 1 430 ? 6.114 13.500 -24.792 1.00 92.81 430 VAL A N 1
ATOM 3302 C CA . VAL A 1 430 ? 5.768 12.833 -26.053 1.00 92.81 430 VAL A CA 1
ATOM 3303 C C . VAL A 1 430 ? 4.470 12.048 -25.905 1.00 92.81 430 VAL A C 1
ATOM 3305 O O . VAL A 1 430 ? 4.206 11.468 -24.850 1.00 92.81 430 VAL A O 1
ATOM 3308 N N . ALA A 1 431 ? 3.648 12.045 -26.950 1.00 91.50 431 ALA A N 1
ATOM 3309 C CA . ALA A 1 431 ? 2.350 11.385 -26.951 1.00 91.50 431 ALA A CA 1
ATOM 3310 C C . ALA A 1 431 ? 2.156 10.518 -28.201 1.00 91.50 431 ALA A C 1
ATOM 3312 O O . ALA A 1 431 ? 2.422 10.960 -29.322 1.00 91.50 431 ALA A O 1
ATOM 3313 N N . LEU A 1 432 ? 1.673 9.295 -27.989 1.00 92.31 432 LEU A N 1
ATOM 3314 C CA . LEU A 1 432 ? 1.267 8.353 -29.029 1.00 92.31 432 LEU A CA 1
ATOM 3315 C C . LEU A 1 432 ? -0.212 8.021 -28.833 1.00 92.31 432 LEU A C 1
ATOM 3317 O O . LEU A 1 432 ? -0.605 7.534 -27.775 1.00 92.31 432 LEU A O 1
ATOM 3321 N N . GLN A 1 433 ? -1.031 8.282 -29.841 1.00 90.62 433 GLN A N 1
ATOM 3322 C CA . GLN A 1 433 ? -2.474 8.089 -29.769 1.00 90.62 433 GLN A CA 1
ATOM 3323 C C . GLN A 1 433 ? -2.922 7.108 -30.846 1.00 90.62 433 GLN A C 1
ATOM 3325 O O . GLN A 1 433 ? -2.482 7.212 -31.987 1.00 90.62 433 GLN A O 1
ATOM 3330 N N . LEU A 1 434 ? -3.774 6.157 -30.475 1.00 88.94 434 LEU A N 1
ATOM 3331 C CA . LEU A 1 434 ? -4.401 5.192 -31.375 1.00 88.94 434 LEU A CA 1
ATOM 3332 C C . LEU A 1 434 ? -5.881 5.554 -31.563 1.00 88.94 434 LEU A C 1
ATOM 3334 O O . LEU A 1 434 ? -6.652 5.522 -30.603 1.00 88.94 434 LEU A O 1
ATOM 3338 N N . GLU A 1 435 ? -6.298 5.878 -32.780 1.00 87.81 435 GLU A N 1
ATOM 3339 C CA . GLU A 1 435 ? -7.687 6.225 -33.085 1.00 87.81 435 GLU A CA 1
ATOM 3340 C C . GLU A 1 435 ? -8.349 5.149 -33.937 1.00 87.81 435 GLU A C 1
ATOM 3342 O O . GLU A 1 435 ? -9.143 4.366 -33.409 1.00 87.81 435 GLU A O 1
ATOM 3347 N N . ASP A 1 436 ? -8.009 5.075 -35.221 1.00 82.94 436 ASP A N 1
ATOM 3348 C CA . ASP A 1 436 ? -8.715 4.244 -36.202 1.00 82.94 436 ASP A CA 1
ATOM 3349 C C . ASP A 1 436 ? -7.739 3.444 -37.074 1.00 82.94 436 ASP A C 1
ATOM 3351 O O . ASP A 1 436 ? -7.797 3.441 -38.303 1.00 82.94 436 ASP A O 1
ATOM 3355 N N . MET A 1 437 ? -6.804 2.750 -36.421 1.00 83.81 437 MET A N 1
ATOM 3356 C CA . MET A 1 437 ? -5.913 1.796 -37.078 1.00 83.81 437 MET A CA 1
ATOM 3357 C C . MET A 1 437 ? -5.972 0.408 -36.453 1.00 83.81 437 MET A C 1
ATOM 3359 O O . MET A 1 437 ? -6.086 0.246 -35.239 1.00 83.81 437 MET A O 1
ATOM 3363 N N . GLU A 1 438 ? -5.808 -0.613 -37.297 1.00 90.31 438 GLU A N 1
ATOM 3364 C CA . GLU A 1 438 ? -5.676 -1.995 -36.833 1.00 90.31 438 GLU A CA 1
ATOM 3365 C C . GLU A 1 438 ? -4.377 -2.205 -36.050 1.00 90.31 438 GLU A C 1
ATOM 3367 O O . GLU A 1 438 ? -4.402 -2.827 -34.990 1.00 90.31 438 GLU A O 1
ATOM 3372 N N . ILE A 1 439 ? -3.246 -1.692 -36.555 1.00 93.00 439 ILE A N 1
ATOM 3373 C CA . ILE A 1 439 ? -1.935 -1.796 -35.904 1.00 93.00 439 ILE A CA 1
ATOM 3374 C C . ILE A 1 439 ? -1.163 -0.484 -36.072 1.00 93.00 439 ILE A C 1
ATOM 3376 O O . ILE A 1 439 ? -0.700 -0.150 -37.164 1.00 93.00 439 ILE A O 1
ATOM 3380 N N . GLN A 1 440 ? -0.951 0.225 -34.968 1.00 93.06 440 GLN A N 1
ATOM 3381 C CA . GLN A 1 440 ? 0.036 1.293 -34.876 1.00 93.06 440 GLN A CA 1
ATOM 3382 C C . GLN A 1 440 ? 1.407 0.686 -34.589 1.00 93.06 440 GLN A C 1
ATOM 3384 O O . GLN A 1 440 ? 1.580 -0.023 -33.599 1.00 93.06 440 GLN A O 1
ATOM 3389 N N . HIS A 1 441 ? 2.391 0.988 -35.435 1.00 93.19 441 HIS A N 1
ATOM 3390 C CA . HIS A 1 441 ? 3.789 0.659 -35.184 1.00 93.19 441 HIS A CA 1
ATOM 3391 C C . HIS A 1 441 ? 4.609 1.932 -34.984 1.00 93.19 441 HIS A C 1
ATOM 3393 O O . HIS A 1 441 ? 4.387 2.936 -35.665 1.00 93.19 441 HIS A O 1
ATOM 3399 N N . VAL A 1 442 ? 5.547 1.885 -34.042 1.00 95.00 442 VAL A N 1
ATOM 3400 C CA . VAL A 1 442 ? 6.467 2.989 -33.748 1.00 95.00 442 VAL A CA 1
ATOM 3401 C C . VAL A 1 442 ? 7.840 2.454 -33.383 1.00 95.00 442 VAL A C 1
ATOM 3403 O O . VAL A 1 442 ? 7.951 1.390 -32.769 1.00 95.00 442 VAL A O 1
ATOM 3406 N N . HIS A 1 443 ? 8.871 3.231 -33.690 1.00 97.38 443 HIS A N 1
ATOM 3407 C CA . HIS A 1 443 ? 10.227 2.984 -33.242 1.00 97.38 443 HIS A CA 1
ATOM 3408 C C . HIS A 1 443 ? 10.856 4.280 -32.737 1.00 97.38 443 HIS A C 1
ATOM 3410 O O . HIS A 1 443 ? 11.059 5.251 -33.465 1.00 97.38 443 HIS A O 1
ATOM 3416 N N . ASN A 1 444 ? 11.137 4.293 -31.442 1.00 98.12 444 ASN A N 1
ATOM 3417 C CA . ASN A 1 444 ? 11.615 5.458 -30.727 1.00 98.12 444 ASN A CA 1
ATOM 3418 C C . ASN A 1 444 ? 13.059 5.257 -30.273 1.00 98.12 444 ASN A C 1
ATOM 3420 O O . ASN A 1 444 ? 13.437 4.165 -29.849 1.00 98.12 444 ASN A O 1
ATOM 3424 N N . ILE A 1 445 ? 13.850 6.325 -30.292 1.00 98.50 445 ILE A N 1
ATOM 3425 C CA . ILE A 1 445 ? 15.225 6.320 -29.784 1.00 98.50 445 ILE A CA 1
ATOM 3426 C C . ILE A 1 445 ? 15.392 7.454 -28.779 1.00 98.50 445 ILE A C 1
ATOM 3428 O O . ILE A 1 445 ? 15.033 8.597 -29.049 1.00 98.50 445 ILE A O 1
ATOM 3432 N N . ILE A 1 446 ? 15.949 7.166 -27.608 1.00 98.56 446 ILE A N 1
ATOM 3433 C CA . ILE A 1 446 ? 16.193 8.182 -26.580 1.00 98.56 446 ILE A CA 1
ATOM 3434 C C . ILE A 1 446 ? 17.646 8.087 -26.122 1.00 98.56 446 ILE A C 1
ATOM 3436 O O . ILE A 1 446 ? 18.090 7.049 -25.632 1.00 98.56 446 ILE A O 1
ATOM 3440 N N . VAL A 1 447 ? 18.382 9.187 -26.270 1.00 98.44 447 VAL A N 1
ATOM 3441 C CA . VAL A 1 447 ? 19.818 9.261 -25.993 1.00 98.44 447 VAL A CA 1
ATOM 3442 C C . VAL A 1 447 ? 20.101 10.342 -24.957 1.00 98.44 447 VAL A C 1
ATOM 3444 O O . VAL A 1 447 ? 19.808 11.518 -25.174 1.00 98.44 447 VAL A O 1
ATOM 3447 N N . ALA A 1 448 ? 20.727 9.942 -23.853 1.00 98.31 448 ALA A N 1
ATOM 3448 C CA . ALA A 1 448 ? 21.347 10.844 -22.893 1.00 98.31 448 ALA A CA 1
ATOM 3449 C C . ALA A 1 448 ? 22.865 10.772 -23.088 1.00 98.31 448 ALA A C 1
ATOM 3451 O O . ALA A 1 448 ? 23.495 9.767 -22.744 1.00 98.31 448 ALA A O 1
ATOM 3452 N N . LYS A 1 449 ? 23.449 11.813 -23.692 1.00 98.31 449 LYS A N 1
ATOM 3453 C CA . LYS A 1 449 ? 24.894 11.879 -23.933 1.00 98.31 449 LYS A CA 1
ATOM 3454 C C . LYS A 1 449 ? 25.676 12.149 -22.652 1.00 98.31 449 LYS A C 1
ATOM 3456 O O . LYS A 1 449 ? 25.090 12.473 -21.620 1.00 98.31 449 LYS A O 1
ATOM 3461 N N . LYS A 1 450 ? 26.999 12.021 -22.724 1.00 98.31 450 LYS A N 1
ATOM 3462 C CA . LYS A 1 450 ? 27.908 12.134 -21.581 1.00 98.31 450 LYS A CA 1
ATOM 3463 C C . LYS A 1 450 ? 27.562 13.297 -20.642 1.00 98.31 450 LYS A C 1
ATOM 3465 O O . LYS A 1 450 ? 27.383 14.432 -21.084 1.00 98.31 450 LYS A O 1
ATOM 3470 N N . GLY A 1 451 ? 27.454 13.008 -19.346 1.00 97.88 451 GLY A N 1
ATOM 3471 C CA . GLY A 1 451 ? 27.173 13.998 -18.300 1.00 97.88 451 GLY A CA 1
ATOM 3472 C C . GLY A 1 451 ? 25.822 14.720 -18.407 1.00 97.88 451 GLY A C 1
ATOM 3473 O O . GLY A 1 451 ? 25.610 15.694 -17.687 1.00 97.88 451 GLY A O 1
ATOM 3474 N N . SER A 1 452 ? 24.928 14.304 -19.310 1.00 98.12 452 SER A N 1
ATOM 3475 C CA . SER A 1 452 ? 23.608 14.923 -19.471 1.00 98.12 452 SER A CA 1
ATOM 3476 C C . SER A 1 452 ? 22.591 14.369 -18.475 1.00 98.12 452 SER A C 1
ATOM 3478 O O . SER A 1 452 ? 22.739 13.267 -17.948 1.00 98.12 452 SER A O 1
ATOM 3480 N N . ARG A 1 453 ? 21.530 15.128 -18.220 1.00 95.94 453 ARG A N 1
ATOM 3481 C CA . ARG A 1 453 ? 20.387 14.730 -17.398 1.00 95.94 453 ARG A CA 1
ATOM 3482 C C . ARG A 1 453 ? 19.120 14.976 -18.205 1.00 95.94 453 ARG A C 1
ATOM 3484 O O . ARG A 1 453 ? 18.838 16.106 -18.587 1.00 95.94 453 ARG A O 1
ATOM 3491 N N . LEU A 1 454 ? 18.378 13.914 -18.493 1.00 94.81 454 LEU A N 1
ATOM 3492 C CA . LEU A 1 454 ? 17.194 13.953 -19.344 1.00 94.81 454 LEU A CA 1
ATOM 3493 C C . LEU A 1 454 ? 16.002 13.327 -18.621 1.00 94.81 454 LEU A C 1
ATOM 3495 O O . LEU A 1 454 ? 16.053 12.171 -18.196 1.00 94.81 454 LEU A O 1
ATOM 3499 N N . HIS A 1 455 ? 14.911 14.080 -18.521 1.00 91.31 455 HIS A N 1
ATOM 3500 C CA . HIS A 1 455 ? 13.622 13.587 -18.056 1.00 91.31 455 HIS A CA 1
ATOM 3501 C C . HIS A 1 455 ? 12.614 13.546 -19.211 1.00 91.31 455 HIS A C 1
ATOM 3503 O O . HIS A 1 455 ? 12.356 14.562 -19.855 1.00 91.31 455 HIS A O 1
ATOM 3509 N N . VAL A 1 456 ? 12.050 12.369 -19.481 1.00 91.69 456 VAL A N 1
ATOM 3510 C CA . VAL A 1 456 ? 11.059 12.134 -20.539 1.00 91.69 456 VAL A CA 1
ATOM 3511 C C . VAL A 1 456 ? 9.766 11.629 -19.916 1.00 91.69 456 VAL A C 1
ATOM 3513 O O . VAL A 1 456 ? 9.779 10.700 -19.108 1.00 91.69 456 VAL A O 1
ATOM 3516 N N . VAL A 1 457 ? 8.642 12.207 -20.331 1.00 88.69 457 VAL A N 1
ATOM 3517 C CA . VAL A 1 457 ? 7.301 11.715 -20.013 1.00 88.69 457 VAL A CA 1
ATOM 3518 C C . VAL A 1 457 ? 6.625 11.300 -21.314 1.00 88.69 457 VAL A C 1
ATOM 3520 O O . VAL A 1 457 ? 6.372 12.129 -22.187 1.00 88.69 457 VAL A O 1
ATOM 3523 N N . SER A 1 458 ? 6.347 10.006 -21.437 1.00 89.06 458 SER A N 1
ATOM 3524 C CA . SER A 1 458 ? 5.679 9.403 -22.588 1.00 89.06 458 SER A CA 1
ATOM 3525 C C . SER A 1 458 ? 4.253 9.016 -22.211 1.00 89.06 458 SER A C 1
ATOM 3527 O O . SER A 1 458 ? 4.053 8.264 -21.257 1.00 89.06 458 SER A O 1
ATOM 3529 N N . SER A 1 459 ? 3.267 9.493 -22.963 1.00 86.75 459 SER A N 1
ATOM 3530 C CA . SER A 1 459 ? 1.862 9.103 -22.811 1.00 86.75 459 SER A CA 1
ATOM 3531 C C . SER A 1 459 ? 1.420 8.285 -24.018 1.00 86.75 459 SER A C 1
ATOM 3533 O O . SER A 1 459 ? 1.643 8.701 -25.154 1.00 86.75 459 SER A O 1
ATOM 3535 N N . CYS A 1 460 ? 0.804 7.129 -23.784 1.00 86.25 460 CYS A N 1
ATOM 3536 C CA . CYS A 1 460 ? 0.160 6.351 -24.837 1.00 86.25 460 CYS A CA 1
ATOM 3537 C C . CYS A 1 460 ? -1.327 6.195 -24.529 1.00 86.25 460 CYS A C 1
ATOM 3539 O O . CYS A 1 460 ? -1.682 5.754 -23.432 1.00 86.25 460 CYS A O 1
ATOM 3541 N N . SER A 1 461 ? -2.183 6.544 -25.486 1.00 87.12 461 SER A N 1
ATOM 3542 C CA . SER A 1 461 ? -3.633 6.537 -25.307 1.00 87.12 461 SER A CA 1
ATOM 3543 C C . SER A 1 461 ? -4.386 6.062 -26.546 1.00 87.12 461 SER A C 1
ATOM 3545 O O . SER A 1 461 ? -3.813 5.850 -27.614 1.00 87.12 461 SER A O 1
ATOM 3547 N N . CYS A 1 462 ? -5.694 5.882 -26.398 1.00 83.62 462 CYS A N 1
ATOM 3548 C CA . CYS A 1 462 ? -6.609 5.569 -27.489 1.00 83.62 462 CYS A CA 1
ATOM 3549 C C . CYS A 1 462 ? -7.870 6.436 -27.431 1.00 83.62 462 CYS A C 1
ATOM 3551 O O . CYS A 1 462 ? -8.254 6.924 -26.365 1.00 83.62 462 CYS A O 1
ATOM 3553 N N . SER A 1 463 ? -8.558 6.563 -28.565 1.00 78.94 463 SER A N 1
ATOM 3554 C CA . SER A 1 463 ? -9.945 7.039 -28.591 1.00 78.94 463 SER A CA 1
ATOM 3555 C C . SER A 1 463 ? -10.889 5.956 -28.038 1.00 78.94 463 SER A C 1
ATOM 3557 O O . SER A 1 463 ? -10.667 4.770 -28.276 1.00 78.94 463 SER A O 1
ATOM 3559 N N . GLN A 1 464 ? -11.957 6.339 -27.315 1.00 63.81 464 GLN A N 1
ATOM 3560 C CA . GLN A 1 464 ? -12.830 5.441 -26.516 1.00 63.81 464 GLN A CA 1
ATOM 3561 C C . GLN A 1 464 ? -13.396 4.199 -27.246 1.00 63.81 464 GLN A C 1
ATOM 3563 O O . GLN A 1 464 ? -13.881 3.275 -26.594 1.00 63.81 464 GLN A O 1
ATOM 3568 N N . SER A 1 465 ? -13.362 4.152 -28.579 1.00 65.19 465 SER A N 1
ATOM 3569 C CA . SER A 1 465 ? -13.863 3.042 -29.398 1.00 65.19 465 SER A CA 1
ATOM 3570 C C . SER A 1 465 ? -12.778 2.173 -30.045 1.00 65.19 465 SER A C 1
ATOM 3572 O O . SER A 1 465 ? -13.124 1.183 -30.696 1.00 65.19 465 SER A O 1
ATOM 3574 N N . SER A 1 466 ? -11.496 2.516 -29.901 1.00 68.56 466 SER A N 1
ATOM 3575 C CA . SER A 1 466 ? -10.425 1.850 -30.642 1.00 68.56 466 SER A CA 1
ATOM 3576 C C . SER A 1 466 ? -10.125 0.445 -30.109 1.00 68.56 466 SER A C 1
ATOM 3578 O O . SER A 1 466 ? -9.920 0.229 -28.913 1.00 68.56 466 SER A O 1
ATOM 3580 N N . ALA A 1 467 ? -10.076 -0.529 -31.018 1.00 80.94 467 ALA A N 1
ATOM 3581 C CA . ALA A 1 467 ? -9.734 -1.926 -30.735 1.00 80.94 467 ALA A CA 1
ATOM 3582 C C . ALA A 1 467 ? -8.389 -2.349 -31.356 1.00 80.94 467 ALA A C 1
ATOM 3584 O O . ALA A 1 467 ? -8.097 -3.544 -31.424 1.00 80.94 467 ALA A O 1
ATOM 3585 N N . GLY A 1 468 ? -7.597 -1.383 -31.830 1.00 90.69 468 GLY A N 1
ATOM 3586 C CA . GLY A 1 468 ? -6.336 -1.641 -32.515 1.00 90.69 468 GLY A CA 1
ATOM 3587 C C . GLY A 1 468 ? -5.218 -2.144 -31.602 1.00 90.69 468 GLY A C 1
ATOM 3588 O O . GLY A 1 468 ? -5.327 -2.181 -30.368 1.00 90.69 468 GLY A O 1
ATOM 3589 N N . ALA A 1 469 ? -4.116 -2.534 -32.234 1.00 93.50 469 ALA A N 1
ATOM 3590 C CA . ALA A 1 469 ? -2.894 -2.941 -31.571 1.00 93.50 469 ALA A CA 1
ATOM 3591 C C . ALA A 1 469 ? -1.817 -1.849 -31.626 1.00 93.50 469 ALA A C 1
ATOM 3593 O O . ALA A 1 469 ? -1.707 -1.117 -32.605 1.00 93.50 469 ALA A O 1
ATOM 3594 N N . HIS A 1 470 ? -0.984 -1.784 -30.592 1.00 95.19 470 HIS A N 1
ATOM 3595 C CA . HIS A 1 470 ? 0.185 -0.916 -30.526 1.00 95.19 470 HIS A CA 1
ATOM 3596 C C . HIS A 1 470 ? 1.465 -1.753 -30.426 1.00 95.19 470 HIS A C 1
ATOM 3598 O O . HIS A 1 470 ? 1.700 -2.435 -29.420 1.00 95.19 470 HIS A O 1
ATOM 3604 N N . TYR A 1 471 ? 2.289 -1.707 -31.471 1.00 96.31 471 TYR A N 1
ATOM 3605 C CA . TYR A 1 471 ? 3.582 -2.383 -31.582 1.00 96.31 471 TYR A CA 1
ATOM 3606 C C . TYR A 1 471 ? 4.696 -1.342 -31.489 1.00 96.31 471 TYR A C 1
ATOM 3608 O O . TYR A 1 471 ? 5.066 -0.708 -32.476 1.00 96.31 471 TYR A O 1
ATOM 3616 N N . GLY A 1 472 ? 5.214 -1.147 -30.280 1.00 95.50 472 GLY A N 1
ATOM 3617 C CA . GLY A 1 472 ? 6.236 -0.139 -30.019 1.00 95.50 472 GLY A CA 1
ATOM 3618 C C . GLY A 1 472 ? 7.619 -0.747 -29.850 1.00 95.50 472 GLY A C 1
ATOM 3619 O O . GLY A 1 472 ? 7.786 -1.692 -29.084 1.00 95.50 472 GLY A O 1
ATOM 3620 N N . VAL A 1 473 ? 8.622 -0.178 -30.507 1.00 98.00 473 VAL A N 1
ATOM 3621 C CA . VAL A 1 473 ? 10.038 -0.424 -30.222 1.00 98.00 473 VAL A CA 1
ATOM 3622 C C . VAL A 1 473 ? 10.629 0.841 -29.612 1.00 98.00 473 VAL A C 1
ATOM 3624 O O . VAL A 1 473 ? 10.414 1.930 -30.132 1.00 98.00 473 VAL A O 1
ATOM 3627 N N . THR A 1 474 ? 11.361 0.721 -28.506 1.00 98.38 474 THR A N 1
ATOM 3628 C CA . THR A 1 474 ? 12.079 1.862 -27.920 1.00 98.38 474 THR A CA 1
ATOM 3629 C C . THR A 1 474 ? 13.488 1.467 -27.512 1.00 98.38 474 THR A C 1
ATOM 3631 O O . THR A 1 474 ? 13.675 0.590 -26.667 1.00 98.38 474 THR A O 1
ATOM 3634 N N . GLU A 1 475 ? 14.478 2.149 -28.071 1.00 98.62 475 GLU A N 1
ATOM 3635 C CA . GLU A 1 475 ? 15.890 1.941 -27.768 1.00 98.62 475 GLU A CA 1
ATOM 3636 C C . GLU A 1 475 ? 16.432 3.114 -26.954 1.00 98.62 475 GLU A C 1
ATOM 3638 O O . GLU A 1 475 ? 16.307 4.279 -27.336 1.00 98.62 475 GLU A O 1
ATOM 3643 N N . PHE A 1 476 ? 17.036 2.804 -25.813 1.00 98.62 476 PHE A N 1
ATOM 3644 C CA . PHE A 1 476 ? 17.606 3.799 -24.915 1.00 98.62 476 PHE A CA 1
ATOM 3645 C C . PHE A 1 476 ? 19.128 3.674 -24.867 1.00 98.62 476 PHE A C 1
ATOM 3647 O O . PHE A 1 476 ? 19.670 2.568 -24.775 1.00 98.62 476 PHE A O 1
ATOM 3654 N N . TRP A 1 477 ? 19.814 4.813 -24.848 1.00 98.50 477 TRP A N 1
ATOM 3655 C CA . TRP A 1 477 ? 21.264 4.870 -24.697 1.00 98.50 477 TRP A CA 1
ATOM 3656 C C . TRP A 1 477 ? 21.663 5.921 -23.661 1.00 98.50 477 TRP A C 1
ATOM 3658 O O . TRP A 1 477 ? 21.394 7.110 -23.839 1.00 98.50 477 TRP A O 1
ATOM 3668 N N . VAL A 1 478 ? 22.301 5.480 -22.576 1.00 98.69 478 VAL A N 1
ATOM 3669 C CA . VAL A 1 478 ? 22.761 6.331 -21.471 1.00 98.69 478 VAL A CA 1
ATOM 3670 C C . VAL A 1 478 ? 24.285 6.282 -21.431 1.00 98.69 478 VAL A C 1
ATOM 3672 O O . VAL A 1 478 ? 24.861 5.262 -21.056 1.00 98.69 478 VAL A O 1
ATOM 3675 N N . GLU A 1 479 ? 24.934 7.362 -21.866 1.00 98.56 479 GLU A N 1
ATOM 3676 C CA . GLU A 1 479 ? 26.398 7.469 -21.911 1.00 98.56 479 GLU A CA 1
ATOM 3677 C C . GLU A 1 479 ? 27.025 7.694 -20.517 1.00 98.56 479 GLU A C 1
ATOM 3679 O O . GLU A 1 479 ? 26.341 7.734 -19.493 1.00 98.56 479 GLU A O 1
ATOM 3684 N N . GLU A 1 480 ? 28.357 7.817 -20.483 1.00 98.56 480 GLU A N 1
ATOM 3685 C CA . GLU A 1 480 ? 29.132 8.001 -19.253 1.00 98.56 480 GLU A CA 1
ATOM 3686 C C . GLU A 1 480 ? 28.621 9.190 -18.422 1.00 98.56 480 GLU A C 1
ATOM 3688 O O . GLU A 1 480 ? 28.397 10.280 -18.952 1.00 98.56 480 GLU A O 1
ATOM 3693 N N . ASP A 1 481 ? 28.446 8.980 -17.117 1.00 98.44 481 ASP A N 1
ATOM 3694 C CA . ASP A 1 481 ? 27.962 9.978 -16.152 1.00 98.44 481 ASP A CA 1
ATOM 3695 C C . ASP A 1 481 ? 26.588 10.607 -16.509 1.00 98.44 481 ASP A C 1
ATOM 3697 O O . ASP A 1 481 ? 26.209 11.636 -15.947 1.00 98.44 481 ASP A O 1
ATOM 3701 N N . ALA A 1 482 ? 25.831 10.026 -17.449 1.00 98.50 482 ALA A N 1
ATOM 3702 C CA . ALA A 1 482 ? 24.532 10.539 -17.879 1.00 98.50 482 ALA A CA 1
ATOM 3703 C C . ALA A 1 482 ? 23.376 9.955 -17.055 1.00 98.50 482 ALA A C 1
ATOM 3705 O O . ALA A 1 482 ? 23.427 8.825 -16.571 1.00 98.50 482 ALA A O 1
ATOM 3706 N N . HIS A 1 483 ? 22.302 10.723 -16.896 1.00 97.62 483 HIS A N 1
ATOM 3707 C CA . HIS A 1 483 ? 21.110 10.323 -16.156 1.00 97.62 483 HIS A CA 1
ATOM 3708 C C . HIS A 1 483 ? 19.883 10.430 -17.060 1.00 97.62 483 HIS A C 1
ATOM 3710 O O . HIS A 1 483 ? 19.551 11.510 -17.543 1.00 97.62 483 HIS A O 1
ATOM 3716 N N . LEU A 1 484 ? 19.163 9.327 -17.236 1.00 97.31 484 LEU A N 1
ATOM 3717 C CA . LEU A 1 484 ? 17.921 9.281 -17.994 1.00 97.31 484 LEU A CA 1
ATOM 3718 C C . LEU A 1 484 ? 16.778 8.781 -17.114 1.00 97.31 484 LEU A C 1
ATOM 3720 O O . LEU A 1 484 ? 16.812 7.657 -16.619 1.00 97.31 484 LEU A O 1
ATOM 3724 N N . SER A 1 485 ? 15.748 9.606 -16.961 1.00 93.81 485 SER A N 1
ATOM 3725 C CA . SER A 1 485 ? 14.495 9.250 -16.300 1.00 93.81 485 SER A CA 1
ATOM 3726 C C . SER A 1 485 ? 13.366 9.229 -17.322 1.00 93.81 485 SER A C 1
ATOM 3728 O O . SER A 1 485 ? 13.020 10.271 -17.874 1.00 93.81 485 SER A O 1
ATOM 3730 N N . ASN A 1 486 ? 12.787 8.058 -17.571 1.00 93.50 486 ASN A N 1
ATOM 3731 C CA . ASN A 1 486 ? 11.656 7.868 -18.469 1.00 93.50 486 ASN A CA 1
ATOM 3732 C C . ASN A 1 486 ? 10.417 7.443 -17.676 1.00 93.50 486 ASN A C 1
ATOM 3734 O O . ASN A 1 486 ? 10.406 6.377 -17.060 1.00 93.50 486 ASN A O 1
ATOM 3738 N N . THR A 1 487 ? 9.360 8.246 -17.741 1.00 90.12 487 THR A N 1
ATOM 3739 C CA . THR A 1 487 ? 8.052 7.929 -17.165 1.00 90.12 487 THR A CA 1
ATOM 3740 C C . THR A 1 487 ? 7.069 7.638 -18.289 1.00 90.12 487 THR A C 1
ATOM 3742 O O . THR A 1 487 ? 6.802 8.501 -19.119 1.00 90.12 487 THR A O 1
ATOM 3745 N N . MET A 1 488 ? 6.534 6.422 -18.327 1.00 90.00 488 MET A N 1
ATOM 3746 C CA . MET A 1 488 ? 5.590 5.956 -19.338 1.00 90.00 488 MET A CA 1
ATOM 3747 C C . MET A 1 488 ? 4.214 5.731 -18.716 1.00 90.00 488 MET A C 1
ATOM 3749 O O . MET A 1 488 ? 4.078 4.943 -17.780 1.00 90.00 488 MET A O 1
ATOM 3753 N N . ILE A 1 489 ? 3.208 6.411 -19.260 1.00 87.19 489 ILE A N 1
ATOM 3754 C CA . ILE A 1 489 ? 1.815 6.353 -18.817 1.00 87.19 489 ILE A CA 1
ATOM 3755 C C . ILE A 1 489 ? 0.993 5.705 -19.928 1.00 87.19 489 ILE A C 1
ATOM 3757 O O . ILE A 1 489 ? 0.953 6.203 -21.053 1.00 87.19 489 ILE A O 1
ATOM 3761 N N . HIS A 1 490 ? 0.344 4.590 -19.619 1.00 88.81 490 HIS A N 1
ATOM 3762 C CA . HIS A 1 490 ? -0.502 3.849 -20.545 1.00 88.81 490 HIS A CA 1
ATOM 3763 C C . HIS A 1 490 ? -1.979 3.995 -20.169 1.00 88.81 490 HIS A C 1
ATOM 3765 O O . HIS A 1 490 ? -2.424 3.464 -19.149 1.00 88.81 490 HIS A O 1
ATOM 3771 N N . LYS A 1 491 ? -2.741 4.663 -21.042 1.00 86.00 491 LYS A N 1
ATOM 3772 C CA . LYS A 1 491 ? -4.192 4.862 -20.938 1.00 86.00 491 LYS A CA 1
ATOM 3773 C C . LYS A 1 491 ? -4.912 4.280 -22.153 1.00 86.00 491 LYS A C 1
ATOM 3775 O O . LYS A 1 491 ? -5.415 5.001 -23.011 1.00 86.00 491 LYS A O 1
ATOM 3780 N N . TRP A 1 492 ? -4.910 2.957 -22.242 1.00 89.69 492 TRP A N 1
ATOM 3781 C CA . TRP A 1 492 ? -5.528 2.234 -23.352 1.00 89.69 492 TRP A CA 1
ATOM 3782 C C . TRP A 1 492 ? -7.037 2.026 -23.160 1.00 89.69 492 TRP A C 1
ATOM 3784 O O . TRP A 1 492 ? -7.636 2.509 -22.196 1.00 89.69 492 TRP A O 1
ATOM 3794 N N . CYS A 1 493 ? -7.633 1.317 -24.120 1.00 87.62 493 CYS A N 1
ATOM 3795 C CA . CYS A 1 493 ? -9.049 0.998 -24.193 1.00 87.62 493 CYS A CA 1
ATOM 3796 C C . CYS A 1 493 ? -9.218 -0.497 -23.931 1.00 87.62 493 CYS A C 1
ATOM 3798 O O . CYS A 1 493 ? -8.325 -1.299 -24.212 1.00 87.62 493 CYS A O 1
ATOM 3800 N N . ASP A 1 494 ? -10.391 -0.898 -23.446 1.00 87.62 494 ASP A N 1
ATOM 3801 C CA . ASP A 1 494 ? -10.699 -2.267 -23.011 1.00 87.62 494 ASP A CA 1
ATOM 3802 C C . ASP A 1 494 ? -10.411 -3.367 -24.054 1.00 87.62 494 ASP A C 1
ATOM 3804 O O . ASP A 1 494 ? -10.203 -4.525 -23.690 1.00 87.62 494 ASP A O 1
ATOM 3808 N N . LYS A 1 495 ? -10.361 -3.015 -25.343 1.00 90.19 495 LYS A N 1
ATOM 3809 C CA . LYS A 1 495 ? -10.073 -3.920 -26.465 1.00 90.19 495 LYS A CA 1
ATOM 3810 C C . LYS A 1 495 ? -8.650 -3.829 -27.012 1.00 90.19 495 LYS A C 1
ATOM 3812 O O . LYS A 1 495 ? -8.268 -4.721 -27.771 1.00 90.19 495 LYS A O 1
ATOM 3817 N N . SER A 1 496 ? -7.873 -2.816 -26.631 1.00 92.56 496 SER A N 1
ATOM 3818 C CA . SER A 1 496 ? -6.538 -2.570 -27.180 1.00 92.56 496 SER A CA 1
ATOM 3819 C C . SER A 1 496 ? -5.548 -3.684 -26.833 1.00 92.56 496 SER A C 1
ATOM 3821 O O . SER A 1 496 ? -5.568 -4.247 -25.732 1.00 92.56 496 SER A O 1
ATOM 3823 N N . ILE A 1 497 ? -4.653 -3.979 -27.777 1.00 95.19 497 ILE A N 1
ATOM 3824 C CA . ILE A 1 497 ? -3.585 -4.979 -27.644 1.00 95.19 497 ILE A CA 1
ATOM 3825 C C . ILE A 1 497 ? -2.235 -4.265 -27.701 1.00 95.19 497 ILE A C 1
ATOM 3827 O O . ILE A 1 497 ? -1.947 -3.579 -28.671 1.00 95.19 497 ILE A O 1
ATOM 3831 N N . VAL A 1 498 ? -1.386 -4.419 -26.688 1.00 96.56 498 VAL A N 1
ATOM 3832 C CA . VAL A 1 498 ? -0.200 -3.561 -26.546 1.00 96.56 498 VAL A CA 1
ATOM 3833 C C . VAL A 1 498 ? 1.055 -4.400 -26.328 1.00 96.56 498 VAL A C 1
ATOM 3835 O O . VAL A 1 498 ? 1.186 -5.091 -25.316 1.00 96.56 498 VAL A O 1
ATOM 3838 N N . TYR A 1 499 ? 2.000 -4.324 -27.266 1.00 97.50 499 TYR A N 1
ATOM 3839 C CA . TYR A 1 499 ? 3.242 -5.099 -27.245 1.00 97.50 499 TYR A CA 1
ATOM 3840 C C . TYR A 1 499 ? 4.478 -4.211 -27.431 1.00 97.50 499 TYR A C 1
ATOM 3842 O O . TYR A 1 499 ? 5.042 -4.144 -28.522 1.00 97.50 499 TYR A O 1
ATOM 3850 N N . PRO A 1 500 ? 4.941 -3.526 -26.373 1.00 96.88 500 PRO A N 1
ATOM 3851 C CA . PRO A 1 500 ? 6.156 -2.734 -26.435 1.00 96.88 500 PRO A CA 1
ATOM 3852 C C . PRO A 1 500 ? 7.395 -3.617 -26.250 1.00 96.88 500 PRO A C 1
ATOM 3854 O O . PRO A 1 500 ? 7.409 -4.569 -25.456 1.00 96.88 500 PRO A O 1
ATOM 3857 N N . ARG A 1 501 ? 8.466 -3.279 -26.962 1.00 97.62 501 ARG A N 1
ATOM 3858 C CA . ARG A 1 501 ? 9.793 -3.884 -26.879 1.00 97.62 501 ARG A CA 1
ATOM 3859 C C . ARG A 1 501 ? 10.805 -2.797 -26.634 1.00 97.62 501 ARG A C 1
ATOM 3861 O O . ARG A 1 501 ? 11.030 -1.942 -27.479 1.00 97.62 501 ARG A O 1
ATOM 3868 N N . SER A 1 502 ? 11.431 -2.854 -25.470 1.00 97.88 502 SER A N 1
ATOM 3869 C CA . SER A 1 502 ? 12.407 -1.845 -25.099 1.00 97.88 502 SER A CA 1
ATOM 3870 C C . SER A 1 502 ? 13.676 -2.472 -24.572 1.00 97.88 502 SER A C 1
ATOM 3872 O O . SER A 1 502 ? 13.643 -3.518 -23.912 1.00 97.88 502 SER A O 1
ATOM 3874 N N . ALA A 1 503 ? 14.792 -1.829 -24.876 1.00 98.38 503 ALA A N 1
ATOM 3875 C CA . ALA A 1 503 ? 16.070 -2.178 -24.301 1.00 98.38 503 ALA A CA 1
ATOM 3876 C C . ALA A 1 503 ? 16.939 -0.932 -24.120 1.00 98.38 503 ALA A C 1
ATOM 3878 O O . ALA A 1 503 ? 16.832 0.032 -24.878 1.00 98.38 503 ALA A O 1
ATOM 3879 N N . THR A 1 504 ? 17.782 -0.973 -23.094 1.00 98.69 504 THR A N 1
ATOM 3880 C CA . THR A 1 504 ? 18.603 0.151 -22.657 1.00 98.69 504 THR A CA 1
ATOM 3881 C C . THR A 1 504 ? 20.046 -0.287 -22.506 1.00 98.69 504 THR A C 1
ATOM 3883 O O . THR A 1 504 ? 20.303 -1.285 -21.833 1.00 98.69 504 THR A O 1
ATOM 3886 N N . ILE A 1 505 ? 20.984 0.479 -23.059 1.00 98.69 505 ILE A N 1
ATOM 3887 C CA . ILE A 1 505 ? 22.406 0.372 -22.710 1.00 98.69 505 ILE A CA 1
ATOM 3888 C C . ILE A 1 505 ? 22.760 1.488 -21.732 1.00 98.69 505 ILE A C 1
ATOM 3890 O O . ILE A 1 505 ? 22.420 2.649 -21.965 1.00 98.69 505 ILE A O 1
ATOM 3894 N N . VAL A 1 506 ? 23.423 1.120 -20.635 1.00 98.75 506 VAL A N 1
ATOM 3895 C CA . VAL A 1 506 ? 23.916 2.058 -19.623 1.00 98.75 506 VAL A CA 1
ATOM 3896 C C . VAL A 1 506 ? 25.426 1.912 -19.492 1.00 98.75 506 VAL A C 1
ATOM 3898 O O . VAL A 1 506 ? 25.942 0.853 -19.116 1.00 98.75 506 VAL A O 1
ATOM 3901 N N . GLU A 1 507 ? 26.118 2.992 -19.827 1.00 98.62 507 GLU A N 1
ATOM 3902 C CA . GLU A 1 507 ? 27.568 3.115 -19.767 1.00 98.62 507 GLU A CA 1
ATOM 3903 C C . GLU A 1 507 ? 28.035 3.546 -18.367 1.00 98.62 507 GLU A C 1
ATOM 3905 O O . GLU A 1 507 ? 27.272 3.578 -17.400 1.00 98.62 507 GLU A O 1
ATOM 3910 N N . LYS A 1 508 ? 29.337 3.808 -18.230 1.00 98.62 508 LYS A N 1
ATOM 3911 C CA . LYS A 1 508 ? 30.010 3.995 -16.939 1.00 98.62 508 LYS A CA 1
ATOM 3912 C C . LYS A 1 508 ? 29.362 5.106 -16.107 1.00 98.62 508 LYS A C 1
ATOM 3914 O O . LYS A 1 508 ? 29.162 6.206 -16.604 1.00 98.62 508 LYS A O 1
ATOM 3919 N N . ASN A 1 509 ? 29.052 4.819 -14.842 1.00 98.44 509 ASN A N 1
ATOM 3920 C CA . ASN A 1 509 ? 28.325 5.703 -13.919 1.00 98.44 509 ASN A CA 1
ATOM 3921 C C . ASN A 1 509 ? 26.961 6.212 -14.431 1.00 98.44 509 ASN A C 1
ATOM 3923 O O . ASN A 1 509 ? 26.373 7.099 -13.814 1.00 98.44 509 ASN A O 1
ATOM 3927 N N . GLY A 1 510 ? 26.452 5.681 -15.545 1.00 98.56 510 GLY A N 1
ATOM 3928 C CA . GLY A 1 510 ? 25.165 6.075 -16.090 1.00 98.56 510 GLY A CA 1
ATOM 3929 C C . GLY A 1 510 ? 24.020 5.619 -15.188 1.00 98.56 510 GLY A C 1
ATOM 3930 O O . GLY A 1 510 ? 24.094 4.579 -14.526 1.00 98.56 510 GLY A O 1
ATOM 3931 N N . VAL A 1 511 ? 22.935 6.387 -15.177 1.00 98.38 511 VAL A N 1
ATOM 3932 C CA . VAL A 1 511 ? 21.740 6.095 -14.381 1.00 98.38 511 VAL A CA 1
ATOM 3933 C C . VAL A 1 511 ? 20.522 6.040 -15.288 1.00 98.38 511 VAL A C 1
ATOM 3935 O O . VAL A 1 511 ? 20.160 7.035 -15.912 1.00 98.38 511 VAL A O 1
ATOM 3938 N N . PHE A 1 512 ? 19.848 4.895 -15.314 1.00 98.25 512 PHE A N 1
ATOM 3939 C CA . PHE A 1 512 ? 18.564 4.726 -15.984 1.00 98.25 512 PHE A CA 1
ATOM 3940 C C . PHE A 1 512 ? 17.443 4.513 -14.965 1.00 98.25 512 PHE A C 1
ATOM 3942 O O . PHE A 1 512 ? 17.481 3.578 -14.167 1.00 98.25 512 PHE A O 1
ATOM 3949 N N . LEU A 1 513 ? 16.428 5.369 -15.001 1.00 95.69 513 LEU A N 1
ATOM 3950 C CA . LEU A 1 513 ? 15.212 5.258 -14.204 1.00 95.69 513 LEU A CA 1
ATOM 3951 C C . LEU A 1 513 ? 14.016 5.088 -15.145 1.00 95.69 513 LEU A C 1
ATOM 3953 O O . LEU A 1 513 ? 13.731 5.970 -15.948 1.00 95.69 513 LEU A O 1
ATOM 3957 N N . SER A 1 514 ? 13.303 3.971 -15.029 1.00 94.50 514 SER A N 1
ATOM 3958 C CA . SER A 1 514 ? 12.078 3.692 -15.777 1.00 94.50 514 SER A CA 1
ATOM 3959 C C . SER A 1 514 ? 10.898 3.628 -14.818 1.00 94.50 514 SER A C 1
ATOM 3961 O O . SER A 1 514 ? 10.820 2.713 -14.002 1.00 94.50 514 SER A O 1
ATOM 3963 N N . ASN A 1 515 ? 9.957 4.561 -14.937 1.00 90.69 515 ASN A N 1
ATOM 3964 C CA . ASN A 1 515 ? 8.679 4.523 -14.233 1.00 90.69 515 ASN A CA 1
ATOM 3965 C C . ASN A 1 515 ? 7.586 4.120 -15.224 1.00 90.69 515 ASN A C 1
ATOM 3967 O O . ASN A 1 515 ? 7.430 4.755 -16.263 1.00 90.69 515 ASN A O 1
ATOM 3971 N N . TYR A 1 516 ? 6.828 3.075 -14.916 1.00 91.00 516 TYR A N 1
ATOM 3972 C CA . TYR A 1 516 ? 5.733 2.590 -15.746 1.00 91.00 516 TYR A CA 1
ATOM 3973 C C . TYR A 1 516 ? 4.417 2.644 -14.975 1.00 91.00 516 TYR A C 1
ATOM 3975 O O . TYR A 1 516 ? 4.320 2.128 -13.862 1.00 91.00 516 TYR A O 1
ATOM 3983 N N . VAL A 1 517 ? 3.400 3.260 -15.568 1.00 87.56 517 VAL A N 1
ATOM 3984 C CA . VAL A 1 517 ? 2.072 3.393 -14.972 1.00 87.56 517 VAL A CA 1
ATOM 3985 C C . VAL A 1 517 ? 1.033 2.897 -15.965 1.00 87.56 517 VAL A C 1
ATOM 3987 O O . VAL A 1 517 ? 0.961 3.373 -17.096 1.00 87.56 517 VAL A O 1
ATOM 3990 N N . SER A 1 518 ? 0.228 1.929 -15.535 1.00 88.12 518 SER A N 1
ATOM 3991 C CA . SER A 1 518 ? -0.880 1.367 -16.307 1.00 88.12 518 SER A CA 1
ATOM 3992 C C . SER A 1 518 ? -2.125 1.347 -15.439 1.00 88.12 518 SER A C 1
ATOM 3994 O O . SER A 1 518 ? -2.230 0.519 -14.535 1.00 88.12 518 SER A O 1
ATOM 3996 N N . THR A 1 519 ? -3.054 2.254 -15.712 1.00 78.00 519 THR A N 1
ATOM 3997 C CA . THR A 1 519 ? -4.223 2.516 -14.860 1.00 78.00 519 THR A CA 1
ATOM 3998 C C . THR A 1 519 ? -5.559 2.170 -15.520 1.00 78.00 519 THR A C 1
ATOM 4000 O O . THR A 1 519 ? -6.509 1.818 -14.824 1.00 78.00 519 THR A O 1
ATOM 4003 N N . ASN A 1 520 ? -5.638 2.223 -16.852 1.00 77.81 520 ASN A N 1
ATOM 4004 C CA . ASN A 1 520 ? -6.894 2.075 -17.590 1.00 77.81 520 ASN A CA 1
ATOM 4005 C C . ASN A 1 520 ? -7.179 0.632 -18.032 1.00 77.81 520 ASN A C 1
ATOM 4007 O O . ASN A 1 520 ? -6.322 -0.255 -17.994 1.00 77.81 520 ASN A O 1
ATOM 4011 N N . ALA A 1 521 ? -8.412 0.412 -18.498 1.00 78.62 521 ALA A N 1
ATOM 4012 C CA . ALA A 1 521 ? -8.809 -0.839 -19.125 1.00 78.62 521 ALA A CA 1
ATOM 4013 C C . ALA A 1 521 ? -7.982 -1.122 -20.383 1.00 78.62 521 ALA A C 1
ATOM 4015 O O . ALA A 1 521 ? -7.740 -0.251 -21.207 1.00 78.62 521 ALA A O 1
ATOM 4016 N N . VAL A 1 522 ? -7.569 -2.374 -20.530 1.00 90.25 522 VAL A N 1
ATOM 4017 C CA . VAL A 1 522 ? -6.810 -2.867 -21.677 1.00 90.25 522 VAL A CA 1
ATOM 4018 C C . VAL A 1 522 ? -7.131 -4.338 -21.858 1.00 90.25 522 VAL A C 1
ATOM 4020 O O . VAL A 1 522 ? -7.298 -5.045 -20.863 1.00 90.25 522 VAL A O 1
ATOM 4023 N N . LYS A 1 523 ? -7.195 -4.835 -23.096 1.00 94.44 523 LYS A N 1
ATOM 4024 C CA . LYS A 1 523 ? -7.382 -6.275 -23.309 1.00 94.44 523 LYS A CA 1
ATOM 4025 C C . LYS A 1 523 ? -6.128 -7.018 -22.888 1.00 94.44 523 LYS A C 1
ATOM 4027 O O . LYS A 1 523 ? -6.182 -7.944 -22.079 1.00 94.44 523 LYS A O 1
ATOM 4032 N N . THR A 1 524 ? -4.985 -6.612 -23.441 1.00 96.75 524 THR A N 1
ATOM 4033 C CA . THR A 1 524 ? -3.705 -7.176 -23.035 1.00 96.75 524 THR A CA 1
ATOM 4034 C C . THR A 1 524 ? -2.539 -6.222 -23.218 1.00 96.75 524 THR A C 1
ATOM 4036 O O . THR A 1 524 ? -2.472 -5.480 -24.196 1.00 96.75 524 THR A O 1
ATOM 4039 N N . ILE A 1 525 ? -1.600 -6.300 -22.280 1.00 97.38 525 ILE A N 1
ATOM 4040 C CA . ILE A 1 525 ? -0.268 -5.717 -22.400 1.00 97.38 525 ILE A CA 1
ATOM 4041 C C . ILE A 1 525 ? 0.729 -6.851 -22.222 1.00 97.38 525 ILE A C 1
ATOM 4043 O O . ILE A 1 525 ? 0.613 -7.603 -21.255 1.00 97.38 525 ILE A O 1
ATOM 4047 N N . GLN A 1 526 ? 1.708 -6.961 -23.120 1.00 97.62 526 GLN A N 1
ATOM 4048 C CA . GLN A 1 526 ? 2.872 -7.809 -22.890 1.00 97.62 526 GLN A CA 1
ATOM 4049 C C . GLN A 1 526 ? 4.160 -7.004 -23.065 1.00 97.62 526 GLN A C 1
ATOM 4051 O O . GLN A 1 526 ? 4.499 -6.636 -24.188 1.00 97.62 526 GLN A O 1
ATOM 4056 N N . SER A 1 527 ? 4.882 -6.745 -21.970 1.00 96.75 527 SER A N 1
ATOM 4057 C CA . SER A 1 527 ? 6.129 -5.971 -21.969 1.00 96.75 527 SER A CA 1
ATOM 4058 C C . SER A 1 527 ? 7.219 -6.618 -21.114 1.00 96.75 527 SER A C 1
ATOM 4060 O O . SER A 1 527 ? 6.961 -7.198 -20.062 1.00 96.75 527 SER A O 1
ATOM 4062 N N . TYR A 1 528 ? 8.469 -6.526 -21.572 1.00 97.31 528 TYR A N 1
ATOM 4063 C CA . TYR A 1 528 ? 9.621 -6.994 -20.796 1.00 97.31 528 TYR A CA 1
ATOM 4064 C C . TYR A 1 528 ? 10.887 -6.187 -21.135 1.00 97.31 528 TYR A C 1
ATOM 4066 O O . TYR A 1 528 ? 11.774 -6.700 -21.829 1.00 97.31 528 TYR A O 1
ATOM 4074 N N . PRO A 1 529 ? 10.942 -4.895 -20.743 1.00 97.50 529 PRO A N 1
ATOM 4075 C CA . PRO A 1 529 ? 12.109 -4.039 -20.934 1.00 97.50 529 PRO A CA 1
ATOM 4076 C C . PRO A 1 529 ? 13.378 -4.641 -20.326 1.00 97.50 529 PRO A C 1
ATOM 4078 O O . PRO A 1 529 ? 13.342 -5.241 -19.250 1.00 97.50 529 PRO A O 1
ATOM 4081 N N . VAL A 1 530 ? 14.504 -4.457 -21.018 1.00 98.38 530 VAL A N 1
ATOM 4082 C CA . VAL A 1 530 ? 15.815 -4.978 -20.603 1.00 98.38 530 VAL A CA 1
ATOM 4083 C C . VAL A 1 530 ? 16.815 -3.835 -20.449 1.00 98.38 530 VAL A C 1
ATOM 4085 O O . VAL A 1 530 ? 17.017 -3.082 -21.392 1.00 98.38 530 VAL A O 1
ATOM 4088 N N . ALA A 1 531 ? 17.489 -3.729 -19.306 1.00 98.56 531 ALA A N 1
ATOM 4089 C CA . ALA A 1 531 ? 18.652 -2.861 -19.134 1.00 98.56 531 ALA A CA 1
ATOM 4090 C C . ALA A 1 531 ? 19.951 -3.678 -19.120 1.00 98.56 531 ALA A C 1
ATOM 4092 O O . ALA A 1 531 ? 20.110 -4.608 -18.325 1.00 98.56 531 ALA A O 1
ATOM 4093 N N . TYR A 1 532 ? 20.887 -3.296 -19.982 1.00 98.56 532 TYR A N 1
ATOM 4094 C CA . TYR A 1 532 ? 22.254 -3.795 -20.039 1.00 98.56 532 TYR A CA 1
ATOM 4095 C C . TYR A 1 532 ? 23.173 -2.789 -19.335 1.00 98.56 532 TYR A C 1
ATOM 4097 O O . TYR A 1 532 ? 23.448 -1.713 -19.869 1.00 98.56 532 TYR A O 1
ATOM 4105 N N . LEU A 1 533 ? 23.627 -3.122 -18.124 1.00 98.56 533 LEU A N 1
ATOM 4106 C CA . LEU A 1 533 ? 24.550 -2.292 -17.345 1.00 98.56 533 LEU A CA 1
ATOM 4107 C C . LEU A 1 533 ? 25.990 -2.657 -17.717 1.00 98.56 533 LEU A C 1
ATOM 4109 O O . LEU A 1 533 ? 26.626 -3.484 -17.062 1.00 98.56 533 LEU A O 1
ATOM 4113 N N . ASN A 1 534 ? 26.468 -2.087 -18.821 1.00 97.19 534 ASN A N 1
ATOM 4114 C CA . ASN A 1 534 ? 27.748 -2.442 -19.438 1.00 97.19 534 ASN A CA 1
ATOM 4115 C C . ASN A 1 534 ? 28.927 -1.621 -18.900 1.00 97.19 534 ASN A C 1
ATOM 4117 O O . ASN A 1 534 ? 30.075 -2.047 -19.031 1.00 97.19 534 ASN A O 1
ATOM 4121 N N . GLY A 1 535 ? 28.659 -0.467 -18.290 1.00 97.81 535 GLY A N 1
ATOM 4122 C CA . GLY A 1 535 ? 29.679 0.378 -17.684 1.00 97.81 535 GLY A CA 1
ATOM 4123 C C . GLY A 1 535 ? 29.841 0.167 -16.183 1.00 97.81 535 GLY A C 1
ATOM 4124 O O . GLY A 1 535 ? 28.879 -0.097 -15.464 1.00 97.81 535 GLY A O 1
ATOM 4125 N N . GLU A 1 536 ? 31.071 0.316 -15.693 1.00 98.19 536 GLU A N 1
ATOM 4126 C CA . GLU A 1 536 ? 31.356 0.285 -14.255 1.00 98.19 536 GLU A CA 1
ATOM 4127 C C . GLU A 1 536 ? 30.508 1.323 -13.507 1.00 98.19 536 GLU A C 1
ATOM 4129 O O . GLU A 1 536 ? 30.363 2.455 -13.966 1.00 98.19 536 GLU A O 1
ATOM 4134 N N . GLY A 1 537 ? 29.917 0.930 -12.377 1.00 97.75 537 GLY A N 1
ATOM 4135 C CA . GLY A 1 537 ? 29.083 1.819 -11.562 1.00 97.75 537 GLY A CA 1
ATOM 4136 C C . GLY A 1 537 ? 27.716 2.171 -12.162 1.00 97.75 537 GLY A C 1
ATOM 4137 O O . GLY A 1 537 ? 27.001 2.977 -11.571 1.00 97.75 537 GLY A O 1
ATOM 4138 N N . ALA A 1 538 ? 27.331 1.592 -13.306 1.00 98.69 538 ALA A N 1
ATOM 4139 C CA . ALA A 1 538 ? 26.029 1.837 -13.925 1.00 98.69 538 ALA A CA 1
ATOM 4140 C C . ALA A 1 538 ? 24.859 1.365 -13.041 1.00 98.69 538 ALA A C 1
ATOM 4142 O O . ALA A 1 538 ? 24.941 0.340 -12.352 1.00 98.69 538 ALA A O 1
ATOM 4143 N N . VAL A 1 539 ? 23.745 2.098 -13.092 1.00 98.56 539 VAL A N 1
ATOM 4144 C CA . VAL A 1 539 ? 22.556 1.853 -12.265 1.00 98.56 539 VAL A CA 1
ATOM 4145 C C . VAL A 1 539 ? 21.293 1.798 -13.121 1.00 98.56 539 VAL A C 1
ATOM 4147 O O . VAL A 1 539 ? 21.062 2.682 -13.944 1.00 98.56 539 VAL A O 1
ATOM 4150 N N . ALA A 1 540 ? 20.431 0.809 -12.873 1.00 98.25 540 ALA A N 1
ATOM 4151 C CA . ALA A 1 540 ? 19.060 0.788 -13.384 1.00 98.25 540 ALA A CA 1
ATOM 4152 C C . ALA A 1 540 ? 18.034 0.708 -12.251 1.00 98.25 540 ALA A C 1
ATOM 4154 O O . ALA A 1 540 ? 18.179 -0.072 -11.312 1.00 98.25 540 ALA A O 1
ATOM 4155 N N . ARG A 1 541 ? 16.952 1.474 -12.373 1.00 96.81 541 ARG A N 1
ATOM 4156 C CA . ARG A 1 541 ? 15.775 1.371 -11.511 1.00 96.81 541 ARG A CA 1
ATOM 4157 C C . ARG A 1 541 ? 14.520 1.213 -12.350 1.00 96.81 541 ARG A C 1
ATOM 4159 O O . ARG A 1 541 ? 14.299 1.997 -13.271 1.00 96.81 541 ARG A O 1
ATOM 4166 N N . PHE A 1 542 ? 13.692 0.238 -12.003 1.00 95.62 542 PHE A N 1
ATOM 4167 C CA . PHE A 1 542 ? 12.394 0.012 -12.625 1.00 95.62 542 PHE A CA 1
ATOM 4168 C C . PHE A 1 542 ? 11.300 0.118 -11.572 1.00 95.62 542 PHE A C 1
ATOM 4170 O O . PHE A 1 542 ? 11.258 -0.685 -10.647 1.00 95.62 542 PHE A O 1
ATOM 4177 N N . ASN A 1 543 ? 10.397 1.076 -11.741 1.00 91.50 543 ASN A N 1
ATOM 4178 C CA . ASN A 1 543 ? 9.228 1.253 -10.891 1.00 91.50 543 ASN A CA 1
ATOM 4179 C C . ASN A 1 543 ? 7.973 1.002 -11.719 1.00 91.50 543 ASN A C 1
ATOM 4181 O O . ASN A 1 543 ? 7.867 1.487 -12.846 1.00 91.50 543 ASN A O 1
ATOM 4185 N N . SER A 1 544 ? 7.014 0.250 -11.190 1.00 90.12 544 SER A N 1
ATOM 4186 C CA . SER A 1 544 ? 5.759 -0.037 -11.889 1.00 90.12 544 SER A CA 1
ATOM 4187 C C . SER A 1 544 ? 4.550 0.087 -10.972 1.00 90.12 544 SER A C 1
ATOM 4189 O O . SER A 1 544 ? 4.537 -0.519 -9.903 1.00 90.12 544 SER A O 1
ATOM 4191 N N . VAL A 1 545 ? 3.518 0.803 -11.425 1.00 88.25 545 VAL A N 1
ATOM 4192 C CA . VAL A 1 545 ? 2.160 0.771 -10.855 1.00 88.25 545 VAL A CA 1
ATOM 4193 C C . VAL A 1 545 ? 1.219 0.204 -11.900 1.00 88.25 545 VAL A C 1
ATOM 4195 O O . VAL A 1 545 ? 1.072 0.757 -12.990 1.00 88.25 545 VAL A O 1
ATOM 4198 N N . ILE A 1 546 ? 0.602 -0.926 -11.573 1.00 90.81 546 ILE A N 1
ATOM 4199 C CA . ILE A 1 546 ? -0.231 -1.682 -12.501 1.00 90.81 546 ILE A CA 1
ATOM 4200 C C . ILE A 1 546 ? -1.599 -1.901 -11.872 1.00 90.81 546 ILE A C 1
ATOM 4202 O O . ILE A 1 546 ? -1.717 -2.549 -10.833 1.00 90.81 546 ILE A O 1
ATOM 4206 N N . VAL A 1 547 ? -2.636 -1.420 -12.544 1.00 88.56 547 VAL A N 1
ATOM 4207 C CA . VAL A 1 547 ? -4.033 -1.676 -12.213 1.00 88.56 547 VAL A CA 1
ATOM 4208 C C . VAL A 1 547 ? -4.641 -2.549 -13.304 1.00 88.56 547 VAL A C 1
ATOM 4210 O O . VAL A 1 547 ? -4.618 -2.200 -14.481 1.00 88.56 547 VAL A O 1
ATOM 4213 N N . ALA A 1 548 ? -5.183 -3.703 -12.918 1.00 90.88 548 ALA A N 1
ATOM 4214 C CA . ALA A 1 548 ? -5.835 -4.638 -13.828 1.00 90.88 548 ALA A CA 1
ATOM 4215 C C . ALA A 1 548 ? -7.343 -4.723 -13.544 1.00 90.88 548 ALA A C 1
ATOM 4217 O O . ALA A 1 548 ? -7.763 -5.463 -12.640 1.00 90.88 548 ALA A O 1
ATOM 4218 N N . PRO A 1 549 ? -8.181 -4.008 -14.313 1.00 87.69 549 PRO A N 1
ATOM 4219 C CA . PRO A 1 549 ? -9.626 -4.165 -14.233 1.00 87.69 549 PRO A CA 1
ATOM 4220 C C . PRO A 1 549 ? -10.072 -5.514 -14.812 1.00 87.69 549 PRO A C 1
ATOM 4222 O O . PRO A 1 549 ? -9.303 -6.253 -15.436 1.00 87.69 549 PRO A O 1
ATOM 4225 N N . LYS A 1 550 ? -11.345 -5.856 -14.604 1.00 87.69 550 LYS A N 1
ATOM 4226 C CA . LYS A 1 550 ? -11.945 -7.085 -15.131 1.00 87.69 550 LYS A CA 1
ATOM 4227 C C . LYS A 1 550 ? -11.724 -7.219 -16.643 1.00 87.69 550 LYS A C 1
ATOM 4229 O O . LYS A 1 550 ? -12.001 -6.300 -17.402 1.00 87.69 550 LYS A O 1
ATOM 4234 N N . GLY A 1 551 ? -11.271 -8.398 -17.069 1.00 88.62 551 GLY A N 1
ATOM 4235 C CA . GLY A 1 551 ? -11.012 -8.711 -18.479 1.00 88.62 551 GLY A CA 1
ATOM 4236 C C . GLY A 1 551 ? -9.601 -8.372 -18.967 1.00 88.62 551 GLY A C 1
ATOM 4237 O O . GLY A 1 551 ? -9.207 -8.890 -20.008 1.00 88.62 551 GLY A O 1
ATOM 4238 N N . ALA A 1 552 ? -8.822 -7.595 -18.206 1.00 93.38 552 ALA A N 1
ATOM 4239 C CA . ALA A 1 552 ? -7.450 -7.265 -18.571 1.00 93.38 552 ALA A CA 1
ATOM 4240 C C . ALA A 1 552 ? -6.477 -8.425 -18.311 1.00 93.38 552 ALA A C 1
ATOM 4242 O O . ALA A 1 552 ? -6.537 -9.076 -17.262 1.00 93.38 552 ALA A O 1
ATOM 4243 N N . LEU A 1 553 ? -5.544 -8.646 -19.243 1.00 96.88 553 LEU A N 1
ATOM 4244 C CA . LEU A 1 553 ? -4.370 -9.506 -19.072 1.00 96.88 553 LEU A CA 1
ATOM 4245 C C . LEU A 1 553 ? -3.085 -8.686 -19.225 1.00 96.88 553 LEU A C 1
ATOM 4247 O O . LEU A 1 553 ? -2.661 -8.384 -20.341 1.00 96.88 553 LEU A O 1
ATOM 4251 N N . ILE A 1 554 ? -2.445 -8.363 -18.109 1.00 97.56 554 ILE A N 1
ATOM 4252 C CA . ILE A 1 554 ? -1.236 -7.540 -18.077 1.00 97.56 554 ILE A CA 1
ATOM 4253 C C . ILE A 1 554 ? -0.044 -8.437 -17.728 1.00 97.56 554 ILE A C 1
ATOM 4255 O O . ILE A 1 554 ? 0.121 -8.818 -16.575 1.00 97.56 554 ILE A O 1
ATOM 4259 N N . ASP A 1 555 ? 0.758 -8.810 -18.726 1.00 97.88 555 ASP A N 1
ATOM 4260 C CA . ASP A 1 555 ? 2.021 -9.542 -18.568 1.00 97.88 555 ASP A CA 1
ATOM 4261 C C . ASP A 1 555 ? 3.192 -8.570 -18.739 1.00 97.88 555 ASP A C 1
ATOM 4263 O O . ASP A 1 555 ? 3.632 -8.260 -19.844 1.00 97.88 555 ASP A O 1
ATOM 4267 N N . THR A 1 556 ? 3.673 -8.030 -17.631 1.00 95.94 556 THR A N 1
ATOM 4268 C CA . THR A 1 556 ? 4.678 -6.967 -17.642 1.00 95.94 556 THR A CA 1
ATOM 4269 C C . THR A 1 556 ? 5.810 -7.315 -16.706 1.00 95.94 556 THR A C 1
ATOM 4271 O O . THR A 1 556 ? 5.611 -7.968 -15.682 1.00 95.94 556 THR A O 1
ATOM 4274 N N . GLY A 1 557 ? 7.001 -6.824 -17.001 1.00 94.69 557 GLY A N 1
ATOM 4275 C CA . GLY A 1 557 ? 8.106 -6.979 -16.079 1.00 94.69 557 GLY A CA 1
ATOM 4276 C C . GLY A 1 557 ? 9.289 -6.107 -16.398 1.00 94.69 557 GLY A C 1
ATOM 4277 O O . GLY A 1 557 ? 9.185 -5.144 -17.147 1.00 94.69 557 GLY A O 1
ATOM 4278 N N . SER A 1 558 ? 10.436 -6.445 -15.832 1.00 96.94 558 SER A N 1
ATOM 4279 C CA . SER A 1 558 ? 11.700 -5.787 -16.148 1.00 96.94 558 SER A CA 1
ATOM 4280 C C . SER A 1 558 ? 12.857 -6.757 -15.982 1.00 96.94 558 SER A C 1
ATOM 4282 O O . SER A 1 558 ? 12.803 -7.669 -15.156 1.00 96.94 558 SER A O 1
ATOM 4284 N N . ARG A 1 559 ? 13.910 -6.560 -16.773 1.00 98.31 559 ARG A N 1
ATOM 4285 C CA . ARG A 1 559 ? 15.140 -7.342 -16.692 1.00 98.31 559 ARG A CA 1
ATOM 4286 C C . ARG A 1 559 ? 16.351 -6.426 -16.606 1.00 98.31 559 ARG A C 1
ATOM 4288 O O . ARG A 1 559 ? 16.445 -5.466 -17.364 1.00 98.31 559 ARG A O 1
ATOM 4295 N N . ALA A 1 560 ? 17.295 -6.745 -15.730 1.00 98.44 560 ALA A N 1
ATOM 4296 C CA . ALA A 1 560 ? 18.557 -6.030 -15.598 1.00 98.44 560 ALA A CA 1
ATOM 4297 C C . ALA A 1 560 ? 19.724 -7.015 -15.618 1.00 98.44 560 ALA A C 1
ATOM 4299 O O . ALA A 1 560 ? 19.738 -8.005 -14.887 1.00 98.44 560 ALA A O 1
ATOM 4300 N N . ILE A 1 561 ? 20.706 -6.729 -16.467 1.00 98.31 561 ILE A N 1
ATOM 4301 C CA . ILE A 1 561 ? 21.942 -7.499 -16.586 1.00 98.31 561 ILE A CA 1
ATOM 4302 C C . ILE A 1 561 ? 23.065 -6.644 -16.007 1.00 98.31 561 ILE A C 1
ATOM 4304 O O . ILE A 1 561 ? 23.432 -5.622 -16.586 1.00 98.31 561 ILE A O 1
ATOM 4308 N N . LEU A 1 562 ? 23.594 -7.068 -14.860 1.00 98.12 562 LEU A N 1
ATOM 4309 C CA . LEU A 1 562 ? 24.687 -6.421 -14.134 1.00 98.12 562 LEU A CA 1
ATOM 4310 C C . LEU A 1 562 ? 26.021 -6.823 -14.789 1.00 98.12 562 LEU A C 1
ATOM 4312 O O . LEU A 1 562 ? 26.703 -7.754 -14.352 1.00 98.12 562 LEU A O 1
ATOM 4316 N N . GLY A 1 563 ? 26.321 -6.191 -15.927 1.00 96.56 563 GLY A N 1
ATOM 4317 C CA . GLY A 1 563 ? 27.368 -6.585 -16.876 1.00 96.56 563 GLY A CA 1
ATOM 4318 C C . GLY A 1 563 ? 28.774 -6.048 -16.583 1.00 96.56 563 GLY A C 1
ATOM 4319 O O . GLY A 1 563 ? 29.733 -6.499 -17.217 1.00 96.56 563 GLY A O 1
ATOM 4320 N N . ALA A 1 564 ? 28.919 -5.149 -15.606 1.00 97.31 564 ALA A N 1
ATOM 4321 C CA . ALA A 1 564 ? 30.183 -4.531 -15.194 1.00 97.31 564 ALA A CA 1
ATOM 4322 C C . ALA A 1 564 ? 30.345 -4.467 -13.663 1.00 97.31 564 ALA A C 1
ATOM 4324 O O . ALA A 1 564 ? 29.412 -4.756 -12.909 1.00 97.31 564 ALA A O 1
ATOM 4325 N N . LEU A 1 565 ? 31.549 -4.109 -13.205 1.00 96.31 565 LEU A N 1
ATOM 4326 C CA . LEU A 1 565 ? 31.865 -3.943 -11.781 1.00 96.31 565 LEU A CA 1
ATOM 4327 C C . LEU A 1 565 ? 30.982 -2.865 -11.145 1.00 96.31 565 LEU A C 1
ATOM 4329 O O . LEU A 1 565 ? 30.668 -1.858 -11.782 1.00 96.31 565 LEU A O 1
ATOM 4333 N N . HIS A 1 566 ? 30.599 -3.065 -9.883 1.00 95.94 566 HIS A N 1
ATOM 4334 C CA . HIS A 1 566 ? 29.862 -2.070 -9.093 1.00 95.94 566 HIS A CA 1
ATOM 4335 C C . HIS A 1 566 ? 28.497 -1.663 -9.666 1.00 95.94 566 HIS A C 1
ATOM 4337 O O . HIS A 1 566 ? 27.935 -0.645 -9.259 1.00 95.94 566 HIS A O 1
ATOM 4343 N N . THR A 1 567 ? 27.941 -2.459 -10.584 1.00 98.12 567 THR A N 1
ATOM 4344 C CA . THR A 1 567 ? 26.626 -2.194 -11.174 1.00 98.12 567 THR A CA 1
ATOM 4345 C C . THR A 1 567 ? 25.493 -2.557 -10.219 1.00 98.12 567 THR A C 1
ATOM 4347 O O . THR A 1 567 ? 25.605 -3.487 -9.410 1.00 98.12 567 THR A O 1
ATOM 4350 N N . ARG A 1 568 ? 24.397 -1.789 -10.283 1.00 98.06 568 ARG A N 1
ATOM 4351 C CA . ARG A 1 568 ? 23.263 -1.923 -9.358 1.00 98.06 568 ARG A CA 1
ATOM 4352 C C . ARG A 1 568 ? 21.923 -1.916 -10.079 1.00 98.06 568 ARG A C 1
ATOM 4354 O O . ARG A 1 568 ? 21.714 -1.103 -10.977 1.00 98.06 568 ARG A O 1
ATOM 4361 N N . ALA A 1 569 ? 20.998 -2.763 -9.639 1.00 98.06 569 ALA A N 1
ATOM 4362 C CA . ALA A 1 569 ? 19.622 -2.739 -10.118 1.00 98.06 569 ALA A CA 1
ATOM 4363 C C . ALA A 1 569 ? 18.595 -2.806 -8.986 1.00 98.06 569 ALA A C 1
ATOM 4365 O O . ALA A 1 569 ? 18.765 -3.529 -8.008 1.00 98.06 569 ALA A O 1
ATOM 4366 N N . GLU A 1 570 ? 17.500 -2.078 -9.154 1.00 96.75 570 GLU A N 1
ATOM 4367 C CA . GLU A 1 570 ? 16.355 -2.095 -8.248 1.00 96.75 570 GLU A CA 1
ATOM 4368 C C . GLU A 1 570 ? 15.071 -2.200 -9.072 1.00 96.75 570 GLU A C 1
ATOM 4370 O O . GLU A 1 570 ? 14.914 -1.505 -10.080 1.00 96.75 570 GLU A O 1
ATOM 4375 N N . MET A 1 571 ? 14.168 -3.093 -8.679 1.00 95.56 571 MET A N 1
ATOM 4376 C CA . MET A 1 571 ? 12.892 -3.307 -9.357 1.00 95.56 571 MET A CA 1
ATOM 4377 C C . MET A 1 571 ? 11.770 -3.313 -8.332 1.00 95.56 571 MET A C 1
ATOM 4379 O O . MET A 1 571 ? 11.699 -4.230 -7.522 1.00 95.56 571 MET A O 1
ATOM 4383 N N . VAL A 1 572 ? 10.886 -2.323 -8.388 1.00 91.56 572 VAL A N 1
ATOM 4384 C CA . VAL A 1 572 ? 9.750 -2.183 -7.474 1.00 91.56 572 VAL A CA 1
ATOM 4385 C C . VAL A 1 572 ? 8.454 -2.218 -8.274 1.00 91.56 572 VAL A C 1
ATOM 4387 O O . VAL A 1 572 ? 8.225 -1.399 -9.165 1.00 91.56 572 VAL A O 1
ATOM 4390 N N . SER A 1 573 ? 7.580 -3.170 -7.955 1.00 90.62 573 SER A N 1
ATOM 4391 C CA . SER A 1 573 ? 6.262 -3.303 -8.573 1.00 90.62 573 SER A CA 1
ATOM 4392 C C . SER A 1 573 ? 5.150 -3.215 -7.530 1.00 90.62 573 SER A C 1
ATOM 4394 O O . SER A 1 573 ? 5.195 -3.876 -6.485 1.00 90.62 573 SER A O 1
ATOM 4396 N N . ARG A 1 574 ? 4.142 -2.395 -7.834 1.00 88.62 574 ARG A N 1
ATOM 4397 C CA . ARG A 1 574 ? 2.884 -2.249 -7.100 1.00 88.62 574 ARG A CA 1
ATOM 4398 C C . ARG A 1 574 ? 1.737 -2.619 -8.021 1.00 88.62 574 ARG A C 1
ATOM 4400 O O . ARG A 1 574 ? 1.568 -2.040 -9.092 1.00 88.62 574 ARG A O 1
ATOM 4407 N N . MET A 1 575 ? 0.953 -3.603 -7.607 1.00 91.12 575 MET A N 1
ATOM 4408 C CA . MET A 1 575 ? -0.082 -4.192 -8.447 1.00 91.12 575 MET A CA 1
ATOM 4409 C C . MET A 1 575 ? -1.425 -4.220 -7.737 1.00 91.12 575 MET A C 1
ATOM 4411 O O . MET A 1 575 ? -1.516 -4.631 -6.584 1.00 91.12 575 MET A O 1
ATOM 4415 N N . LEU A 1 576 ? -2.479 -3.853 -8.451 1.00 88.69 576 LEU A N 1
ATOM 4416 C CA . LEU A 1 576 ? -3.857 -3.916 -7.988 1.00 88.69 576 LEU A CA 1
ATOM 4417 C C . LEU A 1 576 ? -4.683 -4.660 -9.032 1.00 88.69 576 LEU A C 1
ATOM 4419 O O . LEU A 1 576 ? -4.630 -4.328 -10.214 1.00 88.69 576 LEU A O 1
ATOM 4423 N N . THR A 1 577 ? -5.465 -5.656 -8.621 1.00 89.38 577 THR A N 1
ATOM 4424 C CA . THR A 1 577 ? -6.440 -6.294 -9.517 1.00 89.38 577 THR A CA 1
ATOM 4425 C C . THR A 1 577 ? -7.860 -6.202 -8.977 1.00 89.38 577 THR A C 1
ATOM 4427 O O . THR A 1 577 ? -8.129 -6.542 -7.824 1.00 89.38 577 THR A O 1
ATOM 4430 N N . PHE A 1 578 ? -8.768 -5.792 -9.864 1.00 85.00 578 PHE A N 1
ATOM 4431 C CA . PHE A 1 578 ? -10.214 -5.677 -9.650 1.00 85.00 578 PHE A CA 1
ATOM 4432 C C . PHE A 1 578 ? -10.992 -6.713 -10.476 1.00 85.00 578 PHE A C 1
ATOM 4434 O O . PHE A 1 578 ? -12.150 -6.512 -10.833 1.00 85.00 578 PHE A O 1
ATOM 4441 N N . GLY A 1 579 ? -10.341 -7.808 -10.875 1.00 88.19 579 GLY A N 1
ATOM 4442 C CA . GLY A 1 579 ? -10.941 -8.794 -11.777 1.00 88.19 579 GLY A CA 1
ATOM 4443 C C . GLY A 1 579 ? -10.017 -9.284 -12.881 1.00 88.19 579 GLY A C 1
ATOM 4444 O O . GLY A 1 579 ? -10.278 -10.337 -13.465 1.00 88.19 579 GLY A O 1
ATOM 4445 N N . GLY A 1 580 ? -8.976 -8.516 -13.199 1.00 92.31 580 GLY A N 1
ATOM 4446 C CA . GLY A 1 580 ? -8.007 -8.832 -14.243 1.00 92.31 580 GLY A CA 1
ATOM 4447 C C . GLY A 1 580 ? -6.906 -9.779 -13.777 1.00 92.31 580 GLY A C 1
ATOM 4448 O O . GLY A 1 580 ? -6.772 -10.102 -12.592 1.00 92.31 580 GLY A O 1
ATOM 4449 N N . LYS A 1 581 ? -6.084 -10.227 -14.723 1.00 96.06 581 LYS A N 1
ATOM 4450 C CA . LYS A 1 581 ? -4.907 -11.049 -14.449 1.00 96.06 581 LYS A CA 1
ATOM 4451 C C . LYS A 1 581 ? -3.639 -10.236 -14.674 1.00 96.06 581 LYS A C 1
ATOM 4453 O O . LYS A 1 581 ? -3.424 -9.730 -15.771 1.00 96.06 581 LYS A O 1
ATOM 4458 N N . ILE A 1 582 ? -2.789 -10.174 -13.656 1.00 97.31 582 ILE A N 1
ATOM 4459 C CA . ILE A 1 582 ? -1.444 -9.606 -13.752 1.00 97.31 582 ILE A CA 1
ATOM 4460 C C . ILE A 1 582 ? -0.437 -10.753 -13.698 1.00 97.31 582 ILE A C 1
ATOM 4462 O O . ILE A 1 582 ? -0.512 -11.611 -12.819 1.00 97.31 582 ILE A O 1
ATOM 4466 N N . ILE A 1 583 ? 0.502 -10.775 -14.635 1.00 97.69 583 ILE A N 1
ATOM 4467 C CA . ILE A 1 583 ? 1.717 -11.582 -14.580 1.00 97.69 583 ILE A CA 1
ATOM 4468 C C . ILE A 1 583 ? 2.860 -10.583 -14.436 1.00 97.69 583 ILE A C 1
ATOM 4470 O O . ILE A 1 583 ? 3.150 -9.840 -15.368 1.00 97.69 583 ILE A O 1
ATOM 4474 N N . ALA A 1 584 ? 3.466 -10.531 -13.256 1.00 96.44 584 ALA A N 1
ATOM 4475 C CA . ALA A 1 584 ? 4.534 -9.590 -12.954 1.00 96.44 584 ALA A CA 1
ATOM 4476 C C . ALA A 1 584 ? 5.872 -10.302 -12.939 1.00 96.44 584 ALA A C 1
ATOM 4478 O O . ALA A 1 584 ? 6.141 -11.115 -12.057 1.00 96.44 584 ALA A O 1
ATOM 4479 N N . ARG A 1 585 ? 6.698 -10.006 -13.937 1.00 97.56 585 ARG A N 1
ATOM 4480 C CA . ARG A 1 585 ? 8.021 -10.604 -14.102 1.00 97.56 585 ARG A CA 1
ATOM 4481 C C . ARG A 1 585 ? 9.087 -9.651 -13.589 1.00 97.56 585 ARG A C 1
ATOM 4483 O O . ARG A 1 585 ? 9.007 -8.446 -13.808 1.00 97.56 585 ARG A O 1
ATOM 4490 N N . ALA A 1 586 ? 10.126 -10.180 -12.976 1.00 97.38 586 ALA A N 1
ATOM 4491 C CA . ALA A 1 586 ? 11.301 -9.395 -12.631 1.00 97.38 586 ALA A CA 1
ATOM 4492 C C . ALA A 1 586 ? 12.520 -10.299 -12.701 1.00 97.38 586 ALA A C 1
ATOM 4494 O O . ALA A 1 586 ? 12.465 -11.408 -12.186 1.00 97.38 586 ALA A O 1
ATOM 4495 N N . HIS A 1 587 ? 13.601 -9.847 -13.332 1.00 98.38 587 HIS A N 1
ATOM 4496 C CA . HIS A 1 587 ? 14.802 -10.663 -13.468 1.00 98.38 587 HIS A CA 1
ATOM 4497 C C . HIS A 1 587 ? 16.073 -9.830 -13.332 1.00 98.38 587 HIS A C 1
ATOM 4499 O O . HIS A 1 587 ? 16.371 -8.995 -14.188 1.00 98.38 587 HIS A O 1
ATOM 4505 N N . ILE A 1 588 ? 16.859 -10.087 -12.285 1.00 98.25 588 ILE A N 1
ATOM 4506 C CA . ILE A 1 588 ? 18.195 -9.503 -12.115 1.00 98.25 588 ILE A CA 1
ATOM 4507 C C . ILE A 1 588 ? 19.269 -10.579 -12.274 1.00 98.25 588 ILE A C 1
ATOM 4509 O O . ILE A 1 588 ? 19.218 -11.615 -11.614 1.00 98.25 588 ILE A O 1
ATOM 4513 N N . ILE A 1 589 ? 20.262 -10.301 -13.123 1.00 98.12 589 ILE A N 1
ATOM 4514 C CA . ILE A 1 589 ? 21.397 -11.194 -13.386 1.00 98.12 589 ILE A CA 1
ATOM 4515 C C . ILE A 1 589 ? 22.691 -10.522 -12.936 1.00 98.12 589 ILE A C 1
ATOM 4517 O O . ILE A 1 589 ? 23.138 -9.552 -13.549 1.00 98.12 589 ILE A O 1
ATOM 4521 N N . GLY A 1 590 ? 23.316 -11.071 -11.897 1.00 96.38 590 GLY A N 1
ATOM 4522 C CA . GLY A 1 590 ? 24.640 -10.707 -11.398 1.00 96.38 590 GLY A CA 1
ATOM 4523 C C . GLY A 1 590 ? 25.753 -11.358 -12.218 1.00 96.38 590 GLY A C 1
ATOM 4524 O O . GLY A 1 590 ? 26.273 -12.406 -11.834 1.00 96.38 590 GLY A O 1
ATOM 4525 N N . ALA A 1 591 ? 26.122 -10.759 -13.356 1.00 92.44 591 ALA A N 1
ATOM 4526 C CA . ALA A 1 591 ? 27.106 -11.327 -14.288 1.00 92.44 591 ALA A CA 1
ATOM 4527 C C . ALA A 1 591 ? 28.568 -10.924 -13.993 1.00 92.44 591 ALA A C 1
ATOM 4529 O O . ALA A 1 591 ? 29.491 -11.418 -14.649 1.00 92.44 591 ALA A O 1
ATOM 4530 N N . LYS A 1 592 ? 28.800 -10.029 -13.024 1.00 94.88 592 LYS A N 1
ATOM 4531 C CA . LYS A 1 592 ? 30.123 -9.545 -12.592 1.00 94.88 592 LYS A CA 1
ATOM 4532 C C . LYS A 1 592 ? 30.223 -9.431 -11.069 1.00 94.88 592 LYS A C 1
ATOM 4534 O O . LYS A 1 592 ? 29.217 -9.485 -10.363 1.00 94.88 592 LYS A O 1
ATOM 4539 N N . LYS A 1 593 ? 31.461 -9.276 -10.587 1.00 91.75 593 LYS A N 1
ATOM 4540 C CA . LYS A 1 593 ? 31.790 -9.073 -9.168 1.00 91.75 593 LYS A CA 1
ATOM 4541 C C . LYS A 1 593 ? 31.265 -7.735 -8.651 1.00 91.75 593 LYS A C 1
ATOM 4543 O O . LYS A 1 593 ? 31.151 -6.780 -9.421 1.00 91.75 593 LYS A O 1
ATOM 4548 N N . ASP A 1 594 ? 31.018 -7.684 -7.347 1.00 93.88 594 ASP A N 1
ATOM 4549 C CA . ASP A 1 594 ? 30.613 -6.489 -6.601 1.00 93.88 594 ASP A CA 1
ATOM 4550 C C . ASP A 1 594 ? 29.340 -5.842 -7.155 1.00 93.88 594 ASP A C 1
ATOM 4552 O O . ASP A 1 594 ? 29.263 -4.624 -7.320 1.00 93.88 594 ASP A O 1
ATOM 4556 N N . THR A 1 595 ? 28.355 -6.671 -7.490 1.00 95.94 595 THR A N 1
ATOM 4557 C CA . THR A 1 595 ? 27.079 -6.244 -8.073 1.00 95.94 595 THR A CA 1
ATOM 4558 C C . THR A 1 595 ? 25.950 -6.366 -7.059 1.00 95.94 595 THR A C 1
ATOM 4560 O O . THR A 1 595 ? 25.955 -7.282 -6.242 1.00 95.94 595 THR A O 1
ATOM 4563 N N . TYR A 1 596 ? 24.981 -5.447 -7.107 1.00 97.25 596 TYR A N 1
ATOM 4564 C CA . TYR A 1 596 ? 23.896 -5.379 -6.121 1.00 97.25 596 TYR A CA 1
ATOM 4565 C C . TYR A 1 596 ? 22.531 -5.340 -6.806 1.00 97.25 596 TYR A C 1
ATOM 4567 O O . TYR A 1 596 ? 22.328 -4.584 -7.757 1.00 97.25 596 TYR A O 1
ATOM 4575 N N . GLY A 1 597 ? 21.581 -6.125 -6.310 1.00 96.88 597 GLY A N 1
ATOM 4576 C CA . GLY A 1 597 ? 20.252 -6.242 -6.897 1.00 96.88 597 GLY A CA 1
ATOM 4577 C C . GLY A 1 597 ? 19.156 -6.406 -5.856 1.00 96.88 597 GLY A C 1
ATOM 4578 O O . GLY A 1 597 ? 19.301 -7.183 -4.912 1.00 96.88 597 GLY A O 1
ATOM 4579 N N . HIS A 1 598 ? 18.034 -5.721 -6.052 1.00 97.19 598 HIS A N 1
ATOM 4580 C CA . HIS A 1 598 ? 16.837 -5.915 -5.238 1.00 97.19 598 HIS A CA 1
ATOM 4581 C C . HIS A 1 598 ? 15.572 -5.948 -6.100 1.00 97.19 598 HIS A C 1
ATOM 4583 O O . HIS A 1 598 ? 15.388 -5.099 -6.974 1.00 97.19 598 HIS A O 1
ATOM 4589 N N . ILE A 1 599 ? 14.706 -6.929 -5.845 1.00 96.38 599 ILE A N 1
ATOM 4590 C CA . ILE A 1 599 ? 13.383 -7.055 -6.464 1.00 96.38 599 ILE A CA 1
ATOM 4591 C C . ILE A 1 599 ? 12.317 -7.010 -5.374 1.00 96.38 599 ILE A C 1
ATOM 4593 O O . ILE A 1 599 ? 12.260 -7.911 -4.542 1.00 96.38 599 ILE A O 1
ATOM 4597 N N . GLU A 1 600 ? 11.393 -6.064 -5.469 1.00 92.31 600 GLU A N 1
ATOM 4598 C CA . GLU A 1 600 ? 10.226 -5.959 -4.605 1.00 92.31 600 GLU A CA 1
ATOM 4599 C C . GLU A 1 600 ? 8.933 -6.058 -5.429 1.00 92.31 600 GLU A C 1
ATOM 4601 O O . GLU A 1 600 ? 8.669 -5.249 -6.320 1.00 92.31 600 GLU A O 1
ATOM 4606 N N . CYS A 1 601 ? 8.105 -7.062 -5.148 1.00 91.19 601 CYS A N 1
ATOM 4607 C CA . CYS A 1 601 ? 6.850 -7.303 -5.862 1.00 91.19 601 CYS A CA 1
ATOM 4608 C C . CYS A 1 601 ? 5.677 -7.357 -4.887 1.00 91.19 601 CYS A C 1
ATOM 4610 O O . CYS A 1 601 ? 5.430 -8.384 -4.256 1.00 91.19 601 CYS A O 1
ATOM 4612 N N . GLN A 1 602 ? 4.911 -6.274 -4.795 1.00 88.38 602 GLN A N 1
ATOM 4613 C CA . GLN A 1 602 ? 3.736 -6.226 -3.934 1.00 88.38 602 GLN A CA 1
ATOM 4614 C C . GLN A 1 602 ? 2.451 -6.146 -4.761 1.00 88.38 602 GLN A C 1
ATOM 4616 O O . GLN A 1 602 ? 2.352 -5.357 -5.703 1.00 88.38 602 GLN A O 1
ATOM 4621 N N . GLY A 1 603 ? 1.440 -6.937 -4.398 1.00 89.50 603 GLY A N 1
ATOM 4622 C CA . GLY A 1 603 ? 0.161 -6.993 -5.099 1.00 89.50 603 GLY A CA 1
ATOM 4623 C C . GLY A 1 603 ? -1.053 -7.166 -4.187 1.00 89.50 603 GLY A C 1
ATOM 4624 O O . GLY A 1 603 ? -1.056 -8.027 -3.307 1.00 89.50 603 GLY A O 1
ATOM 4625 N N . LEU A 1 604 ? -2.117 -6.400 -4.444 1.00 87.44 604 LEU A N 1
ATOM 4626 C CA . LEU A 1 604 ? -3.418 -6.554 -3.791 1.00 87.44 604 LEU A CA 1
ATOM 4627 C C . LEU A 1 604 ? -4.472 -7.080 -4.769 1.00 87.44 604 LEU A C 1
ATOM 4629 O O . LEU A 1 604 ? -4.673 -6.548 -5.863 1.00 87.44 604 LEU A O 1
ATOM 4633 N N . VAL A 1 605 ? -5.170 -8.127 -4.339 1.00 88.19 605 VAL A N 1
ATOM 4634 C CA . VAL A 1 605 ? -6.326 -8.708 -5.025 1.00 88.19 605 VAL A CA 1
ATOM 4635 C C . VAL A 1 605 ? -7.587 -8.207 -4.334 1.00 88.19 605 VAL A C 1
ATOM 4637 O O . VAL A 1 605 ? -7.806 -8.499 -3.159 1.00 88.19 605 VAL A O 1
ATOM 4640 N N . LEU A 1 606 ? -8.401 -7.434 -5.046 1.00 82.19 606 LEU A N 1
ATOM 4641 C CA . LEU A 1 606 ? -9.535 -6.727 -4.447 1.00 82.19 606 LEU A CA 1
ATOM 4642 C C . LEU A 1 606 ? -10.883 -7.369 -4.789 1.00 82.19 606 LEU A C 1
ATOM 4644 O O . LEU A 1 606 ? -11.853 -7.138 -4.085 1.00 82.19 606 LEU A O 1
ATOM 4648 N N . HIS A 1 607 ? -10.942 -8.236 -5.802 1.00 81.12 607 HIS A N 1
ATOM 4649 C CA . HIS A 1 607 ? -12.146 -8.984 -6.173 1.00 81.12 607 HIS A CA 1
ATOM 4650 C C . HIS A 1 607 ? -11.896 -10.502 -6.128 1.00 81.12 607 HIS A C 1
ATOM 4652 O O . HIS A 1 607 ? -10.759 -10.960 -6.237 1.00 81.12 607 HIS A O 1
ATOM 4658 N N . ASP A 1 608 ? -12.957 -11.307 -6.015 1.00 79.38 608 ASP A N 1
ATOM 4659 C CA . ASP A 1 608 ? -12.865 -12.780 -6.014 1.00 79.38 608 ASP A CA 1
ATOM 4660 C C . ASP A 1 608 ? -12.486 -13.380 -7.375 1.00 79.38 608 ASP A C 1
ATOM 4662 O O . ASP A 1 608 ? -12.128 -14.553 -7.480 1.00 79.38 608 ASP A O 1
ATOM 4666 N N . THR A 1 609 ? -12.552 -12.566 -8.425 1.00 82.75 609 THR A N 1
ATOM 4667 C CA . THR A 1 609 ? -12.105 -12.919 -9.772 1.00 82.75 609 THR A CA 1
ATOM 4668 C C . THR A 1 609 ? -10.816 -12.182 -10.098 1.00 82.75 609 THR A C 1
ATOM 4670 O O . THR A 1 609 ? -10.588 -11.082 -9.604 1.00 82.75 609 THR A O 1
ATOM 4673 N N . GLY A 1 610 ? -10.013 -12.748 -10.993 1.00 87.81 610 GLY A N 1
ATOM 4674 C CA . GLY A 1 610 ? -8.702 -12.201 -11.332 1.00 87.81 610 GLY A CA 1
ATOM 4675 C C . GLY A 1 610 ? -7.593 -12.799 -10.475 1.00 87.81 610 GLY A C 1
ATOM 4676 O O . GLY A 1 610 ? -7.789 -13.783 -9.764 1.00 87.81 610 GLY A O 1
ATOM 4677 N N . GLY A 1 611 ? -6.395 -12.240 -10.591 1.00 93.44 611 GLY A N 1
ATOM 4678 C CA . GLY A 1 611 ? -5.256 -12.705 -9.814 1.00 93.44 611 GLY A CA 1
ATOM 4679 C C . GLY A 1 611 ? -3.947 -12.067 -10.238 1.00 93.44 611 GLY A C 1
ATOM 4680 O O . GLY A 1 611 ? -3.824 -11.512 -11.329 1.00 93.44 611 GLY A O 1
ATOM 4681 N N . ILE A 1 612 ? -2.961 -12.175 -9.359 1.00 95.75 612 ILE A N 1
ATOM 4682 C CA . ILE A 1 612 ? -1.605 -11.690 -9.589 1.00 95.75 612 ILE A CA 1
ATOM 4683 C C . ILE A 1 612 ? -0.673 -12.897 -9.505 1.00 95.75 612 ILE A C 1
ATOM 4685 O O . ILE A 1 612 ? -0.702 -13.646 -8.531 1.00 95.75 612 ILE A O 1
ATOM 4689 N N . HIS A 1 613 ? 0.139 -13.093 -10.538 1.00 96.06 613 HIS A N 1
ATOM 4690 C CA . HIS A 1 613 ? 1.187 -14.102 -10.598 1.00 96.06 613 HIS A CA 1
ATOM 4691 C C . HIS A 1 613 ? 2.537 -13.389 -10.655 1.00 96.06 613 HIS A C 1
ATOM 4693 O O . HIS A 1 613 ? 2.923 -12.876 -11.703 1.00 96.06 613 HIS A O 1
ATOM 4699 N N . ALA A 1 614 ? 3.230 -13.326 -9.520 1.00 95.56 614 ALA A N 1
ATOM 4700 C CA . ALA A 1 614 ? 4.573 -12.765 -9.442 1.00 95.56 614 ALA A CA 1
ATOM 4701 C C . ALA A 1 614 ? 5.612 -13.841 -9.797 1.00 95.56 614 ALA A C 1
ATOM 4703 O O . ALA A 1 614 ? 5.591 -14.930 -9.226 1.00 95.56 614 ALA A O 1
ATOM 4704 N N . ILE A 1 615 ? 6.506 -13.531 -10.736 1.00 96.69 615 ILE A N 1
ATOM 4705 C CA . ILE A 1 615 ? 7.583 -14.399 -11.227 1.00 96.69 615 ILE A CA 1
ATOM 4706 C C . ILE A 1 615 ? 8.912 -13.634 -11.093 1.00 96.69 615 ILE A C 1
ATOM 4708 O O . ILE A 1 615 ? 9.357 -12.991 -12.050 1.00 96.69 615 ILE A O 1
ATOM 4712 N N . PRO A 1 616 ? 9.517 -13.637 -9.895 1.00 96.00 616 PRO A N 1
ATOM 4713 C CA . PRO A 1 616 ? 10.833 -13.068 -9.657 1.00 96.00 616 PRO A CA 1
ATOM 4714 C C . PRO A 1 616 ? 11.930 -14.083 -10.008 1.00 96.00 616 PRO A C 1
ATOM 4716 O O . PRO A 1 616 ? 11.848 -15.262 -9.667 1.00 96.00 616 PRO A O 1
ATOM 4719 N N . GLU A 1 617 ? 12.984 -13.608 -10.652 1.00 97.19 617 GLU A N 1
ATOM 4720 C CA . GLU A 1 617 ? 14.167 -14.371 -11.028 1.00 97.19 617 GLU A CA 1
ATOM 4721 C C . GLU A 1 617 ? 15.409 -13.604 -10.559 1.00 97.19 617 GLU A C 1
ATOM 4723 O O . GLU A 1 617 ? 15.592 -12.418 -10.843 1.00 97.19 617 GLU A O 1
ATOM 4728 N N . VAL A 1 618 ? 16.279 -14.280 -9.818 1.00 95.94 618 VAL A N 1
ATOM 4729 C CA . VAL A 1 618 ? 17.554 -13.719 -9.368 1.00 95.94 618 VAL A CA 1
ATOM 4730 C C . VAL A 1 618 ? 18.648 -14.722 -9.682 1.00 95.94 618 VAL A C 1
ATOM 4732 O O . VAL A 1 618 ? 18.628 -15.847 -9.187 1.00 95.94 618 VAL A O 1
ATOM 4735 N N . GLU A 1 619 ? 19.585 -14.318 -10.534 1.00 96.31 619 GLU A N 1
ATOM 4736 C CA . GLU A 1 619 ? 20.637 -15.182 -11.061 1.00 96.31 619 GLU A CA 1
ATOM 4737 C C . GLU A 1 619 ? 22.013 -14.612 -10.688 1.00 96.31 619 GLU A C 1
ATOM 4739 O O . GLU A 1 619 ? 22.517 -13.685 -11.322 1.00 96.31 619 GLU A O 1
ATOM 4744 N N . GLY A 1 620 ? 22.626 -15.146 -9.628 1.00 92.94 620 GLY A N 1
ATOM 4745 C CA . GLY A 1 620 ? 23.985 -14.792 -9.207 1.00 92.94 620 GLY A CA 1
ATOM 4746 C C . GLY A 1 620 ? 25.015 -15.729 -9.836 1.00 92.94 620 GLY A C 1
ATOM 4747 O O . GLY A 1 620 ? 25.144 -16.873 -9.409 1.00 92.94 620 GLY A O 1
ATOM 4748 N N . ILE A 1 621 ? 25.748 -15.256 -10.846 1.00 90.31 621 ILE A N 1
ATOM 4749 C CA . ILE A 1 621 ? 26.686 -16.090 -11.625 1.00 90.31 621 ILE A CA 1
ATOM 4750 C C . ILE A 1 621 ? 28.119 -15.989 -11.074 1.00 90.31 621 ILE A C 1
ATOM 4752 O O . ILE A 1 621 ? 28.933 -16.894 -11.260 1.00 90.31 621 ILE A O 1
ATOM 4756 N N . VAL A 1 622 ? 28.445 -14.885 -10.397 1.00 89.94 622 VAL A N 1
ATOM 4757 C CA . VAL A 1 622 ? 29.805 -14.553 -9.953 1.00 89.94 622 VAL A CA 1
ATOM 4758 C C . VAL A 1 622 ? 29.838 -14.275 -8.448 1.00 89.94 622 VAL A C 1
ATOM 4760 O O . VAL A 1 622 ? 28.908 -13.703 -7.885 1.00 89.94 622 VAL A O 1
ATOM 4763 N N . GLU A 1 623 ? 30.939 -14.658 -7.798 1.00 86.94 623 GLU A N 1
ATOM 4764 C CA . GLU A 1 623 ? 31.229 -14.325 -6.399 1.00 86.94 623 GLU A CA 1
ATOM 4765 C C . GLU A 1 623 ? 31.219 -12.801 -6.161 1.00 86.94 623 GLU A C 1
ATOM 4767 O O . GLU A 1 623 ? 31.735 -12.034 -6.977 1.00 86.94 623 GLU A O 1
ATOM 4772 N N . GLY A 1 624 ? 30.647 -12.364 -5.034 1.00 84.06 624 GLY A N 1
ATOM 4773 C CA . GLY A 1 624 ? 30.504 -10.944 -4.689 1.00 84.06 624 GLY A CA 1
ATOM 4774 C C . GLY A 1 624 ? 29.263 -10.266 -5.283 1.00 84.06 624 GLY A C 1
ATOM 4775 O O . GLY A 1 624 ? 29.172 -9.043 -5.253 1.00 84.06 624 GLY A O 1
ATOM 4776 N N . SER A 1 625 ? 28.322 -11.030 -5.847 1.00 90.56 625 SER A N 1
ATOM 4777 C CA . SER A 1 625 ? 26.999 -10.521 -6.221 1.00 90.56 625 SER A CA 1
ATOM 4778 C C . SER A 1 625 ? 26.017 -10.660 -5.053 1.00 90.56 625 SER A C 1
ATOM 4780 O O . SER A 1 625 ? 25.801 -11.764 -4.553 1.00 90.56 625 SER A O 1
ATOM 4782 N N . GLU A 1 626 ? 25.418 -9.550 -4.628 1.00 95.06 626 GLU A N 1
ATOM 4783 C CA . GLU A 1 626 ? 24.401 -9.493 -3.577 1.00 95.06 626 GLU A CA 1
ATOM 4784 C C . GLU A 1 626 ? 23.036 -9.202 -4.197 1.00 95.06 626 GLU A C 1
ATOM 4786 O O . GLU A 1 626 ? 22.704 -8.060 -4.521 1.00 95.06 626 GLU A O 1
ATOM 4791 N N . LEU A 1 627 ? 22.237 -10.250 -4.376 1.00 95.75 627 LEU A N 1
ATOM 4792 C CA . LEU A 1 627 ? 20.908 -10.151 -4.965 1.00 95.75 627 LEU A CA 1
ATOM 4793 C C . LEU A 1 627 ? 19.850 -10.576 -3.946 1.00 95.75 627 LEU A C 1
ATOM 4795 O O . LEU A 1 627 ? 20.009 -11.581 -3.254 1.00 95.75 627 LEU A O 1
ATOM 4799 N N . SER A 1 628 ? 18.761 -9.820 -3.865 1.00 95.88 628 SER A N 1
ATOM 4800 C CA . SER A 1 628 ? 17.670 -10.055 -2.919 1.00 95.88 628 SER A CA 1
ATOM 4801 C C . SER A 1 628 ? 16.309 -9.913 -3.590 1.00 95.88 628 SER A C 1
ATOM 4803 O O . SER A 1 628 ? 16.165 -9.250 -4.621 1.00 95.88 628 SER A O 1
ATOM 4805 N N . HIS A 1 629 ? 15.306 -10.557 -3.001 1.00 94.75 629 HIS A N 1
ATOM 4806 C CA . HIS A 1 629 ? 13.939 -10.505 -3.484 1.00 94.75 629 HIS A CA 1
ATOM 4807 C C . HIS A 1 629 ? 12.932 -10.583 -2.333 1.00 94.75 629 HIS A C 1
ATOM 4809 O O . HIS A 1 629 ? 13.063 -11.434 -1.453 1.00 94.75 629 HIS A O 1
ATOM 4815 N N . GLU A 1 630 ? 11.894 -9.751 -2.408 1.00 89.19 630 GLU A N 1
ATOM 4816 C CA . GLU A 1 630 ? 10.713 -9.789 -1.552 1.00 89.19 630 GLU A CA 1
ATOM 4817 C C . GLU A 1 630 ? 9.427 -9.739 -2.394 1.00 89.19 630 GLU A C 1
ATOM 4819 O O . GLU A 1 630 ? 9.286 -8.921 -3.308 1.00 89.19 630 GLU A O 1
ATOM 4824 N N . ALA A 1 631 ? 8.463 -10.611 -2.089 1.00 86.44 631 ALA A N 1
ATOM 4825 C CA . ALA A 1 631 ? 7.142 -10.596 -2.712 1.00 86.44 631 ALA A CA 1
ATOM 4826 C C . ALA A 1 631 ? 6.022 -10.770 -1.690 1.00 86.44 631 ALA A C 1
ATOM 4828 O O . ALA A 1 631 ? 6.092 -11.620 -0.803 1.00 86.44 631 ALA A O 1
ATOM 4829 N N . ALA A 1 632 ? 4.942 -10.018 -1.883 1.00 84.62 632 ALA A N 1
ATOM 4830 C CA . ALA A 1 632 ? 3.706 -10.164 -1.131 1.00 84.62 632 ALA A CA 1
ATOM 4831 C C . ALA A 1 632 ? 2.514 -9.980 -2.072 1.00 84.62 632 ALA A C 1
ATOM 4833 O O . ALA A 1 632 ? 2.286 -8.892 -2.590 1.00 84.62 632 ALA A O 1
ATOM 4834 N N . VAL A 1 633 ? 1.741 -11.042 -2.288 1.00 85.69 633 VAL A N 1
ATOM 4835 C CA . VAL A 1 633 ? 0.510 -11.003 -3.084 1.00 85.69 633 VAL A CA 1
ATOM 4836 C C . VAL A 1 633 ? -0.616 -11.597 -2.260 1.00 85.69 633 VAL A C 1
ATOM 4838 O O . VAL A 1 633 ? -0.497 -12.714 -1.760 1.00 85.69 633 VAL A O 1
ATOM 4841 N N . GLY A 1 634 ? -1.726 -10.878 -2.130 1.00 83.38 634 GLY A N 1
ATOM 4842 C CA . GLY A 1 634 ? -2.863 -11.399 -1.385 1.00 83.38 634 GLY A CA 1
ATOM 4843 C C . GLY A 1 634 ? -4.105 -10.539 -1.482 1.00 83.38 634 GLY A C 1
ATOM 4844 O O . GLY A 1 634 ? -4.088 -9.433 -2.022 1.00 83.38 634 GLY A O 1
ATOM 4845 N N . LYS A 1 635 ? -5.202 -11.068 -0.938 1.00 80.88 635 LYS A N 1
ATOM 4846 C CA . LYS A 1 635 ? -6.404 -10.269 -0.723 1.00 80.88 635 LYS A CA 1
ATOM 4847 C C . LYS A 1 635 ? -6.145 -9.219 0.349 1.00 80.88 635 LYS A C 1
ATOM 4849 O O . LYS A 1 635 ? -5.371 -9.452 1.282 1.00 80.88 635 LYS A O 1
ATOM 4854 N N . ILE A 1 636 ? -6.819 -8.080 0.239 1.00 79.88 636 ILE A N 1
ATOM 4855 C CA . ILE A 1 636 ? -6.848 -7.122 1.340 1.00 79.88 636 ILE A CA 1
ATOM 4856 C C . ILE A 1 636 ? -7.520 -7.789 2.547 1.00 79.88 636 ILE A C 1
ATOM 4858 O O . ILE A 1 636 ? -8.637 -8.294 2.459 1.00 79.88 636 ILE A O 1
ATOM 4862 N N . ALA A 1 637 ? -6.797 -7.884 3.664 1.00 82.38 637 ALA A N 1
ATOM 4863 C CA . ALA A 1 637 ? -7.329 -8.528 4.859 1.00 82.38 637 ALA A CA 1
ATOM 4864 C C . ALA A 1 637 ? -8.492 -7.692 5.408 1.00 82.38 637 ALA A C 1
ATOM 4866 O O . ALA A 1 637 ? -8.305 -6.505 5.688 1.00 82.38 637 ALA A O 1
ATOM 4867 N N . ARG A 1 638 ? -9.666 -8.318 5.582 1.00 85.88 638 ARG A N 1
ATOM 4868 C CA . ARG A 1 638 ? -10.889 -7.657 6.068 1.00 85.88 638 ARG A CA 1
ATOM 4869 C C . ARG A 1 638 ? -10.643 -6.889 7.364 1.00 85.88 638 ARG A C 1
ATOM 4871 O O . ARG A 1 638 ? -11.016 -5.728 7.458 1.00 85.88 638 ARG A O 1
ATOM 4878 N N . GLU A 1 639 ? -9.890 -7.482 8.285 1.00 91.25 639 GLU A N 1
ATOM 4879 C CA . GLU A 1 639 ? -9.496 -6.870 9.559 1.00 91.25 639 GLU A CA 1
ATOM 4880 C C . GLU A 1 639 ? -8.815 -5.495 9.396 1.00 91.25 639 GLU A C 1
ATOM 4882 O O . GLU A 1 639 ? -9.045 -4.593 10.196 1.00 91.25 639 GLU A O 1
ATOM 4887 N N . LYS A 1 640 ? -8.016 -5.277 8.337 1.00 92.06 640 LYS A N 1
ATOM 4888 C CA . LYS A 1 640 ? -7.383 -3.968 8.075 1.00 92.06 640 LYS A CA 1
ATOM 4889 C C . LYS A 1 640 ? -8.410 -2.915 7.669 1.00 92.06 640 LYS A C 1
ATOM 4891 O O . LYS A 1 640 ? -8.283 -1.761 8.068 1.00 92.06 640 LYS A O 1
ATOM 4896 N N . ILE A 1 641 ? -9.408 -3.313 6.879 1.00 92.00 641 ILE A N 1
ATOM 4897 C CA . ILE A 1 641 ? -10.510 -2.437 6.469 1.00 92.00 641 ILE A CA 1
ATOM 4898 C C . ILE A 1 641 ? -11.368 -2.096 7.683 1.00 92.00 641 ILE A C 1
ATOM 4900 O O . ILE A 1 641 ? -11.595 -0.922 7.953 1.00 92.00 641 ILE A O 1
ATOM 4904 N N . GLU A 1 642 ? -11.754 -3.099 8.469 1.00 95.06 642 GLU A N 1
ATOM 4905 C CA . GLU A 1 642 ? -12.552 -2.925 9.687 1.00 95.06 642 GLU A CA 1
ATOM 4906 C C . GLU A 1 642 ? -11.847 -2.041 10.721 1.00 95.06 642 GLU A C 1
ATOM 4908 O O . GLU A 1 642 ? -12.471 -1.154 11.306 1.00 95.06 642 GLU A O 1
ATOM 4913 N N . TYR A 1 643 ? -10.529 -2.200 10.878 1.00 96.50 643 TYR A N 1
ATOM 4914 C CA . TYR A 1 643 ? -9.714 -1.334 11.724 1.00 96.50 643 TYR A CA 1
ATOM 4915 C C . TYR A 1 643 ? -9.812 0.137 11.305 1.00 96.50 643 TYR A C 1
ATOM 4917 O O . TYR A 1 643 ? -10.056 0.999 12.148 1.00 96.50 643 TYR A O 1
ATOM 4925 N N . VAL A 1 644 ? -9.687 0.440 10.010 1.00 96.44 644 VAL A N 1
ATOM 4926 C CA . VAL A 1 644 ? -9.808 1.816 9.501 1.00 96.44 644 VAL A CA 1
ATOM 4927 C C . VAL A 1 644 ? -11.255 2.320 9.587 1.00 96.44 644 VAL A C 1
ATOM 4929 O O . VAL A 1 644 ? -11.478 3.447 10.029 1.00 96.44 644 VAL A O 1
ATOM 4932 N N . MET A 1 645 ? -12.250 1.484 9.271 1.00 97.31 645 MET A N 1
ATOM 4933 C CA . MET A 1 645 ? -13.674 1.822 9.419 1.00 97.31 645 MET A CA 1
ATOM 4934 C C . MET A 1 645 ? -14.041 2.152 10.865 1.00 97.31 645 MET A C 1
ATOM 4936 O O . MET A 1 645 ? -14.837 3.056 11.116 1.00 97.31 645 MET A O 1
ATOM 4940 N N . SER A 1 646 ? -13.409 1.483 11.835 1.00 97.00 646 SER A N 1
ATOM 4941 C CA . SER A 1 646 ? -13.627 1.752 13.260 1.00 97.00 646 SER A CA 1
ATOM 4942 C C . SER A 1 646 ? -13.196 3.152 13.704 1.00 97.00 646 SER A C 1
ATOM 4944 O O . SER A 1 646 ? -13.517 3.579 14.814 1.00 97.00 646 SER A O 1
ATOM 4946 N N . ARG A 1 647 ? -12.523 3.895 12.816 1.00 96.94 647 ARG A N 1
ATOM 4947 C CA . ARG A 1 647 ? -12.158 5.302 12.983 1.00 96.94 647 ARG A CA 1
ATOM 4948 C C . ARG A 1 647 ? -13.136 6.288 12.337 1.00 96.94 647 ARG A C 1
ATOM 4950 O O . ARG A 1 647 ? -12.906 7.488 12.419 1.00 96.94 647 ARG A O 1
ATOM 4957 N N . GLY A 1 648 ? -14.228 5.814 11.730 1.00 95.31 648 GLY A N 1
ATOM 4958 C CA . GLY A 1 648 ? -15.300 6.652 11.170 1.00 95.31 648 GLY A CA 1
ATOM 4959 C C . GLY A 1 648 ? -15.342 6.735 9.644 1.00 95.31 648 GLY A C 1
ATOM 4960 O O . GLY A 1 648 ? -16.295 7.300 9.099 1.00 95.31 648 GLY A O 1
ATOM 4961 N N . LEU A 1 649 ? -14.354 6.157 8.958 1.00 95.38 649 LEU A N 1
ATOM 4962 C CA . LEU A 1 649 ? -14.298 6.103 7.498 1.00 95.38 649 LEU A CA 1
ATOM 4963 C C . LEU A 1 649 ? -15.298 5.071 6.968 1.00 95.38 649 LEU A C 1
ATOM 4965 O O . LEU A 1 649 ? -15.387 3.978 7.519 1.00 95.38 649 LEU A O 1
ATOM 4969 N N . THR A 1 650 ? -16.022 5.387 5.892 1.00 94.31 650 THR A N 1
ATOM 4970 C CA . THR A 1 650 ? -16.852 4.391 5.188 1.00 94.31 650 THR A CA 1
ATOM 4971 C C . THR A 1 650 ? -15.998 3.231 4.671 1.00 94.31 650 THR A C 1
ATOM 4973 O O . THR A 1 650 ? -14.777 3.349 4.567 1.00 94.31 650 THR A O 1
ATOM 4976 N N . GLU A 1 651 ? -16.620 2.103 4.324 1.00 89.12 651 GLU A N 1
ATOM 4977 C CA . GLU A 1 651 ? -15.899 0.955 3.754 1.00 89.12 651 GLU A CA 1
ATOM 4978 C C . GLU A 1 651 ? -15.085 1.347 2.510 1.00 89.12 651 GLU A C 1
ATOM 4980 O O . GLU A 1 651 ? -13.893 1.053 2.423 1.00 89.12 651 GLU A O 1
ATOM 4985 N N . GLU A 1 652 ? -15.696 2.117 1.612 1.00 84.81 652 GLU A N 1
ATOM 4986 C CA . GLU A 1 652 ? -15.059 2.675 0.418 1.00 84.81 652 GLU A CA 1
ATOM 4987 C C . GLU A 1 652 ? -13.855 3.572 0.767 1.00 84.81 652 GLU A C 1
ATOM 4989 O O . GLU A 1 652 ? -12.750 3.387 0.251 1.00 84.81 652 GLU A O 1
ATOM 4994 N N . GLN A 1 653 ? -14.026 4.501 1.717 1.00 88.88 653 GLN A N 1
ATOM 4995 C CA . GLN A 1 653 ? -12.949 5.381 2.182 1.00 88.88 653 GLN A CA 1
ATOM 4996 C C . GLN A 1 653 ? -11.812 4.600 2.853 1.00 88.88 653 GLN A C 1
ATOM 4998 O O . GLN A 1 653 ? -10.641 4.963 2.703 1.00 88.88 653 GLN A O 1
ATOM 5003 N N . ALA A 1 654 ? -12.134 3.540 3.595 1.00 90.25 654 ALA A N 1
ATOM 5004 C CA . ALA A 1 654 ? -11.165 2.678 4.257 1.00 90.25 654 ALA A CA 1
ATOM 5005 C C . ALA A 1 654 ? -10.340 1.882 3.236 1.00 90.25 654 ALA A C 1
ATOM 5007 O O . ALA A 1 654 ? -9.108 1.913 3.298 1.00 90.25 654 ALA A O 1
ATOM 5008 N N . ILE A 1 655 ? -11.000 1.249 2.260 1.00 85.44 655 ILE A N 1
ATOM 5009 C CA . ILE A 1 655 ? -10.353 0.550 1.140 1.00 85.44 655 ILE A CA 1
ATOM 5010 C C . ILE A 1 655 ? -9.444 1.519 0.379 1.00 85.44 655 ILE A C 1
ATOM 5012 O O . ILE A 1 655 ? -8.246 1.256 0.250 1.00 85.44 655 ILE A O 1
ATOM 5016 N N . GLY A 1 656 ? -9.966 2.678 -0.031 1.00 83.62 656 GLY A N 1
ATOM 5017 C CA . GLY A 1 656 ? -9.191 3.705 -0.727 1.00 83.62 656 GLY A CA 1
ATOM 5018 C C . GLY A 1 656 ? -7.988 4.196 0.085 1.00 83.62 656 GLY A C 1
ATOM 5019 O O . GLY A 1 656 ? -6.903 4.372 -0.458 1.00 83.62 656 GLY A O 1
ATOM 5020 N N . THR A 1 657 ? -8.122 4.353 1.405 1.00 85.75 657 THR A N 1
ATOM 5021 C CA . THR A 1 657 ? -7.014 4.780 2.279 1.00 85.75 657 THR A CA 1
ATOM 5022 C C . THR A 1 657 ? -5.908 3.731 2.369 1.00 85.75 657 THR A C 1
ATOM 5024 O O . THR A 1 657 ? -4.731 4.081 2.257 1.00 85.75 657 THR A O 1
ATOM 5027 N N . VAL A 1 658 ? -6.263 2.451 2.517 1.00 85.56 658 VAL A N 1
ATOM 5028 C CA . VAL A 1 658 ? -5.282 1.354 2.544 1.00 85.56 658 VAL A CA 1
ATOM 5029 C C . VAL A 1 658 ? -4.591 1.202 1.188 1.00 85.56 658 VAL A C 1
ATOM 5031 O O . VAL A 1 658 ? -3.367 1.082 1.147 1.00 85.56 658 VAL A O 1
ATOM 5034 N N . ILE A 1 659 ? -5.341 1.263 0.082 1.00 80.50 659 ILE A N 1
ATOM 5035 C CA . ILE A 1 659 ? -4.772 1.162 -1.268 1.00 80.50 659 ILE A CA 1
ATOM 5036 C C . ILE A 1 659 ? -3.879 2.366 -1.583 1.00 80.50 659 ILE A C 1
ATOM 5038 O O . ILE A 1 659 ? -2.776 2.177 -2.084 1.00 80.50 659 ILE A O 1
ATOM 5042 N N . ARG A 1 660 ? -4.292 3.598 -1.263 1.00 76.62 660 ARG A N 1
ATOM 5043 C CA . ARG A 1 660 ? -3.444 4.784 -1.470 1.00 76.62 660 ARG A CA 1
ATOM 5044 C C . ARG A 1 660 ? -2.123 4.651 -0.727 1.00 76.62 660 ARG A C 1
ATOM 5046 O O . ARG A 1 660 ? -1.081 4.824 -1.337 1.00 76.62 660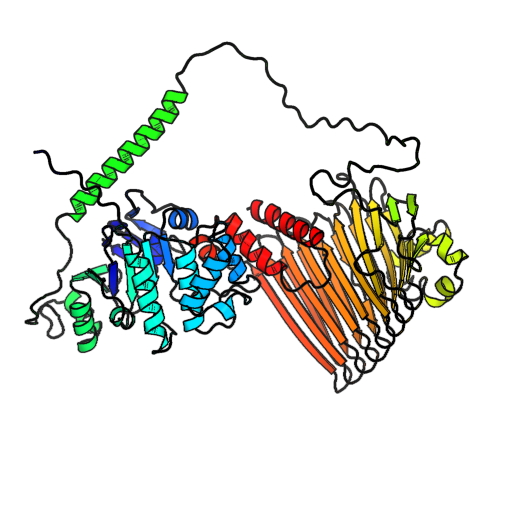 ARG A O 1
ATOM 5053 N N . GLY A 1 661 ? -2.158 4.253 0.548 1.00 75.25 661 GLY A N 1
ATOM 5054 C CA . GLY A 1 661 ? -0.935 3.950 1.295 1.00 75.25 661 GLY A CA 1
ATOM 5055 C C . GLY A 1 661 ? -0.057 2.911 0.589 1.00 75.25 661 GLY A C 1
ATOM 5056 O O . GLY A 1 661 ? 1.148 3.090 0.465 1.00 75.25 661 GLY A O 1
ATOM 5057 N N . PHE A 1 662 ? -0.661 1.845 0.070 1.00 77.31 662 PHE A N 1
ATOM 5058 C CA . PHE A 1 662 ? 0.050 0.808 -0.677 1.00 77.31 662 PHE A CA 1
ATOM 5059 C C . PHE A 1 662 ? 0.730 1.326 -1.961 1.00 77.31 662 PHE A C 1
ATOM 5061 O O . PHE A 1 662 ? 1.841 0.898 -2.281 1.00 77.31 662 PHE A O 1
ATOM 5068 N N . VAL A 1 663 ? 0.091 2.249 -2.685 1.00 73.19 663 VAL A N 1
ATOM 5069 C CA . VAL A 1 663 ? 0.620 2.811 -3.939 1.00 73.19 663 VAL A CA 1
ATOM 5070 C C . VAL A 1 663 ? 1.607 3.966 -3.703 1.00 73.19 663 VAL A C 1
ATOM 5072 O O . VAL A 1 663 ? 2.552 4.118 -4.470 1.00 73.19 663 VAL A O 1
ATOM 5075 N N . ASP A 1 664 ? 1.448 4.730 -2.620 1.00 66.94 664 ASP A N 1
ATOM 5076 C CA . ASP A 1 664 ? 2.233 5.934 -2.289 1.00 66.94 664 ASP A CA 1
ATOM 5077 C C . ASP A 1 664 ? 3.682 5.672 -1.838 1.00 66.94 664 ASP A C 1
ATOM 5079 O O . ASP A 1 664 ? 4.413 6.608 -1.503 1.00 66.94 664 ASP A O 1
ATOM 5083 N N . VAL A 1 665 ? 4.130 4.416 -1.799 1.00 55.66 665 VAL A N 1
ATOM 5084 C CA . VAL A 1 665 ? 5.470 4.068 -1.313 1.00 55.66 665 VAL A CA 1
ATOM 5085 C C . VAL A 1 665 ? 6.545 4.515 -2.316 1.00 55.66 665 VAL A C 1
ATOM 5087 O O . VAL A 1 665 ? 6.753 3.875 -3.341 1.00 55.66 665 VAL A O 1
ATOM 5090 N N . ASP A 1 666 ? 7.232 5.616 -1.992 1.00 54.00 666 ASP A N 1
ATOM 5091 C CA . ASP A 1 666 ? 8.561 6.026 -2.487 1.00 54.00 666 ASP A CA 1
ATOM 5092 C C . ASP A 1 666 ? 8.802 5.970 -4.013 1.00 54.00 666 ASP A C 1
ATOM 5094 O O . ASP A 1 666 ? 9.922 5.729 -4.473 1.00 54.00 666 ASP A O 1
ATOM 5098 N N . MET A 1 667 ? 7.800 6.290 -4.837 1.00 57.81 667 MET A N 1
ATOM 5099 C CA . MET A 1 667 ? 8.009 6.463 -6.282 1.00 57.81 667 MET A CA 1
ATOM 5100 C C . MET A 1 667 ? 8.738 7.784 -6.589 1.00 57.81 667 MET A C 1
ATOM 5102 O O . MET A 1 667 ? 8.149 8.769 -7.042 1.00 57.81 667 MET A O 1
ATOM 5106 N N . LYS A 1 668 ? 10.048 7.828 -6.320 1.00 49.88 668 LYS A N 1
ATOM 5107 C CA . LYS A 1 668 ? 10.916 8.969 -6.648 1.00 49.88 668 LYS A CA 1
ATOM 5108 C C . LYS A 1 668 ? 10.891 9.240 -8.156 1.00 49.88 668 LYS A C 1
ATOM 5110 O O . LYS A 1 668 ? 11.260 8.375 -8.946 1.00 49.88 668 LYS A O 1
ATOM 5115 N N . GLY A 1 669 ? 10.525 10.463 -8.544 1.00 51.28 669 GLY A N 1
ATOM 5116 C CA . GLY A 1 669 ? 10.570 10.928 -9.937 1.00 51.28 669 GLY A CA 1
ATOM 5117 C C . GLY A 1 669 ? 9.256 10.819 -10.717 1.00 51.28 669 GLY A C 1
ATOM 5118 O O . GLY A 1 669 ? 9.263 11.054 -11.924 1.00 51.28 669 GLY A O 1
ATOM 5119 N N . ILE A 1 670 ? 8.139 10.490 -10.057 1.00 60.94 670 ILE A N 1
ATOM 5120 C CA . ILE A 1 670 ? 6.798 10.631 -10.640 1.00 60.94 670 ILE A CA 1
ATOM 5121 C C . ILE A 1 670 ? 6.280 12.062 -10.400 1.00 60.94 670 ILE A C 1
ATOM 5123 O O . ILE A 1 670 ? 6.257 12.496 -9.247 1.00 60.94 670 ILE A O 1
ATOM 5127 N N . PRO A 1 671 ? 5.851 12.799 -11.446 1.00 58.59 671 PRO A N 1
ATOM 5128 C CA . PRO A 1 671 ? 5.231 14.116 -11.292 1.00 58.59 671 PRO A CA 1
ATOM 5129 C C . PRO A 1 671 ? 3.987 14.079 -10.392 1.00 58.59 671 PRO A C 1
ATOM 5131 O O . PRO A 1 671 ? 3.205 13.131 -10.451 1.00 58.59 671 PRO A O 1
ATOM 5134 N N . ALA A 1 672 ? 3.757 15.133 -9.602 1.00 64.44 672 ALA A N 1
ATOM 5135 C CA . ALA A 1 672 ? 2.632 15.202 -8.659 1.00 64.44 672 ALA A CA 1
ATOM 5136 C C . ALA A 1 672 ? 1.253 15.025 -9.327 1.00 64.44 672 ALA A C 1
ATOM 5138 O O . ALA A 1 672 ? 0.355 14.420 -8.748 1.00 64.44 672 ALA A O 1
ATOM 5139 N N . SER A 1 673 ? 1.094 15.497 -10.565 1.00 56.28 673 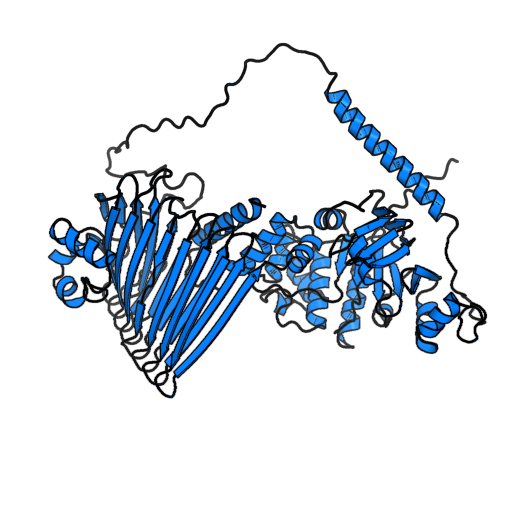SER A N 1
ATOM 5140 C CA . SER A 1 673 ? -0.125 15.303 -11.356 1.00 56.28 673 SER A CA 1
ATOM 5141 C C . SER A 1 673 ? -0.406 13.831 -11.674 1.00 56.28 673 SER A C 1
ATOM 5143 O O . SER A 1 673 ? -1.541 13.386 -11.568 1.00 56.28 673 SER A O 1
ATOM 5145 N N . LEU A 1 674 ? 0.627 13.043 -11.979 1.00 63.28 674 LEU A N 1
ATOM 5146 C CA . LEU A 1 674 ? 0.485 11.606 -12.221 1.00 63.28 674 LEU A CA 1
ATOM 5147 C C . LEU A 1 674 ? 0.185 10.841 -10.922 1.00 63.28 674 LEU A C 1
ATOM 5149 O O . LEU A 1 674 ? -0.562 9.868 -10.946 1.00 63.28 674 LEU A O 1
ATOM 5153 N N . GLN A 1 675 ? 0.714 11.288 -9.777 1.00 68.44 675 GLN A N 1
ATOM 5154 C CA . GLN A 1 675 ? 0.311 10.727 -8.479 1.00 68.44 675 GLN A CA 1
ATOM 5155 C C . GLN A 1 675 ? -1.183 10.946 -8.213 1.00 68.44 675 GLN A C 1
ATOM 5157 O O . GLN A 1 675 ? -1.859 10.014 -7.782 1.00 68.44 675 GLN A O 1
ATOM 5162 N N . LYS A 1 676 ? -1.700 12.144 -8.515 1.00 67.94 676 LYS A N 1
ATOM 5163 C CA . LYS A 1 676 ? -3.129 12.465 -8.393 1.00 67.94 676 LYS A CA 1
ATOM 5164 C C . LYS A 1 676 ? -3.987 11.544 -9.260 1.00 67.94 676 LYS A C 1
ATOM 5166 O O . LYS A 1 676 ? -4.932 10.956 -8.753 1.00 67.94 676 LYS A O 1
ATOM 5171 N N . GLU A 1 677 ? -3.609 11.332 -10.515 1.00 62.38 677 GLU A N 1
ATOM 5172 C CA . GLU A 1 677 ? -4.337 10.425 -11.408 1.00 62.38 677 GLU A CA 1
ATOM 5173 C C . GLU A 1 677 ? -4.337 8.971 -10.903 1.00 62.38 677 GLU A C 1
ATOM 5175 O O . GLU A 1 677 ? -5.361 8.288 -10.905 1.00 62.38 677 GLU A O 1
ATOM 5180 N N . ILE A 1 678 ? -3.187 8.484 -10.427 1.00 67.50 678 ILE A N 1
ATOM 5181 C CA . ILE A 1 678 ? -3.095 7.155 -9.814 1.00 67.50 678 ILE A CA 1
ATOM 5182 C C . ILE A 1 678 ? -4.041 7.062 -8.604 1.00 67.50 678 ILE A C 1
ATOM 5184 O O . ILE A 1 678 ? -4.688 6.029 -8.418 1.00 67.50 678 ILE A O 1
ATOM 5188 N N . HIS A 1 679 ? -4.156 8.124 -7.796 1.00 70.88 679 HIS A N 1
ATOM 5189 C CA . HIS A 1 679 ? -5.112 8.179 -6.683 1.00 70.88 679 HIS A CA 1
ATOM 5190 C C . HIS A 1 679 ? -6.560 8.144 -7.160 1.00 70.88 679 HIS A C 1
ATOM 5192 O O . HIS A 1 679 ? -7.348 7.406 -6.578 1.00 70.88 679 HIS A O 1
ATOM 5198 N N . GLU A 1 680 ? -6.906 8.872 -8.218 1.00 68.38 680 GLU A N 1
ATOM 5199 C CA . GLU A 1 680 ? -8.261 8.883 -8.786 1.00 68.38 680 GLU A CA 1
ATOM 5200 C C . GLU A 1 680 ? -8.667 7.513 -9.329 1.00 68.38 680 GLU A C 1
ATOM 5202 O O . GLU A 1 680 ? -9.765 7.031 -9.060 1.00 68.38 680 GLU A O 1
ATOM 5207 N N . VAL A 1 681 ? -7.764 6.825 -10.032 1.00 6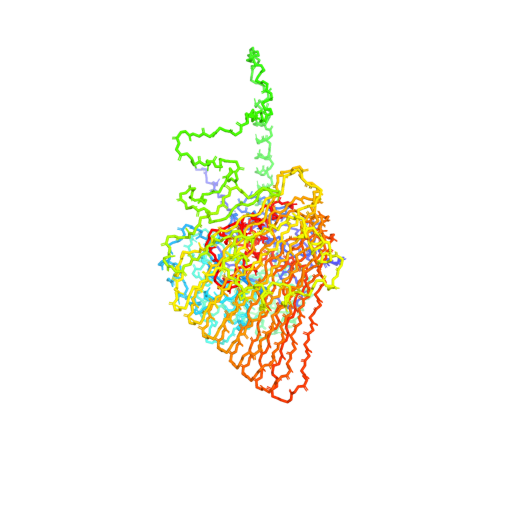3.66 681 VAL A N 1
ATOM 5208 C CA . VAL A 1 681 ? -8.012 5.462 -10.528 1.00 63.66 681 VAL A CA 1
ATOM 5209 C C . VAL A 1 681 ? -8.236 4.500 -9.364 1.00 63.66 681 VAL A C 1
ATOM 5211 O O . VAL A 1 681 ? -9.118 3.643 -9.422 1.00 63.66 681 VAL A O 1
ATOM 5214 N N . VAL A 1 682 ? -7.464 4.654 -8.286 1.00 63.84 682 VAL A N 1
ATOM 5215 C CA . VAL A 1 682 ? -7.670 3.904 -7.043 1.00 63.84 682 VAL A CA 1
ATOM 5216 C C . VAL A 1 682 ? -9.037 4.212 -6.423 1.00 63.84 682 VAL A C 1
ATOM 5218 O O . VAL A 1 682 ? -9.689 3.285 -5.950 1.00 63.84 682 VAL A O 1
ATOM 5221 N N . GLU A 1 683 ? -9.489 5.468 -6.436 1.00 65.88 683 GLU A N 1
ATOM 5222 C CA . GLU A 1 683 ? -10.799 5.871 -5.905 1.00 65.88 683 GLU A CA 1
ATOM 5223 C C . GLU A 1 683 ? -11.956 5.292 -6.713 1.00 65.88 683 GLU A C 1
ATOM 5225 O O . GLU A 1 683 ? -12.822 4.633 -6.142 1.00 65.88 683 GLU A O 1
ATOM 5230 N N . VAL A 1 684 ? -11.935 5.438 -8.039 1.00 63.88 684 VAL A N 1
ATOM 5231 C CA . VAL A 1 684 ? -12.955 4.854 -8.926 1.00 63.88 684 VAL A CA 1
ATOM 5232 C C . VAL A 1 684 ? -13.029 3.341 -8.738 1.00 63.88 684 VAL A C 1
ATOM 5234 O O . VAL A 1 684 ? -14.109 2.750 -8.718 1.00 63.88 684 VAL A O 1
ATOM 5237 N N . ALA A 1 685 ? -11.880 2.696 -8.569 1.00 56.81 685 ALA A N 1
ATOM 5238 C CA . ALA A 1 685 ? -11.836 1.262 -8.379 1.00 56.81 685 ALA A CA 1
ATOM 5239 C C . ALA A 1 685 ? -12.258 0.831 -6.956 1.00 56.81 685 ALA A C 1
ATOM 5241 O O . ALA A 1 685 ? -12.783 -0.269 -6.795 1.00 56.81 685 ALA A O 1
ATOM 5242 N N . ALA A 1 686 ? -12.114 1.695 -5.944 1.00 56.81 686 ALA A N 1
ATOM 5243 C CA . ALA A 1 686 ? -12.698 1.506 -4.612 1.00 56.81 686 ALA A CA 1
ATOM 5244 C C . ALA A 1 686 ? -14.225 1.731 -4.592 1.00 56.81 686 ALA A C 1
ATOM 5246 O O . ALA A 1 686 ? -14.912 1.040 -3.847 1.00 56.81 686 ALA A O 1
ATOM 5247 N N . MET A 1 687 ? -14.754 2.628 -5.436 1.00 56.75 687 MET A N 1
ATOM 5248 C CA . MET A 1 687 ? -16.195 2.884 -5.630 1.00 56.75 687 MET A CA 1
ATOM 5249 C C . MET A 1 687 ? -16.935 1.756 -6.361 1.00 56.75 687 MET A C 1
ATOM 5251 O O . MET A 1 687 ? -18.160 1.684 -6.315 1.00 56.75 687 MET A O 1
ATOM 5255 N N . GLY A 1 688 ? -16.212 0.885 -7.072 1.00 49.78 688 GLY A N 1
ATOM 5256 C CA . GLY A 1 688 ? -16.772 -0.254 -7.807 1.00 49.78 688 GLY A CA 1
ATOM 5257 C C . GLY A 1 688 ? -17.196 -1.448 -6.941 1.00 49.78 688 GLY A C 1
ATOM 5258 O O . GLY A 1 688 ? -17.450 -2.514 -7.509 1.00 49.78 688 GLY A O 1
ATOM 5259 N N . PHE A 1 689 ? -17.233 -1.281 -5.613 1.00 39.66 689 PHE A N 1
ATOM 5260 C CA . PHE A 1 689 ? -17.607 -2.283 -4.611 1.00 39.66 689 PHE A CA 1
ATOM 5261 C C . PHE A 1 689 ? -18.994 -2.035 -4.021 1.00 39.66 689 PHE A C 1
ATOM 5263 O O . PHE A 1 689 ? -19.281 -0.881 -3.634 1.00 39.66 689 PHE A O 1
#

Organism: NCBI:txid1712417

Radius of gyration: 32.78 Å; chains: 1; bounding box: 84×54×102 Å

pLDDT: mean 83.78, std 19.3, range [22.84, 98.75]

Sequence (689 aa):
MKRTKVITTGLLVHDLHVEVHGREILHGVNLEIHPGETHVLLGPNGCGKSTLLSAIMGFGDFTVTKGNIFYNGRDITKQSIDARARLGIGVMYQKAPSISGLKLRRLLSAIAPSESEERMEEMASSTNVGKLLMRDVNHGFSGGEVKRSELMQLLCQHPTLVMCDEPESGVDLENISLVGKTIEKLVKRTPETCGLIITHSGNVLDYMKGVDNGHIMIDGHLQCQGNPRSLLSTIRRFGFDGCVMCARDPSHPKSCATMDIEETPVVLLPPTFEDDFRELVEITARTQSEADKETKSTKNGKMGEPAPRTKKVAPSCSTGPANINEGGRVVISDIMDDDPLDVTETLNYLQVDDRIVQTLSPIVSGIEVLSLENALEKYSWIKERIFWNVVPMGKDEVTRYVALHEETDKRGYVIIAHEGVDSGDVPVRVALQLEDMEIQHVHNIIVAKKGSRLHVVSSCSCSQSSAGAHYGVTEFWVEEDAHLSNTMIHKWCDKSIVYPRSATIVEKNGVFLSNYVSTNAVKTIQSYPVAYLNGEGAVARFNSVIVAPKGALIDTGSRAILGALHTRAEMVSRMLTFGGKIIARAHIIGAKKDTYGHIECQGLVLHDTGGIHAIPEVEGIVEGSELSHEAAVGKIAREKIEYVMSRGLTEEQAIGTVIRGFVDVDMKGIPASLQKEIHEVVEVAAMGF